Protein AF-A0A1Q5PVW3-F1 (afdb_monomer)

Structure (mmCIF, N/CA/C/O backbone):
data_AF-A0A1Q5PVW3-F1
#
_entry.id   AF-A0A1Q5PVW3-F1
#
loop_
_atom_site.group_PDB
_atom_site.id
_atom_site.type_symbol
_atom_site.label_atom_id
_atom_site.label_alt_id
_atom_site.label_comp_id
_atom_site.label_asym_id
_atom_site.label_entity_id
_atom_site.label_seq_id
_atom_site.pdbx_PDB_ins_code
_atom_site.Cartn_x
_atom_site.Cartn_y
_atom_site.Cartn_z
_atom_site.occupancy
_atom_site.B_iso_or_equiv
_atom_site.auth_seq_id
_atom_site.auth_comp_id
_atom_site.auth_asym_id
_atom_site.auth_atom_id
_atom_site.pdbx_PDB_model_num
ATOM 1 N N . MET A 1 1 ? -37.005 16.192 48.964 1.00 38.56 1 MET A N 1
ATOM 2 C CA . MET A 1 1 ? -35.757 16.117 48.174 1.00 38.56 1 MET A CA 1
ATOM 3 C C . MET A 1 1 ? -35.426 14.649 47.998 1.00 38.56 1 MET A C 1
ATOM 5 O O . MET A 1 1 ? -35.116 13.981 48.972 1.00 38.56 1 MET A O 1
ATOM 9 N N . SER A 1 2 ? -35.662 14.133 46.795 1.00 40.25 2 SER A N 1
ATOM 10 C CA . SER A 1 2 ? -35.480 12.732 46.414 1.00 40.25 2 SER A CA 1
ATOM 11 C C . SER A 1 2 ? -34.011 12.329 46.516 1.00 40.25 2 SER A C 1
ATOM 13 O O . SER A 1 2 ? -33.162 12.990 45.919 1.00 40.25 2 SER A O 1
ATOM 15 N N . ALA A 1 3 ? -33.727 11.245 47.239 1.00 43.78 3 ALA A N 1
ATOM 16 C CA . ALA A 1 3 ? -32.447 10.557 47.176 1.00 43.78 3 ALA A CA 1
ATOM 17 C C . ALA A 1 3 ? -32.207 10.120 45.724 1.00 43.78 3 ALA A C 1
ATOM 19 O O . ALA A 1 3 ? -32.874 9.217 45.219 1.00 43.78 3 ALA A O 1
ATOM 20 N N . VAL A 1 4 ? -31.309 10.814 45.027 1.00 48.66 4 VAL A N 1
ATOM 21 C CA . VAL A 1 4 ? -30.757 10.320 43.767 1.00 48.66 4 VAL A CA 1
ATOM 22 C C . VAL A 1 4 ? -29.970 9.077 44.156 1.00 48.66 4 VAL A C 1
ATOM 24 O O . VAL A 1 4 ? -29.007 9.176 44.908 1.00 48.66 4 VAL A O 1
ATOM 27 N N . ALA A 1 5 ? -30.440 7.898 43.753 1.00 56.47 5 ALA A N 1
ATOM 28 C CA . ALA A 1 5 ? -29.666 6.681 43.921 1.00 56.47 5 ALA A CA 1
ATOM 29 C C . ALA A 1 5 ? -28.343 6.869 43.166 1.00 56.47 5 ALA A C 1
ATOM 31 O O . ALA A 1 5 ? -28.355 7.028 41.943 1.00 56.47 5 ALA A O 1
ATOM 32 N N . ASP A 1 6 ? -27.227 6.904 43.893 1.00 72.50 6 ASP A N 1
ATOM 33 C CA . ASP A 1 6 ? -25.896 6.973 43.297 1.00 72.50 6 ASP A CA 1
ATOM 34 C C . ASP A 1 6 ? -25.675 5.696 42.484 1.00 72.50 6 ASP A C 1
ATOM 36 O O . ASP A 1 6 ? -25.485 4.602 43.021 1.00 72.50 6 ASP A O 1
ATOM 40 N N . PHE A 1 7 ? -25.774 5.818 41.161 1.00 74.31 7 PHE A N 1
ATOM 41 C CA . PHE A 1 7 ? -25.483 4.715 40.259 1.00 74.31 7 PHE A CA 1
ATOM 42 C C . PHE A 1 7 ? -23.998 4.333 40.365 1.00 74.31 7 PHE A C 1
ATOM 44 O O . PHE A 1 7 ? -23.146 5.218 40.487 1.00 74.31 7 PHE A O 1
ATOM 51 N N . PRO A 1 8 ? -23.658 3.033 40.287 1.00 78.88 8 PRO A N 1
ATOM 52 C CA . PRO A 1 8 ? -22.277 2.584 40.393 1.00 78.88 8 PRO A CA 1
ATOM 53 C C . PRO A 1 8 ? -21.414 3.185 39.279 1.00 78.88 8 PRO A C 1
ATOM 55 O O . PRO A 1 8 ? -21.833 3.303 38.123 1.00 78.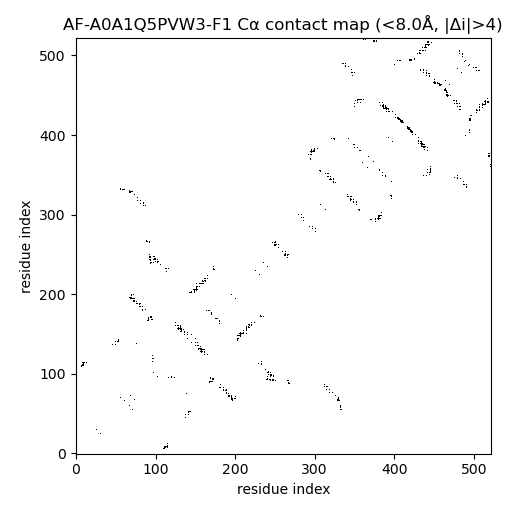88 8 PRO A O 1
ATOM 58 N N . THR A 1 9 ? -20.178 3.550 39.613 1.00 79.69 9 THR A N 1
ATOM 59 C CA . THR A 1 9 ? -19.229 4.048 38.612 1.00 79.69 9 THR A CA 1
ATOM 60 C C . THR A 1 9 ? -18.699 2.894 37.760 1.00 79.69 9 THR A C 1
ATOM 62 O O . THR A 1 9 ? -18.587 1.753 38.216 1.00 79.69 9 THR A O 1
ATOM 65 N N . GLY A 1 10 ? -18.304 3.172 36.514 1.00 75.25 10 GLY A N 1
ATOM 66 C CA . GLY A 1 10 ? -17.731 2.147 35.634 1.00 75.25 10 GLY A CA 1
ATOM 67 C C . GLY A 1 10 ? -16.514 1.424 36.231 1.00 75.25 10 GLY A C 1
ATOM 68 O O . GLY A 1 10 ? -16.327 0.237 35.982 1.00 75.25 10 GLY A O 1
ATOM 69 N N . GLU A 1 11 ? -15.714 2.094 37.068 1.00 79.06 11 GLU A N 1
ATOM 70 C CA . GLU A 1 11 ? -14.580 1.469 37.766 1.00 79.06 11 GLU A CA 1
ATOM 71 C C . GLU A 1 11 ? -15.028 0.429 38.797 1.00 79.06 11 GLU A C 1
ATOM 73 O O . GLU A 1 11 ? -14.430 -0.644 38.881 1.00 79.06 11 GLU A O 1
ATOM 78 N N . GLN A 1 12 ? -16.109 0.704 39.534 1.00 82.12 12 GLN A N 1
ATOM 79 C CA . GLN A 1 12 ? -16.696 -0.246 40.481 1.00 82.12 12 GLN A CA 1
ATOM 80 C C . GLN A 1 12 ? -17.253 -1.471 39.753 1.00 82.12 12 GLN A C 1
ATOM 82 O O . GLN A 1 12 ? -17.050 -2.596 40.204 1.00 82.12 12 GLN A O 1
ATOM 87 N N . ILE A 1 13 ? -17.881 -1.276 38.589 1.00 80.19 13 ILE A N 1
ATOM 88 C CA . ILE A 1 13 ? -18.388 -2.376 37.759 1.00 80.19 13 ILE A CA 1
ATOM 89 C C . ILE A 1 13 ? -17.235 -3.227 37.205 1.00 80.19 13 ILE A C 1
ATOM 91 O O . ILE A 1 13 ? -17.309 -4.458 37.226 1.00 80.19 13 ILE A O 1
ATOM 95 N N . VAL A 1 14 ? -16.145 -2.603 36.742 1.00 78.12 14 VAL A N 1
ATOM 96 C CA . VAL A 1 14 ? -14.935 -3.314 36.283 1.00 78.12 14 VAL A CA 1
ATOM 97 C C . VAL A 1 14 ? -14.280 -4.079 37.432 1.00 78.12 14 VAL A C 1
ATOM 99 O O . VAL A 1 14 ? -13.889 -5.231 37.259 1.00 78.12 14 VAL A O 1
ATOM 102 N N . ALA A 1 15 ? -14.180 -3.476 38.618 1.00 81.38 15 ALA A N 1
ATOM 103 C CA . ALA A 1 15 ? -13.630 -4.139 39.795 1.00 81.38 15 ALA A CA 1
ATOM 104 C C . ALA A 1 15 ? -14.495 -5.338 40.216 1.00 81.38 15 ALA A C 1
ATOM 106 O O . ALA A 1 15 ? -13.965 -6.423 40.458 1.00 81.38 15 ALA A O 1
ATOM 107 N N . TRP A 1 16 ? -15.819 -5.164 40.233 1.00 82.56 16 TRP A N 1
ATOM 108 C CA . TRP A 1 16 ? -16.777 -6.217 40.556 1.00 82.56 16 TRP A CA 1
ATOM 109 C C . TRP A 1 16 ? -16.720 -7.363 39.542 1.00 82.56 16 TRP A C 1
ATOM 111 O O . TRP A 1 16 ? -16.559 -8.518 39.937 1.00 82.56 16 TRP A O 1
ATOM 121 N N . THR A 1 17 ? -16.762 -7.066 38.238 1.00 78.62 17 THR A N 1
ATOM 122 C CA . THR A 1 17 ? -16.631 -8.093 37.191 1.00 78.62 17 THR A CA 1
ATOM 123 C C . THR A 1 17 ? -15.300 -8.813 37.308 1.00 78.62 17 THR A C 1
ATOM 125 O O . THR A 1 17 ? -15.301 -10.033 37.399 1.00 78.62 17 THR A O 1
ATOM 128 N N . ALA A 1 18 ? -14.180 -8.096 37.429 1.00 76.38 18 ALA A N 1
ATOM 129 C CA . ALA A 1 18 ? -12.863 -8.706 37.591 1.00 76.38 18 ALA A CA 1
ATOM 130 C C . ALA A 1 18 ? -12.777 -9.621 38.823 1.00 76.38 18 ALA A C 1
ATOM 132 O O . ALA A 1 18 ? -12.117 -10.656 38.769 1.00 76.38 18 ALA A O 1
ATOM 133 N N . GLN A 1 19 ? -13.435 -9.280 39.932 1.00 80.44 19 GLN A N 1
ATOM 134 C CA . GLN A 1 19 ? -13.501 -10.147 41.111 1.00 80.44 19 GLN A CA 1
ATOM 135 C C . GLN A 1 19 ? -14.310 -11.426 40.845 1.00 80.44 19 GLN A C 1
ATOM 137 O O . GLN A 1 19 ? -13.880 -12.505 41.253 1.00 80.44 19 GLN A O 1
ATOM 142 N N . HIS A 1 20 ? -15.424 -11.333 40.114 1.00 77.69 20 HIS A N 1
ATOM 143 C CA . HIS A 1 20 ? -16.357 -12.447 39.900 1.00 77.69 20 HIS A CA 1
ATOM 144 C C . HIS A 1 20 ? -16.016 -13.322 38.680 1.00 77.69 20 HIS A C 1
ATOM 146 O O . HIS A 1 20 ? -16.334 -14.511 38.664 1.00 77.69 20 HIS A O 1
ATOM 152 N N . THR A 1 21 ? -15.298 -12.798 37.682 1.00 69.25 21 THR A N 1
ATOM 153 C CA . THR A 1 21 ? -14.838 -13.550 36.502 1.00 69.25 21 THR A CA 1
ATOM 154 C C . THR A 1 21 ? -13.422 -14.105 36.643 1.00 69.25 21 THR A C 1
ATOM 156 O O . THR A 1 21 ? -12.969 -14.805 35.741 1.00 69.25 21 THR A O 1
ATOM 159 N N . ARG A 1 22 ? -12.723 -13.890 37.770 1.00 59.72 22 ARG A N 1
ATOM 160 C CA . ARG A 1 22 ? -11.383 -14.462 38.049 1.00 59.72 22 ARG A CA 1
ATOM 161 C C . ARG A 1 22 ? -11.294 -15.977 37.834 1.00 59.72 22 ARG A C 1
ATOM 163 O O . ARG A 1 22 ? -10.242 -16.460 37.442 1.00 59.72 22 ARG A O 1
ATOM 170 N N . ARG A 1 23 ? -12.394 -16.715 38.038 1.00 57.84 23 ARG A N 1
ATOM 171 C CA . ARG A 1 23 ? -12.474 -18.170 37.789 1.00 57.84 23 ARG A CA 1
ATOM 172 C C . ARG A 1 23 ? -12.523 -18.555 36.301 1.00 57.84 23 ARG A C 1
ATOM 174 O O . ARG A 1 23 ? -12.175 -19.677 35.970 1.00 57.84 23 ARG A O 1
ATOM 181 N N . HIS A 1 24 ? -12.947 -17.639 35.429 1.00 55.84 24 HIS A N 1
ATOM 182 C CA . HIS A 1 24 ? -13.087 -17.835 33.977 1.00 55.84 24 HIS A CA 1
ATOM 183 C C . HIS A 1 24 ? -12.081 -17.000 33.166 1.00 55.84 24 HIS A C 1
ATOM 185 O O . HIS A 1 24 ? -12.077 -17.047 31.934 1.00 55.84 24 HIS A O 1
ATOM 191 N N . ALA A 1 25 ? -11.237 -16.209 33.836 1.00 56.19 25 ALA A N 1
ATOM 192 C CA . ALA A 1 25 ? -10.148 -15.497 33.192 1.00 56.19 25 ALA A CA 1
ATOM 193 C C . ALA A 1 25 ? -9.212 -16.524 32.545 1.00 56.19 25 ALA A C 1
ATOM 195 O O . ALA A 1 25 ? -8.833 -17.509 33.180 1.00 56.19 25 ALA A O 1
ATOM 196 N N . ARG A 1 26 ? -8.864 -16.304 31.269 1.00 59.00 26 ARG A N 1
ATOM 197 C CA . ARG A 1 26 ? -7.909 -17.153 30.544 1.00 59.00 26 ARG A CA 1
ATOM 198 C C . ARG A 1 26 ? -6.676 -17.359 31.421 1.00 59.00 26 ARG A C 1
ATOM 200 O O . ARG A 1 26 ? -6.089 -16.384 31.887 1.00 59.00 26 ARG A O 1
ATOM 207 N N . GLY A 1 27 ? -6.323 -18.620 31.662 1.00 66.62 27 GLY A N 1
ATOM 208 C CA . GLY A 1 27 ? -5.192 -18.957 32.515 1.00 66.62 27 GLY A CA 1
ATOM 209 C C . GLY A 1 27 ? -3.900 -18.299 32.012 1.00 66.62 27 GLY A C 1
ATOM 210 O O . GLY A 1 27 ? -3.764 -18.066 30.806 1.00 66.62 27 GLY A O 1
ATOM 211 N N . PRO A 1 28 ? -2.929 -18.032 32.901 1.00 63.84 28 PRO A N 1
ATOM 212 C CA . PRO A 1 28 ? -1.652 -17.405 32.540 1.00 63.84 28 PRO A CA 1
ATOM 213 C C . PRO A 1 28 ? -0.922 -18.148 31.407 1.00 63.84 28 PRO A C 1
ATOM 215 O O . PRO A 1 28 ? -0.212 -17.532 30.619 1.00 63.84 28 PRO A O 1
ATOM 218 N N . TRP A 1 29 ? -1.174 -19.450 31.260 1.00 69.56 29 TRP A N 1
ATOM 219 C CA . TRP A 1 29 ? -0.661 -20.294 30.182 1.00 69.56 29 TRP A CA 1
ATOM 220 C C . TRP A 1 29 ? -1.126 -19.900 28.775 1.00 69.56 29 TRP A C 1
ATOM 222 O O . TRP A 1 29 ? -0.344 -19.997 27.835 1.00 69.56 29 TRP A O 1
ATOM 232 N N . ALA A 1 30 ? -2.358 -19.412 28.614 1.00 63.38 30 ALA A N 1
ATOM 233 C CA . ALA A 1 30 ? -2.845 -18.950 27.312 1.00 63.38 30 ALA A CA 1
ATOM 234 C C . ALA A 1 30 ? -2.144 -17.648 26.889 1.00 63.38 30 ALA A C 1
ATOM 236 O O . ALA A 1 30 ? -1.748 -17.502 25.738 1.00 63.38 30 ALA A O 1
ATOM 237 N N . LEU A 1 31 ? -1.924 -16.737 27.844 1.00 66.00 31 LEU A N 1
ATOM 238 C CA . LEU A 1 31 ? -1.149 -15.513 27.619 1.00 66.00 31 LEU A CA 1
ATOM 239 C C . LEU A 1 31 ? 0.311 -15.831 27.292 1.00 66.00 31 LEU A C 1
ATOM 241 O O . LEU A 1 31 ? 0.882 -15.213 26.401 1.00 66.00 31 LEU A O 1
ATOM 245 N N . LEU A 1 32 ? 0.902 -16.813 27.977 1.00 71.38 32 LEU A N 1
ATOM 246 C CA . LEU A 1 32 ? 2.257 -17.271 27.684 1.00 71.38 32 LEU A CA 1
ATOM 247 C C . LEU A 1 32 ? 2.361 -17.848 26.266 1.00 71.38 32 LEU A C 1
ATOM 249 O O . LEU A 1 32 ? 3.329 -17.552 25.575 1.00 71.38 32 LEU A O 1
ATOM 253 N N . GLY A 1 33 ? 1.357 -18.608 25.817 1.00 69.44 33 GLY A N 1
ATOM 254 C CA . GLY A 1 33 ? 1.266 -19.113 24.445 1.00 69.44 33 GLY A CA 1
ATOM 255 C C . GLY A 1 33 ? 1.193 -17.994 23.404 1.00 69.44 33 GLY A C 1
ATOM 256 O O . GLY A 1 33 ? 1.980 -17.990 22.459 1.00 69.44 33 GLY A O 1
ATOM 257 N N . ASP A 1 34 ? 0.323 -17.001 23.608 1.00 68.88 34 ASP A N 1
ATOM 258 C CA . ASP A 1 34 ? 0.193 -15.848 22.705 1.00 68.88 34 ASP A CA 1
ATOM 259 C C . ASP A 1 34 ? 1.483 -15.008 22.658 1.00 68.88 34 ASP A C 1
ATOM 261 O O . ASP A 1 34 ? 1.931 -14.598 21.582 1.00 68.88 34 ASP A O 1
ATOM 265 N N . ILE A 1 35 ? 2.115 -14.776 23.816 1.00 68.56 35 ILE A N 1
ATOM 266 C CA . ILE A 1 35 ? 3.399 -14.069 23.922 1.00 68.56 35 ILE A CA 1
ATOM 267 C C . ILE A 1 35 ? 4.496 -14.869 23.225 1.00 68.56 35 ILE A C 1
ATOM 269 O O . ILE A 1 35 ? 5.241 -14.300 22.434 1.00 68.56 35 ILE A O 1
ATOM 273 N N . TYR A 1 36 ? 4.580 -16.176 23.472 1.00 69.50 36 TYR A N 1
ATOM 274 C CA . TYR A 1 36 ? 5.561 -17.053 22.844 1.00 69.50 36 TYR A CA 1
ATOM 275 C C . TYR A 1 36 ? 5.426 -17.038 21.322 1.00 69.50 36 TYR A C 1
ATOM 277 O O . TYR A 1 36 ? 6.412 -16.785 20.637 1.00 69.50 36 TYR A O 1
ATOM 285 N N . ILE A 1 37 ? 4.214 -17.224 20.788 1.00 71.56 37 ILE A N 1
ATOM 286 C CA . ILE A 1 37 ? 3.956 -17.196 19.341 1.00 71.56 37 ILE A CA 1
ATOM 287 C C . ILE A 1 37 ? 4.332 -15.831 18.758 1.00 71.56 37 ILE A C 1
ATOM 289 O O . ILE A 1 37 ? 4.973 -15.764 17.712 1.00 71.56 37 ILE A O 1
ATOM 293 N N . SER A 1 38 ? 3.987 -14.740 19.446 1.00 63.22 38 SER A N 1
ATOM 294 C CA . SER A 1 38 ? 4.295 -13.379 18.991 1.00 63.22 38 SER A CA 1
ATOM 295 C C . SER A 1 38 ? 5.799 -13.090 18.996 1.00 63.22 38 SER A C 1
ATOM 297 O O . SER A 1 38 ? 6.326 -12.546 18.027 1.00 63.22 38 SER A O 1
ATOM 299 N N . VAL A 1 39 ? 6.504 -13.472 20.066 1.00 69.56 39 VAL A N 1
ATOM 300 C CA . VAL A 1 39 ? 7.961 -13.317 20.197 1.00 69.56 39 VAL A CA 1
ATOM 301 C C . VAL A 1 39 ? 8.682 -14.188 19.177 1.00 69.56 39 VAL A C 1
ATOM 303 O O . VAL A 1 39 ? 9.606 -13.712 18.527 1.00 69.56 39 VAL A O 1
ATOM 306 N N . LEU A 1 40 ? 8.241 -15.431 18.987 1.00 68.06 40 LEU A N 1
ATOM 307 C CA . LEU A 1 40 ? 8.801 -16.349 18.002 1.00 68.06 40 LEU A CA 1
ATOM 308 C C . LEU A 1 40 ? 8.604 -15.820 16.578 1.00 68.06 40 LEU A C 1
ATOM 310 O O . LEU A 1 40 ? 9.560 -15.775 15.810 1.00 68.06 40 LEU A O 1
ATOM 314 N N . ALA A 1 41 ? 7.398 -15.360 16.233 1.00 68.62 41 ALA A N 1
ATOM 315 C CA . ALA A 1 41 ? 7.121 -14.756 14.932 1.00 68.62 41 ALA A CA 1
ATOM 316 C C . ALA A 1 41 ? 7.988 -13.510 14.694 1.00 68.62 41 ALA A C 1
ATOM 318 O O . ALA A 1 41 ? 8.558 -13.354 13.613 1.00 68.62 41 ALA A O 1
ATOM 319 N N . LEU A 1 42 ? 8.140 -12.653 15.710 1.00 64.88 42 LEU A N 1
ATOM 320 C CA . LEU A 1 42 ? 8.997 -11.472 15.635 1.00 64.88 42 LEU A CA 1
ATOM 321 C C . LEU A 1 42 ? 10.478 -11.847 15.490 1.00 64.88 42 LEU A C 1
ATOM 323 O O . LEU A 1 42 ? 11.179 -11.225 14.698 1.00 64.88 42 LEU A O 1
ATOM 327 N N . ALA A 1 43 ? 10.946 -12.871 16.205 1.00 67.75 43 ALA A N 1
ATOM 328 C CA . ALA A 1 43 ? 12.317 -13.367 16.121 1.00 67.75 43 ALA A CA 1
ATOM 329 C C . ALA A 1 43 ? 12.621 -13.977 14.746 1.00 67.75 43 ALA A C 1
ATOM 331 O O . ALA A 1 43 ? 13.660 -13.673 14.168 1.00 67.75 43 ALA A O 1
ATOM 332 N N . ILE A 1 44 ? 11.702 -14.774 14.188 1.00 70.38 44 ILE A N 1
ATOM 333 C CA . ILE A 1 44 ? 11.817 -15.328 12.830 1.00 70.38 44 ILE A CA 1
ATOM 334 C C . ILE A 1 44 ? 11.861 -14.194 11.802 1.00 70.38 44 ILE A C 1
ATOM 336 O O . ILE A 1 44 ? 12.740 -14.173 10.942 1.00 70.38 44 ILE A O 1
ATOM 340 N N . LEU A 1 45 ? 10.952 -13.219 11.908 1.00 67.81 45 LEU A N 1
ATOM 341 C CA . LEU A 1 45 ? 10.924 -12.064 11.013 1.00 67.81 45 LEU A CA 1
ATOM 342 C C . LEU A 1 45 ? 12.223 -11.252 11.114 1.00 67.81 45 LEU A C 1
ATOM 344 O O . LEU A 1 45 ? 12.810 -10.898 10.095 1.00 67.81 45 LEU A O 1
ATOM 348 N N . ALA A 1 46 ? 12.703 -10.999 12.334 1.00 60.12 46 ALA A N 1
ATOM 349 C CA . ALA A 1 46 ? 13.963 -10.311 12.573 1.00 60.12 46 ALA A CA 1
ATOM 350 C C . ALA A 1 46 ? 15.138 -11.088 11.968 1.00 60.12 46 ALA A C 1
ATOM 352 O O . ALA A 1 46 ? 15.927 -10.492 11.246 1.00 60.12 46 ALA A O 1
ATOM 353 N N . ALA A 1 47 ? 15.223 -12.404 12.174 1.00 66.06 47 ALA A N 1
ATOM 354 C CA . ALA A 1 47 ? 16.283 -13.248 11.624 1.00 66.06 47 ALA A CA 1
ATOM 355 C C . ALA A 1 47 ? 16.294 -13.273 10.085 1.00 66.06 47 ALA A C 1
ATOM 357 O O . ALA A 1 47 ? 17.365 -13.288 9.483 1.00 66.06 47 ALA A O 1
ATOM 358 N N . LEU A 1 48 ? 15.121 -13.227 9.445 1.00 67.56 48 LEU A N 1
ATOM 359 C CA . LEU A 1 48 ? 15.000 -13.155 7.985 1.00 67.56 48 LEU A CA 1
ATOM 360 C C . LEU A 1 48 ? 15.394 -11.780 7.427 1.00 67.56 48 LEU A C 1
ATOM 362 O O . LEU A 1 48 ? 15.921 -11.687 6.323 1.00 67.56 48 LEU A O 1
ATOM 366 N N . VAL A 1 49 ? 15.128 -10.704 8.168 1.00 58.91 49 VAL A N 1
ATOM 367 C CA . VAL A 1 49 ? 15.228 -9.329 7.662 1.00 58.91 49 VAL A CA 1
ATOM 368 C C . VAL A 1 49 ? 16.558 -8.654 8.039 1.00 58.91 49 VAL A C 1
ATOM 370 O O . VAL A 1 49 ? 17.160 -7.985 7.194 1.00 58.91 49 VAL A O 1
ATOM 373 N N . LEU A 1 50 ? 17.067 -8.852 9.263 1.00 60.44 50 LEU A N 1
ATOM 374 C CA . LEU A 1 50 ? 18.300 -8.220 9.770 1.00 60.44 50 LEU A CA 1
ATOM 375 C C . LEU A 1 50 ? 19.522 -8.419 8.862 1.00 60.44 50 LEU A C 1
ATOM 377 O O . LEU A 1 50 ? 20.206 -7.431 8.604 1.00 60.44 50 LEU A O 1
ATOM 381 N N . PRO A 1 51 ? 19.820 -9.628 8.343 1.00 61.88 51 PRO A N 1
ATOM 382 C CA . PRO A 1 51 ? 21.009 -9.842 7.517 1.00 61.88 51 PRO A CA 1
ATOM 383 C C . PRO A 1 51 ? 20.986 -9.034 6.216 1.00 61.88 51 PRO A C 1
ATOM 385 O O . PRO A 1 51 ? 22.030 -8.624 5.709 1.00 61.88 51 PRO A O 1
ATOM 388 N N . HIS A 1 52 ? 19.796 -8.793 5.666 1.00 57.69 52 HIS A N 1
ATOM 389 C CA . HIS A 1 52 ? 19.626 -8.003 4.451 1.00 57.69 52 HIS A CA 1
ATOM 390 C C . HIS A 1 52 ? 19.674 -6.504 4.733 1.00 57.69 52 HIS A C 1
ATOM 392 O O . HIS A 1 52 ? 20.230 -5.761 3.925 1.00 57.69 52 HIS A O 1
ATOM 398 N N . LEU A 1 53 ? 19.146 -6.075 5.881 1.00 55.38 53 LEU A N 1
ATOM 399 C CA . LEU A 1 53 ? 19.139 -4.674 6.282 1.00 55.38 53 LEU A CA 1
ATOM 400 C C . LEU A 1 53 ? 20.488 -4.199 6.855 1.00 55.38 53 LEU A C 1
ATOM 402 O O . LEU A 1 53 ? 20.894 -3.082 6.567 1.00 55.38 53 LEU A O 1
ATOM 406 N N . GLY A 1 54 ? 21.234 -5.036 7.583 1.00 52.50 54 GLY A N 1
ATOM 407 C CA . GLY A 1 54 ? 22.581 -4.701 8.074 1.00 52.50 54 GLY A CA 1
ATOM 408 C C . GLY A 1 54 ? 23.593 -4.474 6.943 1.00 52.50 54 GLY A C 1
ATOM 409 O O . GLY A 1 54 ? 24.509 -3.668 7.070 1.00 52.50 54 GLY A O 1
ATOM 410 N N . ARG A 1 55 ? 23.374 -5.107 5.781 1.00 57.22 55 ARG A N 1
ATOM 411 C CA . ARG A 1 55 ? 24.127 -4.823 4.548 1.00 57.22 55 ARG A CA 1
ATOM 412 C C . ARG A 1 55 ? 23.809 -3.442 3.951 1.00 57.22 55 ARG A C 1
ATOM 414 O O . ARG A 1 55 ? 24.639 -2.918 3.217 1.00 57.22 55 ARG A O 1
ATOM 421 N N . LEU A 1 56 ? 22.642 -2.854 4.253 1.00 52.09 56 LEU A N 1
ATOM 422 C CA . LEU A 1 56 ? 22.267 -1.501 3.802 1.00 52.09 56 LEU A CA 1
ATOM 423 C C . LEU A 1 56 ? 23.027 -0.410 4.567 1.00 52.09 56 LEU A C 1
ATOM 425 O O . LEU A 1 56 ? 23.244 0.673 4.032 1.00 52.09 56 LEU A O 1
ATOM 429 N N . THR A 1 57 ? 23.400 -0.675 5.821 1.00 51.53 57 THR A N 1
ATOM 430 C CA . THR A 1 57 ? 23.969 0.319 6.745 1.00 51.53 57 THR A CA 1
ATOM 431 C C . THR A 1 57 ? 25.486 0.218 6.892 1.00 51.53 57 THR A C 1
ATOM 433 O O . THR A 1 57 ? 26.126 1.197 7.284 1.00 51.53 57 THR A O 1
ATOM 436 N N . SER A 1 58 ? 26.073 -0.928 6.526 1.00 52.03 58 SER A N 1
ATOM 437 C CA . SER A 1 58 ? 27.525 -1.148 6.480 1.00 52.03 58 SER A CA 1
ATOM 438 C C . SER A 1 58 ? 28.214 -0.517 5.264 1.00 52.03 58 SER A C 1
ATOM 440 O O . SER A 1 58 ? 29.440 -0.426 5.240 1.00 52.03 58 SER A O 1
ATOM 442 N N . ALA A 1 59 ? 27.459 -0.096 4.246 1.00 50.16 59 ALA A N 1
ATOM 443 C CA . ALA A 1 59 ? 28.003 0.647 3.117 1.00 50.16 59 ALA A CA 1
ATOM 444 C C . ALA A 1 59 ? 28.309 2.087 3.569 1.00 50.16 59 ALA A C 1
ATOM 446 O O . ALA A 1 59 ? 27.405 2.903 3.742 1.00 50.16 59 ALA A O 1
ATOM 447 N N . GLY A 1 60 ? 29.585 2.376 3.842 1.00 45.91 60 GLY A N 1
ATOM 448 C CA . GLY A 1 60 ? 30.047 3.736 4.128 1.00 45.91 60 GLY A CA 1
ATOM 449 C C . GLY A 1 60 ? 29.832 4.670 2.927 1.00 45.91 60 GLY A C 1
ATOM 450 O O . GLY A 1 60 ? 29.719 4.181 1.801 1.00 45.91 60 GLY A O 1
ATOM 451 N N . PRO A 1 61 ? 29.782 5.999 3.142 1.00 42.03 61 PRO A N 1
ATOM 452 C CA . PRO A 1 61 ? 29.530 6.963 2.075 1.00 42.03 61 PRO A CA 1
ATOM 453 C C . PRO A 1 61 ? 30.654 6.895 1.035 1.00 42.03 61 PRO A C 1
ATOM 455 O O . PRO A 1 61 ? 31.755 7.396 1.256 1.00 42.03 61 PRO A O 1
ATOM 458 N N . ALA A 1 62 ? 30.385 6.251 -0.099 1.00 40.69 62 ALA A N 1
ATOM 459 C CA . ALA A 1 62 ? 31.320 6.165 -1.210 1.00 40.69 62 ALA A CA 1
ATOM 460 C C . ALA A 1 62 ? 30.972 7.216 -2.275 1.00 40.69 62 ALA A C 1
ATOM 462 O O . ALA A 1 62 ? 30.086 7.016 -3.101 1.00 40.69 62 ALA A O 1
ATOM 463 N N . ALA A 1 63 ? 31.762 8.291 -2.255 1.00 42.53 63 ALA A N 1
ATOM 464 C CA . ALA A 1 63 ? 32.074 9.209 -3.352 1.00 42.53 63 ALA A CA 1
ATOM 465 C C . ALA A 1 63 ? 31.024 10.228 -3.851 1.00 42.53 63 ALA A C 1
ATOM 467 O O . ALA A 1 63 ? 29.813 10.124 -3.698 1.00 42.53 63 ALA A O 1
ATOM 468 N N . THR A 1 64 ? 31.617 11.277 -4.423 1.00 44.56 64 THR A N 1
ATOM 469 C CA . THR A 1 64 ? 31.160 12.632 -4.740 1.00 44.56 64 THR A CA 1
ATOM 470 C C . THR A 1 64 ? 30.244 12.748 -5.961 1.00 44.56 64 THR A C 1
ATOM 472 O O . THR A 1 64 ? 30.616 12.307 -7.047 1.00 44.56 64 THR A O 1
ATOM 475 N N . GLY A 1 65 ? 29.129 13.476 -5.809 1.00 43.16 65 GLY A N 1
ATOM 476 C CA . GLY A 1 65 ? 28.303 14.000 -6.907 1.00 43.16 65 GLY A CA 1
ATOM 477 C C . GLY A 1 65 ? 26.799 13.827 -6.665 1.00 43.16 65 GLY A C 1
ATOM 478 O O . GLY A 1 65 ? 26.324 12.700 -6.620 1.00 43.16 65 GLY A O 1
ATOM 479 N N . LEU A 1 66 ? 26.074 14.956 -6.557 1.00 46.22 66 LEU A N 1
ATOM 480 C CA . LEU A 1 66 ? 24.705 15.115 -6.015 1.00 46.22 66 LEU A CA 1
ATOM 481 C C . LEU A 1 66 ? 24.573 14.651 -4.550 1.00 46.22 66 LEU A C 1
ATOM 483 O O . LEU A 1 66 ? 25.246 13.726 -4.114 1.00 46.22 66 LEU A O 1
ATOM 487 N N . ALA A 1 67 ? 23.764 15.357 -3.752 1.00 56.88 67 ALA A N 1
ATOM 488 C CA . ALA A 1 67 ? 23.641 15.116 -2.313 1.00 56.88 67 ALA A CA 1
ATOM 489 C C . ALA A 1 67 ? 23.206 13.663 -2.036 1.00 56.88 67 ALA A C 1
ATOM 491 O O . ALA A 1 67 ? 22.048 13.306 -2.250 1.00 56.88 67 ALA A O 1
ATOM 492 N N . VAL A 1 68 ? 24.149 12.825 -1.600 1.00 62.84 68 VAL A N 1
ATOM 493 C CA . VAL A 1 68 ? 23.896 11.429 -1.232 1.00 62.84 68 VAL A CA 1
ATOM 494 C C . VAL A 1 68 ? 23.083 11.434 0.056 1.00 62.84 68 VAL A C 1
ATOM 496 O O . VAL A 1 68 ? 23.516 12.000 1.059 1.00 62.84 68 VAL A O 1
ATOM 499 N N . ALA A 1 69 ? 21.896 10.831 0.019 1.00 67.62 69 ALA A N 1
ATOM 500 C CA . ALA A 1 69 ? 21.023 10.770 1.178 1.00 67.62 69 ALA A CA 1
ATOM 501 C C . ALA A 1 69 ? 21.493 9.673 2.142 1.00 67.62 69 ALA A C 1
ATOM 503 O O . ALA A 1 69 ? 21.832 8.563 1.718 1.00 67.62 69 ALA A O 1
ATOM 504 N N . ASP A 1 70 ? 21.464 9.951 3.445 1.00 71.81 70 ASP A N 1
ATOM 505 C CA . ASP A 1 70 ? 21.715 8.920 4.449 1.00 71.81 70 ASP A CA 1
ATOM 506 C C . ASP A 1 70 ? 20.598 7.854 4.386 1.00 71.81 70 ASP A C 1
ATOM 508 O O . ASP A 1 70 ? 19.418 8.177 4.606 1.00 71.81 70 ASP A O 1
ATOM 512 N N . PRO A 1 71 ? 20.931 6.576 4.107 1.00 68.25 71 PRO A N 1
ATOM 513 C CA . PRO A 1 71 ? 19.949 5.502 4.015 1.00 68.25 71 PRO A CA 1
ATOM 514 C C . PRO A 1 71 ? 19.158 5.317 5.317 1.00 68.25 71 PRO A C 1
ATOM 516 O O . PRO A 1 71 ? 18.000 4.901 5.265 1.00 68.25 71 PRO A O 1
ATOM 519 N N . GLY A 1 72 ? 19.726 5.672 6.476 1.00 71.31 72 GLY A N 1
ATOM 520 C CA . GLY A 1 72 ? 19.043 5.570 7.764 1.00 71.31 72 GLY A CA 1
ATOM 521 C C . GLY A 1 72 ? 17.820 6.484 7.863 1.00 71.31 72 GLY A C 1
ATOM 522 O O . GLY A 1 72 ? 16.726 6.031 8.205 1.00 71.31 72 GLY A O 1
ATOM 523 N N . TRP A 1 73 ? 17.966 7.756 7.486 1.00 73.88 73 TRP A N 1
ATOM 524 C CA . TRP A 1 73 ? 16.857 8.716 7.471 1.00 73.88 73 TRP A CA 1
ATOM 525 C C . TRP A 1 73 ? 15.792 8.369 6.423 1.00 73.88 73 TRP A C 1
ATOM 527 O O . TRP A 1 73 ? 14.597 8.529 6.686 1.00 73.88 73 TRP A O 1
ATOM 537 N N . LEU A 1 74 ? 16.203 7.837 5.264 1.00 70.50 74 LEU A N 1
ATOM 538 C CA . LEU A 1 74 ? 15.275 7.343 4.240 1.00 70.50 74 LEU A CA 1
ATOM 539 C C . LEU A 1 74 ? 14.417 6.188 4.767 1.00 70.50 74 LEU A C 1
ATOM 541 O O . LEU A 1 74 ? 13.201 6.194 4.575 1.00 70.50 74 LEU A O 1
ATOM 545 N N . MET A 1 75 ? 15.020 5.225 5.472 1.00 70.81 75 MET A N 1
ATOM 546 C CA . MET A 1 75 ? 14.289 4.108 6.075 1.00 70.81 75 MET A CA 1
ATOM 547 C C . MET A 1 75 ? 13.276 4.577 7.122 1.00 70.81 75 MET A C 1
ATOM 549 O O . MET A 1 75 ? 12.133 4.115 7.109 1.00 70.81 75 MET A O 1
ATOM 553 N N . VAL A 1 76 ? 13.654 5.524 7.987 1.00 72.94 76 VAL A N 1
ATOM 554 C CA . VAL A 1 76 ? 12.735 6.115 8.975 1.00 72.94 76 VAL A CA 1
ATOM 555 C C . VAL A 1 76 ? 11.584 6.846 8.275 1.00 72.94 76 VAL A C 1
ATOM 557 O O . VAL A 1 76 ? 10.422 6.639 8.625 1.00 72.94 76 VAL A O 1
ATOM 560 N N . GLY A 1 77 ? 11.872 7.629 7.230 1.00 74.81 77 GLY A N 1
ATOM 561 C CA . GLY A 1 77 ? 10.851 8.310 6.430 1.00 74.81 77 GLY A CA 1
ATOM 562 C C . GLY A 1 77 ? 9.864 7.339 5.771 1.00 74.81 77 GLY A C 1
ATOM 563 O O . GLY A 1 77 ? 8.650 7.531 5.860 1.00 74.81 77 GLY A O 1
ATOM 564 N N . VAL A 1 78 ? 10.365 6.254 5.173 1.00 72.94 78 VAL A N 1
ATOM 565 C CA . VAL A 1 78 ? 9.543 5.180 4.591 1.00 72.94 78 VAL A CA 1
ATOM 566 C C . VAL A 1 78 ? 8.695 4.490 5.660 1.00 72.94 78 VAL A C 1
ATOM 568 O O . VAL A 1 78 ? 7.507 4.265 5.431 1.00 72.94 78 VAL A O 1
ATOM 571 N N . ALA A 1 79 ? 9.256 4.197 6.836 1.00 74.25 79 ALA A N 1
ATOM 572 C CA . ALA A 1 79 ? 8.518 3.598 7.946 1.00 74.25 79 ALA A CA 1
ATOM 573 C C . ALA A 1 79 ? 7.383 4.516 8.433 1.00 74.25 79 ALA A C 1
ATOM 575 O O . ALA A 1 79 ? 6.253 4.055 8.605 1.00 74.25 79 ALA A O 1
ATOM 576 N N . CYS A 1 80 ? 7.635 5.824 8.570 1.00 74.19 80 CYS A N 1
ATOM 577 C CA . CYS A 1 80 ? 6.606 6.812 8.907 1.00 74.19 80 CYS A CA 1
ATOM 578 C C . CYS A 1 80 ? 5.480 6.854 7.866 1.00 74.19 80 CYS A C 1
ATOM 580 O O . CYS A 1 80 ? 4.305 6.941 8.230 1.00 74.19 80 CYS A O 1
ATOM 582 N N . LEU A 1 81 ? 5.808 6.759 6.576 1.00 71.38 81 LEU A N 1
ATOM 583 C CA . LEU A 1 81 ? 4.798 6.721 5.519 1.00 71.38 81 LEU 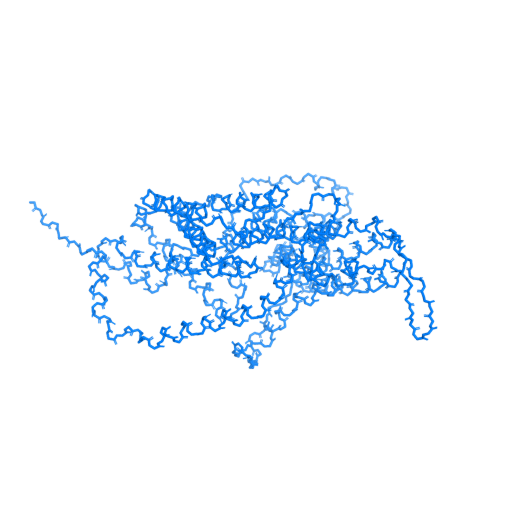A CA 1
ATOM 584 C C . LEU A 1 81 ? 4.041 5.388 5.466 1.00 71.38 81 LEU A C 1
ATOM 586 O O . LEU A 1 81 ? 2.834 5.380 5.227 1.00 71.38 81 LEU A O 1
ATOM 590 N N . GLY A 1 82 ? 4.709 4.264 5.729 1.00 71.88 82 GLY A N 1
ATOM 591 C CA . GLY A 1 82 ? 4.058 2.964 5.891 1.00 71.88 82 GLY A CA 1
ATOM 592 C C . GLY A 1 82 ? 3.065 2.981 7.054 1.00 71.88 82 GLY A C 1
ATOM 593 O O . GLY A 1 82 ? 1.924 2.541 6.913 1.00 71.88 82 GLY A O 1
ATOM 594 N N . LEU A 1 83 ? 3.451 3.595 8.174 1.00 74.06 83 LEU A N 1
ATOM 595 C CA . LEU A 1 83 ? 2.581 3.795 9.329 1.00 74.06 83 LEU A CA 1
ATOM 596 C C . LEU A 1 83 ? 1.409 4.734 9.001 1.00 74.06 83 LEU A C 1
ATOM 598 O O . LEU A 1 83 ? 0.270 4.452 9.371 1.00 74.06 83 LEU A O 1
ATOM 602 N N . LEU A 1 84 ? 1.650 5.807 8.239 1.00 73.62 84 LEU A N 1
ATOM 603 C CA . LEU A 1 84 ? 0.600 6.688 7.715 1.00 73.62 84 LEU A CA 1
ATOM 604 C C . LEU A 1 84 ? -0.404 5.915 6.858 1.00 73.62 84 LEU A C 1
ATOM 606 O O . LEU A 1 84 ? -1.620 6.107 6.989 1.00 73.62 84 LEU A O 1
ATOM 610 N N . ALA A 1 85 ? 0.101 5.032 6.000 1.00 70.19 85 ALA A N 1
ATOM 611 C CA . ALA A 1 85 ? -0.718 4.182 5.166 1.00 70.19 85 ALA A CA 1
ATOM 612 C C . ALA A 1 85 ? -1.545 3.195 6.015 1.00 70.19 85 ALA A C 1
ATOM 614 O O . ALA A 1 85 ? -2.741 3.049 5.784 1.00 70.19 85 ALA A O 1
ATOM 615 N N . ALA A 1 86 ? -0.969 2.583 7.048 1.00 72.62 86 ALA A N 1
ATOM 616 C CA . ALA A 1 86 ? -1.681 1.645 7.918 1.00 72.62 86 ALA A CA 1
ATOM 617 C C . ALA A 1 86 ? -2.731 2.321 8.826 1.00 72.62 86 ALA A C 1
ATOM 619 O O . ALA A 1 86 ? -3.834 1.803 9.009 1.00 72.62 86 ALA A O 1
ATOM 620 N N . LEU A 1 87 ? -2.429 3.503 9.373 1.00 73.31 87 LEU A N 1
ATOM 621 C CA . LEU A 1 87 ? -3.306 4.208 10.318 1.00 73.31 87 LEU A CA 1
ATOM 622 C C . LEU A 1 87 ? -4.497 4.898 9.645 1.00 73.31 87 LEU A C 1
ATOM 624 O O . LEU A 1 87 ? -5.548 5.066 10.262 1.00 73.31 87 LEU A O 1
ATOM 628 N N . SER A 1 88 ? -4.357 5.299 8.381 1.00 70.94 88 SER A N 1
ATOM 629 C CA . SER A 1 88 ? -5.426 5.953 7.613 1.00 70.94 88 SER A CA 1
ATOM 630 C C . SER A 1 88 ? -6.730 5.128 7.538 1.00 70.94 88 SER A C 1
ATOM 632 O O . SER A 1 88 ? -7.793 5.682 7.832 1.00 70.94 88 SER A O 1
ATOM 634 N N . PRO A 1 89 ? -6.708 3.827 7.189 1.00 72.12 89 PRO A N 1
ATOM 635 C CA . PRO A 1 89 ? -7.895 2.976 7.237 1.00 72.12 89 PRO A CA 1
ATOM 636 C C . PRO A 1 89 ? -8.327 2.625 8.670 1.00 72.12 89 PRO A C 1
ATOM 638 O O . PRO A 1 89 ? -9.527 2.547 8.935 1.00 72.12 89 PRO A O 1
ATOM 641 N N . ALA A 1 90 ? -7.390 2.490 9.617 1.00 75.62 90 ALA A N 1
ATOM 642 C CA . ALA A 1 90 ? -7.693 2.128 11.008 1.00 75.62 90 ALA A CA 1
ATOM 643 C C . ALA A 1 90 ? -8.609 3.140 11.728 1.00 75.62 90 ALA A C 1
ATOM 645 O O . ALA A 1 90 ? -9.373 2.770 12.621 1.00 75.62 90 ALA A O 1
ATOM 646 N N . ARG A 1 91 ? -8.628 4.406 11.280 1.00 75.69 91 ARG A N 1
ATOM 647 C CA . ARG A 1 91 ? -9.553 5.457 11.765 1.00 75.69 91 ARG A CA 1
ATOM 648 C C . ARG A 1 91 ? -11.024 5.061 11.662 1.00 75.69 91 ARG A C 1
ATOM 650 O O . ARG A 1 91 ? -11.867 5.630 12.342 1.00 75.69 91 ARG A O 1
ATOM 657 N N . ARG A 1 92 ? -11.348 4.109 10.785 1.00 76.06 92 ARG A N 1
ATOM 658 C CA . ARG A 1 92 ? -12.724 3.742 10.428 1.00 76.06 92 ARG A CA 1
ATOM 659 C C . ARG A 1 92 ? -13.274 2.562 11.217 1.00 76.06 92 ARG A C 1
ATOM 661 O O . ARG A 1 92 ? -14.478 2.323 11.151 1.00 76.06 92 ARG A O 1
ATOM 668 N N . LEU A 1 93 ? -12.422 1.871 11.972 1.00 77.00 93 LEU A N 1
ATOM 669 C CA . LEU A 1 93 ? -12.780 0.694 12.768 1.00 77.00 93 LEU A CA 1
ATOM 670 C C . LEU A 1 93 ? -13.572 1.039 14.045 1.00 77.00 93 LEU A C 1
ATOM 672 O O . LEU A 1 93 ? -13.983 0.142 14.769 1.00 77.00 93 LEU A O 1
ATOM 676 N N . GLY A 1 94 ? -13.861 2.325 14.277 1.00 74.62 94 GLY A N 1
ATOM 677 C CA . GLY A 1 94 ? -14.658 2.797 15.408 1.00 74.62 94 GLY A CA 1
ATOM 678 C C . GLY A 1 94 ? -13.839 2.994 16.687 1.00 74.62 94 GLY A C 1
ATOM 679 O O . GLY A 1 94 ? -12.688 2.566 16.752 1.00 74.62 94 GLY A O 1
ATOM 680 N N . PRO A 1 95 ? -14.411 3.682 17.688 1.00 71.31 95 PRO A N 1
ATOM 681 C CA . PRO A 1 95 ? -13.701 4.056 18.906 1.00 71.31 95 PRO A CA 1
ATOM 682 C C . PRO A 1 95 ? -13.205 2.821 19.666 1.00 71.31 95 PRO A C 1
ATOM 684 O O . PRO A 1 95 ? -13.977 1.907 19.950 1.00 71.31 95 PRO A O 1
ATOM 687 N N . LEU A 1 96 ? -11.907 2.817 19.995 1.00 73.00 96 LEU A N 1
ATOM 688 C CA . LEU A 1 96 ? -11.242 1.834 20.868 1.00 73.00 96 LEU A CA 1
ATOM 689 C C . LEU A 1 96 ? -11.304 0.365 20.403 1.00 73.00 96 LEU A C 1
ATOM 691 O O . LEU A 1 96 ? -10.976 -0.523 21.183 1.00 73.00 96 LEU A O 1
ATOM 695 N N . PHE A 1 97 ? -11.677 0.101 19.144 1.00 75.56 97 PHE A N 1
ATOM 696 C CA . PHE A 1 97 ? -11.765 -1.252 18.565 1.00 75.56 97 PHE A CA 1
ATOM 697 C C . PHE A 1 97 ? -12.631 -2.231 19.372 1.00 75.56 97 PHE A C 1
ATOM 699 O O . PHE A 1 97 ? -12.385 -3.439 19.345 1.00 75.56 97 PHE A O 1
ATOM 706 N N . LEU A 1 98 ? -13.643 -1.711 20.072 1.00 80.19 98 LEU A N 1
ATOM 707 C CA . LEU A 1 98 ? -14.488 -2.496 20.971 1.00 80.19 98 LEU A CA 1
ATOM 708 C C . LEU A 1 98 ? -15.134 -3.678 20.258 1.00 80.19 98 LEU A C 1
ATOM 710 O O . LEU A 1 98 ? -15.495 -3.603 19.079 1.00 80.19 98 LEU A O 1
ATOM 714 N N . ARG A 1 99 ? -15.301 -4.778 20.988 1.00 80.25 99 ARG A N 1
ATOM 715 C CA . ARG A 1 99 ? -15.938 -5.979 20.453 1.00 80.25 99 ARG A CA 1
ATOM 716 C C . ARG A 1 99 ? -17.465 -5.855 20.542 1.00 80.25 99 ARG A C 1
ATOM 718 O O . ARG A 1 99 ? -17.973 -5.243 21.480 1.00 80.25 99 ARG A O 1
ATOM 725 N N . PRO A 1 100 ? -18.232 -6.461 19.616 1.00 80.81 100 PRO A N 1
ATOM 726 C CA . PRO A 1 100 ? -19.692 -6.371 19.612 1.00 80.81 100 PRO A CA 1
ATOM 727 C C . PRO A 1 100 ? -20.330 -6.804 20.932 1.00 80.81 100 PRO A C 1
ATOM 729 O O . PRO A 1 100 ? -21.264 -6.160 21.393 1.00 80.81 100 PRO A O 1
ATOM 732 N N . PHE A 1 101 ? -19.791 -7.848 21.569 1.00 77.50 101 PHE A N 1
ATOM 733 C CA . PHE A 1 101 ? -20.286 -8.322 22.860 1.00 77.50 101 PHE A CA 1
ATOM 734 C C . PHE A 1 101 ? -19.937 -7.378 24.020 1.00 77.50 101 PHE A C 1
ATOM 736 O O . PHE A 1 101 ? -20.732 -7.256 24.944 1.00 77.50 101 PHE A O 1
ATOM 743 N N . GLU A 1 102 ? -18.793 -6.681 23.968 1.00 80.62 102 GLU A N 1
ATOM 744 C CA . GLU A 1 102 ? -18.427 -5.667 24.970 1.00 80.62 102 GLU A CA 1
ATOM 745 C C . GLU A 1 102 ? -19.416 -4.507 24.900 1.00 80.62 102 GLU A C 1
ATOM 747 O O . GLU A 1 102 ? -19.990 -4.124 25.912 1.00 80.62 102 GLU A O 1
ATOM 752 N N . VAL A 1 103 ? -19.701 -4.014 23.691 1.00 82.38 103 VAL A N 1
ATOM 753 C CA . VAL A 1 103 ? -20.671 -2.932 23.489 1.00 82.38 103 VAL A CA 1
ATOM 754 C C . VAL A 1 103 ? -22.086 -3.368 23.867 1.00 82.38 103 VAL A C 1
ATOM 756 O O . VAL A 1 103 ? -22.771 -2.633 24.571 1.00 82.38 103 VAL A O 1
ATOM 759 N N . ALA A 1 104 ? -22.522 -4.561 23.451 1.00 81.19 104 ALA A N 1
ATOM 760 C CA . ALA A 1 104 ? -23.853 -5.073 23.776 1.00 81.19 104 ALA A CA 1
ATOM 761 C C . ALA A 1 104 ? -24.072 -5.194 25.291 1.00 81.19 104 ALA A C 1
ATOM 763 O O . ALA A 1 104 ? -25.153 -4.876 25.782 1.00 81.19 104 ALA A O 1
ATOM 764 N N . TRP A 1 105 ? -23.041 -5.606 26.033 1.00 78.94 105 TRP A N 1
ATOM 765 C CA . TRP A 1 105 ? -23.116 -5.717 27.486 1.00 78.94 105 TRP A CA 1
ATOM 766 C C . TRP A 1 105 ? -23.025 -4.348 28.173 1.00 78.94 105 TRP A C 1
ATOM 768 O O . TRP A 1 105 ? -23.783 -4.074 29.097 1.00 78.94 105 TRP A O 1
ATOM 778 N N . TRP A 1 106 ? -22.154 -3.450 27.698 1.00 78.50 106 TRP A N 1
ATOM 779 C CA . TRP A 1 106 ? -21.947 -2.130 28.307 1.00 78.50 106 TRP A CA 1
ATOM 780 C C . TRP A 1 106 ? -23.109 -1.161 28.115 1.00 78.50 106 TRP A C 1
ATOM 782 O O . TRP A 1 106 ? -23.369 -0.355 29.003 1.00 78.50 106 TRP A O 1
ATOM 792 N N . LEU A 1 107 ? -23.814 -1.228 26.982 1.00 78.81 107 LEU A N 1
ATOM 793 C CA . LEU A 1 107 ? -24.959 -0.352 26.718 1.00 78.81 107 LEU A CA 1
ATOM 794 C C . LEU A 1 107 ? -26.136 -0.601 27.669 1.00 78.81 107 LEU A C 1
ATOM 796 O O . LEU A 1 107 ? -26.904 0.321 27.926 1.00 78.81 107 LEU A O 1
ATOM 800 N N . GLY A 1 108 ? -26.259 -1.819 28.203 1.00 76.06 108 GLY A N 1
ATOM 801 C CA . GLY A 1 108 ? -27.309 -2.182 29.154 1.00 76.06 108 GLY A CA 1
ATOM 802 C C . GLY A 1 108 ? -26.994 -1.857 30.618 1.00 76.06 108 GLY A C 1
ATOM 803 O O . GLY A 1 108 ? -27.866 -2.036 31.464 1.00 76.06 108 GLY A O 1
ATOM 804 N N . LEU A 1 109 ? -25.773 -1.414 30.945 1.00 78.19 109 LEU A N 1
ATOM 805 C CA . LEU A 1 109 ? -25.365 -1.186 32.333 1.00 78.19 109 LEU A CA 1
ATOM 806 C C . LEU A 1 109 ? -25.776 0.210 32.830 1.00 78.19 109 LEU A C 1
ATOM 808 O O . LEU A 1 109 ? -25.480 1.207 32.165 1.00 78.19 109 LEU A O 1
ATOM 812 N N . PRO A 1 110 ? -26.396 0.312 34.019 1.00 69.31 110 PRO A N 1
ATOM 813 C CA . PRO A 1 110 ? -26.661 1.598 34.648 1.00 69.31 110 PRO A CA 1
ATOM 814 C C . PRO A 1 110 ? -25.362 2.200 35.217 1.00 69.31 110 PRO A C 1
ATOM 816 O O . PRO A 1 110 ? -24.591 1.493 35.866 1.00 69.31 110 PRO A O 1
ATOM 819 N N . GLY A 1 111 ? -25.126 3.500 35.002 1.00 72.12 111 GLY A N 1
ATOM 820 C CA . GLY A 1 111 ? -23.998 4.240 35.592 1.00 72.12 111 GLY A CA 1
ATOM 821 C C . GLY A 1 111 ? -23.104 4.993 34.602 1.00 72.12 111 GLY A C 1
ATOM 822 O O . GLY A 1 111 ? -23.389 5.105 33.407 1.00 72.12 111 GLY A O 1
ATOM 823 N N . GLU A 1 112 ? -22.005 5.554 35.114 1.00 74.69 112 GLU A N 1
ATOM 824 C CA . GLU A 1 112 ? -21.060 6.335 34.309 1.00 74.69 112 GLU A CA 1
ATOM 825 C C . GLU A 1 112 ? -20.179 5.452 33.411 1.00 74.69 112 GLU A C 1
ATOM 827 O O . GLU A 1 112 ? -19.424 4.594 33.875 1.00 74.69 112 GLU A O 1
ATOM 832 N N . ARG A 1 113 ? -20.195 5.734 32.103 1.00 75.69 113 ARG A N 1
ATOM 833 C CA . ARG A 1 113 ? -19.480 4.953 31.075 1.00 75.69 113 ARG A CA 1
ATOM 834 C C . ARG A 1 113 ? -17.965 5.196 31.040 1.00 75.69 113 ARG A C 1
ATOM 836 O O . ARG A 1 113 ? -17.224 4.401 30.470 1.00 75.69 113 ARG A O 1
ATOM 843 N N . THR A 1 114 ? -17.475 6.284 31.634 1.00 73.06 114 THR A N 1
ATOM 844 C CA . THR A 1 114 ? -16.074 6.734 31.519 1.00 73.06 114 THR A CA 1
ATOM 845 C C . THR A 1 114 ? -15.077 5.701 32.053 1.00 73.06 114 THR A C 1
ATOM 847 O O . THR A 1 114 ? -14.063 5.431 31.408 1.00 73.06 114 THR A O 1
ATOM 850 N N . GLY A 1 115 ? -15.399 5.072 33.188 1.00 74.75 115 GLY A N 1
ATOM 851 C CA . GLY A 1 115 ? -14.571 4.028 33.802 1.00 74.75 115 GLY A CA 1
ATOM 852 C C . GLY A 1 115 ? -14.507 2.728 32.990 1.00 74.75 115 GLY A C 1
ATOM 853 O O . GLY A 1 115 ? -13.519 2.004 33.085 1.00 74.75 115 GLY A O 1
ATOM 854 N N . LEU A 1 116 ? -15.502 2.462 32.131 1.00 77.75 116 LEU A N 1
ATOM 855 C CA . LEU A 1 116 ? -15.552 1.264 31.278 1.00 77.75 116 LEU A CA 1
ATOM 856 C C . LEU A 1 116 ? -14.586 1.355 30.086 1.00 77.75 116 LEU A C 1
ATOM 858 O O . LEU A 1 116 ? -14.029 0.348 29.655 1.00 77.75 116 LEU A O 1
ATOM 862 N N . PHE A 1 117 ? -14.333 2.561 29.570 1.00 78.81 117 PHE A N 1
ATOM 863 C CA . PHE A 1 117 ? -13.425 2.765 28.433 1.00 78.81 117 PHE A CA 1
ATOM 864 C C . PHE A 1 117 ? -11.944 2.798 28.829 1.00 78.81 117 PHE A C 1
ATOM 866 O O . PHE A 1 117 ? -11.071 2.656 27.967 1.00 78.81 117 PHE A O 1
ATOM 873 N N . LEU A 1 118 ? -11.630 2.989 30.114 1.00 78.25 118 LEU A N 1
ATOM 874 C CA . LEU A 1 118 ? -10.257 3.144 30.597 1.00 78.25 118 LEU A CA 1
ATOM 875 C C . LEU A 1 118 ? -9.396 1.880 30.381 1.00 78.25 118 LEU A C 1
ATOM 877 O O . LEU A 1 118 ? -8.283 2.013 29.866 1.00 78.25 118 LEU A O 1
ATOM 881 N N . PRO A 1 119 ? -9.876 0.655 30.688 1.00 78.56 119 PRO A N 1
ATOM 882 C CA . PRO A 1 119 ? -9.132 -0.575 30.415 1.00 78.56 119 PRO A CA 1
ATOM 883 C C . PRO A 1 119 ? -8.898 -0.799 28.917 1.00 78.56 119 PRO A C 1
ATOM 885 O O . PRO A 1 119 ? -7.771 -1.076 28.511 1.00 78.56 119 PRO A O 1
ATOM 888 N N . ALA A 1 120 ? -9.926 -0.599 28.084 1.00 80.19 120 ALA A N 1
ATOM 889 C CA . ALA A 1 120 ? -9.810 -0.715 26.629 1.00 80.19 120 ALA A CA 1
ATOM 890 C C . ALA A 1 120 ? -8.797 0.293 26.062 1.00 80.19 120 ALA A C 1
ATOM 892 O O . ALA A 1 120 ? -7.948 -0.053 25.243 1.00 80.19 120 ALA A O 1
ATOM 893 N N . THR A 1 121 ? -8.811 1.526 26.571 1.00 82.44 121 THR A N 1
ATOM 894 C CA . THR A 1 121 ? -7.820 2.549 26.218 1.00 82.44 121 THR A CA 1
ATOM 895 C C . THR A 1 121 ? -6.405 2.107 26.572 1.00 82.44 121 THR A C 1
ATOM 897 O O . THR A 1 121 ? -5.507 2.216 25.740 1.00 82.44 121 THR A O 1
ATOM 900 N N . ARG A 1 122 ? -6.185 1.595 27.789 1.00 84.88 122 ARG A N 1
ATOM 901 C CA . ARG A 1 122 ? -4.862 1.123 28.227 1.00 84.88 122 ARG A CA 1
ATOM 902 C C . ARG A 1 122 ? -4.346 -0.009 27.344 1.00 84.88 122 ARG A C 1
ATOM 904 O O . ARG A 1 122 ? -3.160 -0.021 27.039 1.00 84.88 122 ARG A O 1
ATOM 911 N N . LEU A 1 123 ? -5.221 -0.909 26.894 1.00 81.94 123 LEU A N 1
ATOM 912 C CA . LEU A 1 123 ? -4.856 -1.974 25.958 1.00 81.94 123 LEU A CA 1
ATOM 913 C C . LEU A 1 123 ? -4.428 -1.417 24.599 1.00 81.94 123 LEU A C 1
ATOM 915 O O . LEU A 1 123 ? -3.385 -1.812 24.087 1.00 81.94 123 LEU A O 1
ATOM 919 N N . VAL A 1 124 ? -5.179 -0.466 24.036 1.00 83.88 124 VAL A N 1
ATOM 920 C CA . VAL A 1 124 ? -4.821 0.165 22.755 1.00 83.88 124 VAL A CA 1
ATOM 921 C C . VAL A 1 124 ? -3.510 0.946 22.870 1.00 83.88 124 VAL A C 1
ATOM 923 O O . VAL A 1 124 ? -2.653 0.827 22.000 1.00 83.88 124 VAL A O 1
ATOM 926 N N . VAL A 1 125 ? -3.317 1.704 23.953 1.00 86.12 125 VAL A N 1
ATOM 927 C CA . VAL A 1 125 ? -2.074 2.449 24.215 1.00 86.12 125 VAL A CA 1
ATOM 928 C C . VAL A 1 125 ? -0.895 1.500 24.439 1.00 86.12 125 VAL A C 1
ATOM 930 O O . VAL A 1 125 ? 0.181 1.739 23.902 1.00 86.12 125 VAL A O 1
ATOM 933 N N . GLY A 1 126 ? -1.092 0.408 25.179 1.00 84.94 126 GLY A N 1
ATOM 934 C CA . GLY A 1 126 ? -0.071 -0.615 25.403 1.00 84.94 126 GLY A CA 1
ATOM 935 C C . GLY A 1 126 ? 0.323 -1.341 24.118 1.00 84.94 126 GLY A C 1
ATOM 936 O O . GLY A 1 126 ? 1.510 -1.518 23.860 1.00 84.94 126 GLY A O 1
ATOM 937 N N . ALA A 1 127 ? -0.652 -1.693 23.274 1.00 82.31 127 ALA A N 1
ATOM 938 C CA . ALA A 1 127 ? -0.404 -2.274 21.956 1.00 82.31 127 ALA A CA 1
ATOM 939 C C . ALA A 1 127 ? 0.300 -1.283 21.016 1.00 82.31 127 ALA A C 1
ATOM 941 O O . ALA A 1 127 ? 1.221 -1.651 20.293 1.00 82.31 127 ALA A O 1
ATOM 942 N N . ALA A 1 128 ? -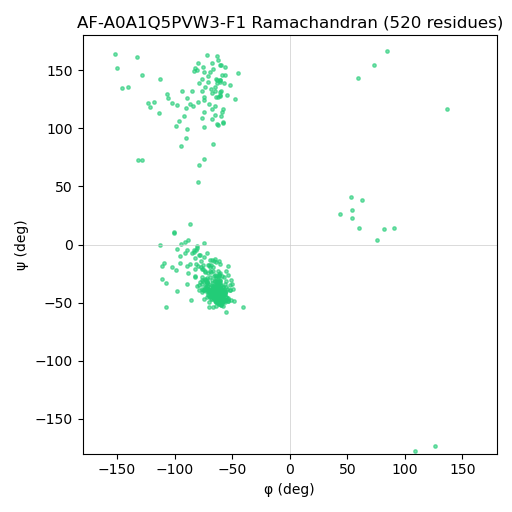0.080 -0.003 21.049 1.00 85.69 128 ALA A N 1
ATOM 943 C CA . ALA A 1 128 ? 0.616 1.032 20.295 1.00 85.69 128 ALA A CA 1
ATOM 944 C C . ALA A 1 128 ? 2.075 1.147 20.755 1.00 85.69 128 ALA A C 1
ATOM 946 O O . ALA A 1 128 ? 2.979 1.034 19.931 1.00 85.69 128 ALA A O 1
ATOM 947 N N . ALA A 1 129 ? 2.313 1.252 22.064 1.00 87.69 129 ALA A N 1
ATOM 948 C CA . ALA A 1 129 ? 3.655 1.303 22.629 1.00 87.69 129 ALA A CA 1
ATOM 949 C C . ALA A 1 129 ? 4.484 0.064 22.259 1.00 87.69 129 ALA A C 1
ATOM 951 O O . ALA A 1 129 ? 5.635 0.215 21.862 1.00 87.69 129 ALA A O 1
ATOM 952 N N . SER A 1 130 ? 3.915 -1.146 22.313 1.00 82.81 130 SER A N 1
ATOM 953 C CA . SER A 1 130 ? 4.634 -2.369 21.937 1.00 82.81 130 SER A CA 1
ATOM 954 C C . SER A 1 130 ? 4.979 -2.413 20.447 1.00 82.81 130 SER A C 1
ATOM 956 O O . SER A 1 130 ? 6.094 -2.795 20.098 1.00 82.81 130 SER A O 1
ATOM 958 N N . THR A 1 131 ? 4.090 -1.946 19.561 1.00 80.94 131 THR A N 1
ATOM 959 C CA . THR A 1 131 ? 4.417 -1.792 18.131 1.00 80.94 131 THR A CA 1
ATOM 960 C C . THR A 1 131 ? 5.487 -0.724 17.892 1.00 80.94 131 THR A C 1
ATOM 962 O O . THR A 1 131 ? 6.374 -0.921 17.062 1.00 80.94 131 THR A O 1
ATOM 965 N N . GLY A 1 132 ? 5.468 0.376 18.648 1.00 82.50 132 GLY A N 1
ATOM 966 C CA . GLY A 1 132 ? 6.513 1.400 18.628 1.00 82.50 132 GLY A CA 1
ATOM 967 C C . GLY A 1 132 ? 7.866 0.874 19.079 1.00 82.50 132 GLY A C 1
ATOM 968 O O . GLY A 1 132 ? 8.869 1.130 18.423 1.00 82.50 132 GLY A O 1
ATOM 969 N N . LEU A 1 133 ? 7.884 0.086 20.153 1.00 85.38 133 LEU A N 1
ATOM 970 C CA . LEU A 1 133 ? 9.082 -0.599 20.622 1.00 85.38 133 LEU A CA 1
ATOM 971 C C . LEU A 1 133 ? 9.589 -1.574 19.563 1.00 85.38 133 LEU A C 1
ATOM 973 O O . LEU A 1 133 ? 10.742 -1.482 19.185 1.00 85.38 133 LEU A O 1
ATOM 977 N N . ALA A 1 134 ? 8.741 -2.448 19.017 1.00 78.62 134 ALA A N 1
ATOM 978 C CA . ALA A 1 134 ? 9.155 -3.424 18.008 1.00 78.62 134 ALA A CA 1
ATOM 979 C C . ALA A 1 134 ? 9.717 -2.762 16.736 1.00 78.62 134 ALA A C 1
ATOM 981 O O . ALA A 1 134 ? 10.754 -3.184 16.222 1.00 78.62 134 ALA A O 1
ATOM 982 N N . THR A 1 135 ? 9.058 -1.707 16.244 1.00 77.06 135 THR A N 1
ATOM 983 C CA . THR A 1 135 ? 9.524 -0.943 15.074 1.00 77.06 135 THR A CA 1
ATOM 984 C C . THR A 1 135 ? 10.831 -0.210 15.359 1.00 77.06 135 THR A C 1
ATOM 986 O O . THR A 1 135 ? 11.743 -0.276 14.537 1.00 77.06 135 THR A O 1
ATOM 989 N N . ALA A 1 136 ? 10.967 0.421 16.527 1.00 81.19 136 ALA A N 1
ATOM 990 C CA . ALA A 1 136 ? 12.213 1.053 16.946 1.00 81.19 136 ALA A CA 1
ATOM 991 C C . ALA A 1 136 ? 13.341 0.034 17.144 1.00 81.19 136 ALA A C 1
ATOM 993 O O . ALA A 1 136 ? 14.435 0.277 16.657 1.00 81.19 136 ALA A O 1
ATOM 994 N N . THR A 1 137 ? 13.084 -1.129 17.751 1.00 80.25 137 THR A N 1
ATOM 995 C CA . THR A 1 137 ? 14.063 -2.220 17.868 1.00 80.25 137 THR A CA 1
ATOM 996 C C . THR A 1 137 ? 14.543 -2.653 16.490 1.00 80.25 137 THR A C 1
ATOM 998 O O . THR A 1 137 ? 15.745 -2.740 16.265 1.00 80.25 137 THR A O 1
ATOM 1001 N N . ALA A 1 138 ? 13.623 -2.889 15.549 1.00 70.50 138 ALA A N 1
ATOM 1002 C CA . ALA A 1 138 ? 13.980 -3.270 14.188 1.00 70.50 138 ALA A CA 1
ATOM 1003 C C . ALA A 1 138 ? 14.849 -2.193 13.523 1.00 70.50 138 ALA A C 1
ATOM 1005 O O . ALA A 1 138 ? 15.907 -2.508 12.994 1.00 70.50 138 ALA A O 1
ATOM 1006 N N . VAL A 1 139 ? 14.456 -0.920 13.610 1.00 71.88 139 VAL A N 1
ATOM 1007 C CA . VAL A 1 139 ? 15.228 0.203 13.058 1.00 71.88 139 VAL A CA 1
ATOM 1008 C C . VAL A 1 139 ? 16.605 0.324 13.732 1.00 71.88 139 VAL A C 1
ATOM 1010 O O . VAL A 1 139 ? 17.612 0.427 13.040 1.00 71.88 139 VAL A O 1
ATOM 1013 N N . SER A 1 140 ? 16.696 0.238 15.060 1.00 75.75 140 SER A N 1
ATOM 1014 C CA . SER A 1 140 ? 17.959 0.337 15.804 1.00 75.75 140 SER A CA 1
ATOM 1015 C C . SER A 1 140 ? 18.912 -0.830 15.534 1.00 75.75 140 SER A C 1
ATOM 1017 O O . SER A 1 140 ? 20.115 -0.609 15.405 1.00 75.75 140 SER A O 1
ATOM 1019 N N . LEU A 1 141 ? 18.398 -2.057 15.401 1.00 72.75 141 LEU A N 1
ATOM 1020 C CA . LEU A 1 141 ? 19.206 -3.226 15.032 1.00 72.75 141 LEU A CA 1
ATOM 1021 C C . LEU A 1 141 ? 19.830 -3.060 13.645 1.00 72.75 141 LEU A C 1
ATOM 1023 O O . LEU A 1 141 ? 20.984 -3.421 13.433 1.00 72.75 141 LEU A O 1
ATOM 1027 N N . VAL A 1 142 ? 19.081 -2.479 12.710 1.00 67.25 142 VAL A N 1
ATOM 1028 C CA . VAL A 1 142 ? 19.552 -2.215 11.347 1.00 67.25 142 VAL A CA 1
ATOM 1029 C C . VAL A 1 142 ? 20.646 -1.162 11.334 1.00 67.25 142 VAL A C 1
ATOM 1031 O O . VAL A 1 142 ? 21.636 -1.294 10.620 1.00 67.25 142 VAL A O 1
ATOM 1034 N N . LEU A 1 143 ? 20.474 -0.117 12.134 1.00 68.50 143 LEU A N 1
ATOM 1035 C CA . LEU A 1 143 ? 21.379 1.022 12.186 1.00 68.50 143 LEU A CA 1
ATOM 1036 C C . LEU A 1 143 ? 22.655 0.762 13.001 1.00 68.50 143 LEU A C 1
ATOM 1038 O O . LEU A 1 143 ? 23.559 1.595 12.960 1.00 68.50 143 LEU A O 1
ATOM 1042 N N . GLY A 1 144 ? 22.742 -0.364 13.722 1.00 70.38 144 GLY A N 1
ATOM 1043 C CA . GLY A 1 144 ? 23.909 -0.715 14.538 1.00 70.38 144 GLY A CA 1
ATOM 1044 C C . GLY A 1 144 ? 24.164 0.284 15.670 1.00 70.38 144 GLY A C 1
ATOM 1045 O O . GLY A 1 144 ? 25.307 0.655 15.926 1.00 70.38 144 GLY A O 1
ATOM 1046 N N . VAL A 1 145 ? 23.094 0.779 16.295 1.00 75.44 145 VAL A N 1
ATOM 1047 C CA . VAL A 1 145 ? 23.157 1.863 17.287 1.00 75.44 145 VAL A CA 1
ATOM 1048 C C . VAL A 1 145 ? 23.726 1.360 18.624 1.00 75.44 145 VAL A C 1
ATOM 1050 O O . VAL A 1 145 ? 23.505 0.212 19.011 1.00 75.44 145 VAL A O 1
ATOM 1053 N N . SER A 1 146 ? 24.435 2.226 19.355 1.00 79.94 146 SER A N 1
ATOM 1054 C CA . SER A 1 146 ? 24.940 1.920 20.699 1.00 79.94 146 SER A CA 1
ATOM 1055 C C . SER A 1 146 ? 23.807 1.601 21.701 1.00 79.94 146 SER A C 1
ATOM 1057 O O . SER A 1 146 ? 22.678 2.069 21.550 1.00 79.94 146 SER A O 1
ATOM 1059 N N . LEU A 1 147 ? 24.097 0.827 22.757 1.00 80.50 147 LEU A N 1
ATOM 1060 C CA . LEU A 1 147 ? 23.126 0.452 23.804 1.00 80.50 147 LEU A CA 1
ATOM 1061 C C . LEU A 1 147 ? 22.347 1.634 24.431 1.00 80.50 147 LEU A C 1
ATOM 1063 O O . LEU A 1 147 ? 21.123 1.528 24.543 1.00 80.50 147 LEU A O 1
ATOM 1067 N N . PRO A 1 148 ? 22.976 2.753 24.845 1.00 79.94 148 PRO A N 1
ATOM 1068 C CA . PRO A 1 148 ? 22.227 3.884 25.403 1.00 79.94 148 PRO A CA 1
ATOM 1069 C C . PRO A 1 148 ? 21.331 4.568 24.362 1.00 79.94 148 PRO A C 1
ATOM 1071 O O . PRO A 1 148 ? 20.205 4.964 24.667 1.00 79.94 148 PRO A O 1
ATOM 1074 N N . ASP A 1 149 ? 21.782 4.659 23.113 1.00 80.88 149 ASP A N 1
ATOM 1075 C CA . ASP A 1 149 ? 20.988 5.233 22.027 1.00 80.88 149 ASP A CA 1
ATOM 1076 C C . ASP A 1 149 ? 19.833 4.319 21.606 1.00 80.88 149 ASP A C 1
ATOM 1078 O O . ASP A 1 149 ? 18.768 4.823 21.252 1.00 80.88 149 ASP A O 1
ATOM 1082 N N . LEU A 1 150 ? 19.986 2.995 21.719 1.00 84.62 150 LEU A N 1
ATOM 1083 C CA . LEU A 1 150 ? 18.886 2.041 21.573 1.00 84.62 150 LEU A CA 1
ATOM 1084 C C . LEU A 1 150 ? 17.756 2.384 22.550 1.00 84.62 150 LEU A C 1
ATOM 1086 O O . LEU A 1 150 ? 16.604 2.475 22.132 1.00 84.62 150 LEU A O 1
ATOM 1090 N N . GLY A 1 151 ? 18.072 2.673 23.817 1.00 84.88 151 GLY A N 1
ATOM 1091 C CA . GLY A 1 151 ? 17.081 3.136 24.796 1.00 84.88 151 GLY A CA 1
ATOM 1092 C C . GLY A 1 151 ? 16.352 4.412 24.352 1.00 84.88 151 GLY A C 1
ATOM 1093 O O . GLY A 1 151 ? 15.126 4.493 24.448 1.00 84.88 151 GLY A O 1
ATOM 1094 N N . GLY A 1 152 ? 17.088 5.379 23.794 1.00 83.88 152 GLY A N 1
ATOM 1095 C CA . GLY A 1 152 ? 16.521 6.611 23.238 1.00 83.88 152 GLY A CA 1
ATOM 1096 C C . GLY A 1 152 ? 15.584 6.370 22.049 1.00 83.88 152 GLY A C 1
ATOM 1097 O O . GLY A 1 152 ? 14.476 6.907 22.019 1.00 83.88 152 GLY A O 1
ATOM 1098 N N . TRP A 1 153 ? 15.986 5.528 21.095 1.00 83.69 153 TRP A N 1
ATOM 1099 C CA . TRP A 1 153 ? 15.167 5.165 19.933 1.00 83.69 153 TRP A CA 1
ATOM 1100 C C . TRP A 1 153 ? 13.908 4.389 20.323 1.00 83.69 153 TRP A C 1
ATOM 1102 O O . TRP A 1 153 ? 12.831 4.677 19.798 1.00 83.69 153 TRP A O 1
ATOM 1112 N N . LEU A 1 154 ? 14.012 3.456 21.274 1.00 88.19 154 LEU A N 1
ATOM 1113 C CA . LEU A 1 154 ? 12.865 2.729 21.821 1.00 88.19 154 LEU A CA 1
ATOM 1114 C C . LEU A 1 154 ? 11.862 3.675 22.484 1.00 88.19 154 LEU A C 1
ATOM 1116 O O . LEU A 1 154 ? 10.665 3.601 22.197 1.00 88.19 154 LEU A O 1
ATOM 1120 N N . ALA A 1 155 ? 12.344 4.589 23.330 1.00 88.00 155 ALA A N 1
ATOM 1121 C CA . ALA A 1 155 ? 11.502 5.584 23.985 1.00 88.00 155 ALA A CA 1
ATOM 1122 C C . ALA A 1 155 ? 10.798 6.480 22.955 1.00 88.00 155 ALA A C 1
ATOM 1124 O O . ALA A 1 155 ? 9.590 6.705 23.051 1.00 88.00 155 ALA A O 1
ATOM 1125 N N . LEU A 1 156 ? 11.528 6.940 21.934 1.00 86.12 156 LEU A N 1
ATOM 1126 C CA . LEU A 1 156 ? 10.982 7.770 20.865 1.00 86.12 156 LEU A CA 1
ATOM 1127 C C . LEU A 1 156 ? 9.933 7.016 20.035 1.00 86.12 156 LEU A C 1
ATOM 1129 O O . LEU A 1 156 ? 8.858 7.559 19.773 1.00 86.12 156 LEU A O 1
ATOM 1133 N N . GLY A 1 157 ? 10.203 5.766 19.649 1.00 84.88 157 GLY A N 1
ATOM 1134 C CA . GLY A 1 157 ? 9.269 4.929 18.891 1.00 84.88 157 GLY A CA 1
ATOM 1135 C C . GLY A 1 157 ? 7.985 4.633 19.664 1.00 84.88 157 GLY A C 1
ATOM 1136 O O . GLY A 1 157 ? 6.882 4.780 19.124 1.00 84.88 157 GLY A O 1
ATOM 1137 N N . ALA A 1 158 ? 8.106 4.303 20.953 1.00 88.50 158 ALA A N 1
ATOM 1138 C CA . ALA A 1 158 ? 6.965 4.114 21.845 1.00 88.50 158 ALA A CA 1
ATOM 1139 C C . ALA A 1 158 ? 6.150 5.409 22.002 1.00 88.50 158 ALA A C 1
ATOM 1141 O O . ALA A 1 158 ? 4.940 5.406 21.786 1.00 88.50 158 ALA A O 1
ATOM 1142 N N . ALA A 1 159 ? 6.796 6.540 22.302 1.00 88.50 159 ALA A N 1
ATOM 1143 C CA . ALA A 1 159 ? 6.106 7.819 22.471 1.00 88.50 159 ALA A CA 1
ATOM 1144 C C . ALA A 1 159 ? 5.410 8.283 21.179 1.00 88.50 159 ALA A C 1
ATOM 1146 O O . ALA A 1 159 ? 4.281 8.774 21.217 1.00 88.50 159 ALA A O 1
ATOM 1147 N N . THR A 1 160 ? 6.048 8.074 20.025 1.00 85.19 160 THR A N 1
ATOM 1148 C CA . THR A 1 160 ? 5.490 8.424 18.712 1.00 85.19 160 THR A CA 1
ATOM 1149 C C . THR A 1 160 ? 4.250 7.595 18.399 1.00 85.19 160 THR A C 1
ATOM 1151 O O . THR A 1 160 ? 3.213 8.142 18.031 1.00 85.19 160 THR A O 1
ATOM 1154 N N . THR A 1 161 ? 4.311 6.275 18.572 1.00 84.75 161 THR A N 1
ATOM 1155 C CA . THR A 1 161 ? 3.158 5.395 18.313 1.00 84.75 161 THR A CA 1
ATOM 1156 C C . THR A 1 161 ? 2.013 5.622 19.298 1.00 84.75 161 THR A C 1
ATOM 1158 O O . THR A 1 161 ? 0.855 5.604 18.882 1.00 84.75 161 THR A O 1
ATOM 1161 N N . VAL A 1 162 ? 2.306 5.934 20.565 1.00 88.69 162 VAL A N 1
ATOM 1162 C CA . VAL A 1 162 ? 1.298 6.338 21.560 1.00 88.69 162 VAL A CA 1
ATOM 1163 C C . VAL A 1 162 ? 0.618 7.652 21.170 1.00 88.69 162 VAL A C 1
ATOM 1165 O O . VAL A 1 162 ? -0.611 7.730 21.221 1.00 88.69 162 VAL A O 1
ATOM 1168 N N . LEU A 1 163 ? 1.373 8.661 20.719 1.00 87.56 163 LEU A N 1
ATOM 1169 C CA . LEU A 1 163 ? 0.796 9.914 20.220 1.00 87.56 163 LEU A CA 1
ATOM 1170 C C . LEU A 1 163 ? -0.145 9.653 19.041 1.00 87.56 163 LEU A C 1
ATOM 1172 O O . LEU A 1 163 ? -1.258 10.178 18.997 1.00 87.56 163 LEU A O 1
ATOM 1176 N N . LEU A 1 164 ? 0.282 8.817 18.094 1.00 83.44 164 LEU A N 1
ATOM 1177 C CA . LEU A 1 164 ? -0.510 8.472 16.915 1.00 83.44 164 LEU A CA 1
ATOM 1178 C C . LEU A 1 164 ? -1.770 7.687 17.269 1.00 83.44 164 LEU A C 1
ATOM 1180 O O . LEU A 1 164 ? -2.821 7.959 16.694 1.00 83.44 164 LEU A O 1
ATOM 1184 N N . ALA A 1 165 ? -1.694 6.765 18.229 1.00 84.12 165 ALA A N 1
ATOM 1185 C CA . ALA A 1 165 ? -2.865 6.075 18.760 1.00 84.12 165 ALA A CA 1
ATOM 1186 C C . ALA A 1 165 ? -3.822 7.053 19.461 1.00 84.12 165 ALA A C 1
ATOM 1188 O O . ALA A 1 165 ? -5.030 6.984 19.248 1.00 84.12 165 ALA A O 1
ATOM 1189 N N . GLY A 1 166 ? -3.302 8.016 20.226 1.00 85.44 166 GLY A N 1
ATOM 1190 C CA . GLY A 1 166 ? -4.102 9.081 20.835 1.00 85.44 166 GLY A CA 1
ATOM 1191 C C . GLY A 1 166 ? -4.825 9.945 19.796 1.00 85.44 166 GLY A C 1
ATOM 1192 O O . GLY A 1 166 ? -6.020 10.208 19.932 1.00 85.44 166 GLY A O 1
ATOM 1193 N N . GLU A 1 167 ? -4.136 10.336 18.721 1.00 83.88 167 GLU A N 1
ATOM 1194 C CA . GLU A 1 167 ? -4.738 11.060 17.596 1.00 83.88 167 GLU A CA 1
ATOM 1195 C C . GLU A 1 167 ? -5.769 10.217 16.842 1.00 83.88 167 GLU A C 1
ATOM 1197 O O . GLU A 1 167 ? -6.831 10.723 16.484 1.00 83.88 167 GLU A O 1
ATOM 1202 N N . LEU A 1 168 ? -5.494 8.926 16.647 1.00 83.50 168 LEU A N 1
ATOM 1203 C CA . LEU A 1 168 ? -6.423 7.983 16.034 1.00 83.50 168 LEU A CA 1
ATOM 1204 C C . LEU A 1 168 ? -7.729 7.897 16.832 1.00 83.50 168 LEU A C 1
ATOM 1206 O O . LEU A 1 168 ? -8.811 8.047 16.264 1.00 83.50 168 LEU A O 1
ATOM 1210 N N . ILE A 1 169 ? -7.629 7.710 18.152 1.00 82.75 169 ILE A N 1
ATOM 1211 C CA . ILE A 1 169 ? -8.787 7.648 19.050 1.00 82.75 169 ILE A CA 1
ATOM 1212 C C . ILE A 1 169 ? -9.526 8.990 19.042 1.00 82.75 169 ILE A C 1
ATOM 1214 O O . ILE A 1 169 ? -10.752 9.019 18.963 1.00 82.75 169 ILE A O 1
ATOM 1218 N N . ARG A 1 170 ? -8.805 10.118 19.056 1.00 83.25 170 ARG A N 1
ATOM 1219 C CA . ARG A 1 170 ? -9.411 11.457 18.980 1.00 83.25 170 ARG A CA 1
ATOM 1220 C C . ARG A 1 170 ? -10.269 11.631 17.727 1.00 83.25 170 ARG A C 1
ATOM 1222 O O . ARG A 1 170 ? -11.339 12.234 17.808 1.00 83.25 170 ARG A O 1
ATOM 1229 N N . GLU A 1 171 ? -9.822 11.112 16.587 1.00 79.69 171 GLU A N 1
ATOM 1230 C CA . GLU A 1 171 ? -10.591 11.153 15.340 1.00 79.69 171 GLU A CA 1
ATOM 1231 C C . GLU A 1 171 ? -11.791 10.215 15.348 1.00 79.69 171 GLU A C 1
ATOM 1233 O O . GLU A 1 171 ? -12.870 10.619 14.916 1.00 79.69 171 GLU A O 1
ATOM 1238 N N . GLN A 1 172 ? -11.630 9.005 15.890 1.00 81.12 172 GLN A N 1
ATOM 1239 C CA . GLN A 1 172 ? -12.732 8.056 16.058 1.00 81.12 172 GLN A CA 1
ATOM 1240 C C . GLN A 1 172 ? -13.838 8.622 16.962 1.00 81.12 172 GLN A C 1
ATOM 1242 O O . GLN A 1 172 ? -15.015 8.410 16.689 1.00 81.12 172 GLN A O 1
ATOM 1247 N N . VAL A 1 173 ? -13.467 9.362 18.014 1.00 79.00 173 VAL A N 1
ATOM 1248 C CA . VAL A 1 173 ? -14.406 9.935 18.992 1.00 79.00 173 VAL A CA 1
ATOM 1249 C C . VAL A 1 173 ? -15.134 11.170 18.456 1.00 79.00 173 VAL A C 1
ATOM 1251 O O . VAL A 1 173 ? -16.287 11.403 18.804 1.00 79.00 173 VAL A O 1
ATOM 1254 N N . ARG A 1 174 ? -14.484 11.991 17.622 1.00 75.56 174 ARG A N 1
ATOM 1255 C CA . ARG A 1 174 ? -15.076 13.249 17.130 1.00 75.56 174 ARG A CA 1
ATOM 1256 C C . ARG A 1 174 ? -15.885 13.105 15.837 1.00 75.56 174 ARG A C 1
ATOM 1258 O O . ARG A 1 174 ? -16.423 14.114 15.388 1.00 75.56 174 ARG A O 1
ATOM 1265 N N . ASP A 1 175 ? -15.911 11.916 15.223 1.00 67.50 175 ASP A N 1
ATOM 1266 C CA . ASP A 1 175 ? -16.483 11.614 13.889 1.00 67.50 175 ASP A CA 1
ATOM 1267 C C . ASP A 1 175 ? -16.138 12.671 12.816 1.00 67.50 175 ASP A C 1
ATOM 1269 O O . ASP A 1 175 ? -16.850 12.902 11.839 1.00 67.50 175 ASP A O 1
ATOM 1273 N N . ARG A 1 176 ? -15.007 13.358 13.010 1.00 63.22 176 ARG A N 1
ATOM 1274 C CA . ARG A 1 176 ? -14.455 14.348 12.091 1.00 63.22 176 ARG A CA 1
ATOM 1275 C C . ARG A 1 176 ? -13.162 13.770 11.568 1.00 63.22 176 ARG A C 1
ATOM 1277 O O . ARG A 1 176 ? -12.192 13.639 12.312 1.00 63.22 176 ARG A O 1
ATOM 1284 N N . ALA A 1 177 ? -13.151 13.462 10.275 1.00 57.97 177 ALA A N 1
ATOM 1285 C CA . ALA A 1 177 ? -11.930 13.147 9.556 1.00 57.97 177 ALA A CA 1
ATOM 1286 C C . ALA A 1 177 ? -11.069 14.412 9.501 1.00 57.97 177 ALA A C 1
ATOM 1288 O O . ALA A 1 177 ? -11.173 15.213 8.572 1.00 57.97 177 ALA A O 1
ATOM 1289 N N . THR A 1 178 ? -10.261 14.637 10.533 1.00 59.25 178 THR A N 1
ATOM 1290 C CA . THR A 1 178 ? -9.256 15.685 10.476 1.00 59.25 178 THR A CA 1
ATOM 1291 C C . THR A 1 178 ? -8.012 15.169 9.754 1.00 59.25 178 THR A C 1
ATOM 1293 O O . THR A 1 178 ? -7.733 13.973 9.727 1.00 59.25 178 THR A O 1
ATOM 1296 N N . PRO A 1 179 ? -7.239 16.041 9.101 1.00 63.06 179 PRO A N 1
ATOM 1297 C CA . PRO A 1 179 ? -6.005 15.605 8.469 1.00 63.06 179 PRO A CA 1
ATOM 1298 C C . PRO A 1 179 ? -4.854 15.471 9.481 1.00 63.06 179 PRO A C 1
ATOM 1300 O O . PRO A 1 179 ? -3.775 15.064 9.085 1.00 63.06 179 PRO A O 1
ATOM 1303 N N . TRP A 1 180 ? -5.039 15.770 10.773 1.00 62.03 180 TRP A N 1
ATOM 1304 C CA . TRP A 1 180 ? -3.956 15.949 11.754 1.00 62.03 180 TRP A CA 1
ATOM 1305 C C . TRP A 1 180 ? -2.970 14.775 11.902 1.00 62.03 180 TRP A C 1
ATOM 1307 O O . TRP A 1 180 ? -1.800 15.012 11.639 1.00 62.03 180 TRP A O 1
ATOM 1317 N N . PRO A 1 181 ? -3.366 13.532 12.241 1.00 65.44 181 PRO A N 1
ATOM 1318 C CA . PRO A 1 181 ? -2.449 12.393 12.286 1.00 65.44 181 PRO A CA 1
ATOM 1319 C C . PRO A 1 181 ? -1.826 12.091 10.920 1.00 65.44 181 PRO A C 1
ATOM 1321 O O . PRO A 1 181 ? -0.732 11.540 10.844 1.00 65.44 181 PRO A O 1
ATOM 1324 N N . SER A 1 182 ? -2.501 12.469 9.825 1.00 66.81 182 SER A N 1
ATOM 1325 C CA . SER A 1 182 ? -1.911 12.363 8.492 1.00 66.81 182 SER A CA 1
ATOM 1326 C C . SER A 1 182 ? -0.860 13.437 8.247 1.00 66.81 182 SER A C 1
ATOM 1328 O O . SER A 1 182 ? 0.168 13.144 7.657 1.00 66.81 182 SER A O 1
ATOM 1330 N N . LEU A 1 183 ? -1.102 14.661 8.713 1.00 68.19 183 LEU A N 1
ATOM 1331 C CA . LEU A 1 183 ? -0.207 15.806 8.596 1.00 68.19 183 LEU A CA 1
ATOM 1332 C C . LEU A 1 183 ? 0.999 15.682 9.521 1.00 68.19 183 LEU A C 1
ATOM 1334 O O . LEU A 1 183 ? 2.089 16.051 9.113 1.00 68.19 183 LEU A O 1
ATOM 1338 N N . THR A 1 184 ? 0.840 15.148 10.734 1.00 71.69 184 THR A N 1
ATOM 1339 C CA . THR A 1 184 ? 1.965 14.909 11.647 1.00 71.69 184 THR A CA 1
ATOM 1340 C C . THR A 1 184 ? 2.898 13.851 11.079 1.00 71.69 184 THR A C 1
ATOM 1342 O O . THR A 1 184 ? 4.103 14.060 11.066 1.00 71.69 184 THR A O 1
ATOM 1345 N N . LEU A 1 185 ? 2.360 12.751 10.543 1.00 70.88 185 LEU A N 1
ATOM 1346 C CA . LEU A 1 185 ? 3.165 11.716 9.892 1.00 70.88 185 LEU A CA 1
ATOM 1347 C C . LEU A 1 185 ? 3.737 12.159 8.550 1.00 70.88 185 LEU A C 1
ATOM 1349 O O . LEU A 1 185 ? 4.886 11.850 8.263 1.00 70.88 185 LEU A O 1
ATOM 1353 N N . ALA A 1 186 ? 2.974 12.892 7.738 1.00 69.56 186 ALA A N 1
ATOM 1354 C CA . ALA A 1 186 ? 3.485 13.457 6.493 1.00 69.56 186 ALA A CA 1
ATOM 1355 C C . ALA A 1 186 ? 4.575 14.501 6.766 1.00 69.56 186 ALA A C 1
ATOM 1357 O O . ALA A 1 186 ? 5.582 14.522 6.065 1.00 69.56 186 ALA A O 1
ATOM 1358 N N . GLY A 1 187 ? 4.411 15.324 7.804 1.00 74.19 187 GLY A N 1
ATOM 1359 C CA . GLY A 1 187 ? 5.407 16.284 8.269 1.00 74.19 187 GLY A CA 1
ATOM 1360 C C . GLY A 1 187 ? 6.656 15.594 8.811 1.00 74.19 187 GLY A C 1
ATOM 1361 O O . GLY A 1 187 ? 7.755 15.946 8.404 1.00 74.19 187 GLY A O 1
ATOM 1362 N N . ALA A 1 188 ? 6.500 14.563 9.646 1.00 74.81 188 ALA A N 1
ATOM 1363 C CA . ALA A 1 188 ? 7.611 13.760 10.160 1.00 74.81 188 ALA A CA 1
ATOM 1364 C C . ALA A 1 188 ? 8.362 13.036 9.034 1.00 74.81 188 ALA A C 1
ATOM 1366 O O . ALA A 1 188 ? 9.586 13.095 8.982 1.00 74.81 188 ALA A O 1
ATOM 1367 N N . ALA A 1 189 ? 7.644 12.422 8.090 1.00 73.19 189 ALA A N 1
ATOM 1368 C CA . ALA A 1 189 ? 8.242 11.810 6.910 1.00 73.19 189 ALA A CA 1
ATOM 1369 C C . ALA A 1 189 ? 8.991 12.844 6.060 1.00 73.19 189 ALA A C 1
ATOM 1371 O O . ALA A 1 189 ? 10.137 12.611 5.698 1.00 73.19 189 ALA A O 1
ATOM 1372 N N . SER A 1 190 ? 8.389 14.009 5.802 1.00 70.69 190 SER A N 1
ATOM 1373 C CA . SER A 1 190 ? 9.035 15.103 5.062 1.00 70.69 190 SER A CA 1
ATOM 1374 C C . SER A 1 190 ? 10.286 15.616 5.781 1.00 70.69 190 SER A C 1
ATOM 1376 O O . SER A 1 190 ? 11.301 15.853 5.136 1.00 70.69 190 SER A O 1
ATOM 1378 N N . ALA A 1 191 ? 10.246 15.736 7.111 1.00 76.50 191 ALA A N 1
ATOM 1379 C CA . ALA A 1 191 ? 11.389 16.137 7.924 1.00 76.50 191 ALA A CA 1
ATOM 1380 C C . ALA A 1 191 ? 12.507 15.085 7.899 1.00 76.50 191 ALA A C 1
ATOM 1382 O O . ALA A 1 191 ? 13.665 15.455 7.750 1.00 76.50 191 ALA A O 1
ATOM 1383 N N . CYS A 1 192 ? 12.180 13.790 7.970 1.00 74.12 192 CYS A N 1
ATOM 1384 C CA . CYS A 1 192 ? 13.162 12.708 7.836 1.00 74.12 192 CYS A CA 1
ATOM 1385 C C . CYS A 1 192 ? 13.791 12.695 6.437 1.00 74.12 192 CYS A C 1
ATOM 1387 O O . CYS A 1 192 ? 15.000 12.540 6.301 1.00 74.12 192 CYS A O 1
ATOM 1389 N N . LEU A 1 193 ? 12.989 12.917 5.392 1.00 69.88 193 LEU A N 1
ATOM 1390 C CA . LEU A 1 193 ? 13.484 13.023 4.021 1.00 69.88 193 LEU A CA 1
ATOM 1391 C C . LEU A 1 193 ? 14.400 14.242 3.850 1.00 69.88 193 LEU A C 1
ATOM 1393 O O . LEU A 1 193 ? 15.470 14.104 3.273 1.00 69.88 193 LEU A O 1
ATOM 1397 N N . ALA A 1 194 ? 14.045 15.407 4.394 1.00 72.94 194 ALA A N 1
ATOM 1398 C CA . ALA A 1 194 ? 14.925 16.576 4.401 1.00 72.94 194 ALA A CA 1
ATOM 1399 C C . ALA A 1 194 ? 16.212 16.325 5.207 1.00 72.94 194 ALA A C 1
ATOM 1401 O O . ALA A 1 194 ? 17.303 16.627 4.728 1.00 72.94 194 ALA A O 1
ATOM 1402 N N . ALA A 1 195 ? 16.103 15.716 6.392 1.00 72.25 195 ALA A N 1
ATOM 1403 C CA . ALA A 1 195 ? 17.244 15.374 7.237 1.00 72.25 195 ALA A CA 1
ATOM 1404 C C . ALA A 1 195 ? 18.215 14.415 6.537 1.00 72.25 195 ALA A C 1
ATOM 1406 O O . ALA A 1 195 ? 19.419 14.574 6.706 1.00 72.25 195 ALA A O 1
ATOM 1407 N N . SER A 1 196 ? 17.717 13.508 5.685 1.00 71.75 196 SER A N 1
ATOM 1408 C CA . SER A 1 196 ? 18.561 12.576 4.926 1.00 71.75 196 SER A CA 1
ATOM 1409 C C . SER A 1 196 ? 19.612 13.261 4.049 1.00 71.75 196 SER A C 1
ATOM 1411 O O . SER A 1 196 ? 20.677 12.689 3.845 1.00 71.75 196 SER A O 1
ATOM 1413 N N . PHE A 1 197 ? 19.354 14.488 3.583 1.00 65.12 197 PHE A N 1
ATOM 1414 C CA . PHE A 1 197 ? 20.294 15.269 2.771 1.00 65.12 197 PHE A CA 1
ATOM 1415 C C . PHE A 1 197 ? 21.141 16.255 3.582 1.00 65.12 197 PHE A C 1
ATOM 1417 O O . PHE A 1 197 ? 22.118 16.786 3.060 1.00 65.12 197 PHE A O 1
ATOM 1424 N N . LEU A 1 198 ? 20.743 16.550 4.822 1.00 70.19 198 LEU A N 1
ATOM 1425 C CA . LEU A 1 198 ? 21.310 17.639 5.621 1.00 70.19 198 LEU A CA 1
ATOM 1426 C C . LEU A 1 198 ? 22.202 17.139 6.758 1.00 70.19 198 LEU A C 1
ATOM 1428 O O . LEU A 1 198 ? 23.171 17.811 7.103 1.00 70.19 198 LEU A O 1
ATOM 1432 N N . PHE A 1 199 ? 21.885 15.984 7.349 1.00 71.75 199 PHE A N 1
ATOM 1433 C CA . PHE A 1 199 ? 22.554 15.497 8.551 1.00 71.75 199 PHE A CA 1
ATOM 1434 C C . PHE A 1 199 ? 22.778 13.981 8.499 1.00 71.75 199 PHE A C 1
ATOM 1436 O O . PHE A 1 199 ? 21.840 13.242 8.186 1.00 71.75 199 PHE A O 1
ATOM 1443 N N . PRO A 1 200 ? 23.970 13.482 8.879 1.00 70.19 200 PRO A N 1
ATOM 1444 C CA . PRO A 1 200 ? 24.146 12.058 9.126 1.00 70.19 200 PRO A CA 1
ATOM 1445 C C . PRO A 1 200 ? 23.258 11.628 10.297 1.00 70.19 200 PRO A C 1
ATOM 1447 O O . PRO A 1 200 ? 23.087 12.362 11.276 1.00 70.19 200 PRO A O 1
ATOM 1450 N N . LEU A 1 201 ? 22.674 10.439 10.203 1.00 71.25 201 LEU A N 1
ATOM 1451 C CA . LEU A 1 201 ? 21.864 9.880 11.270 1.00 71.25 201 LEU A CA 1
ATOM 1452 C C . LEU A 1 201 ? 22.747 9.682 12.515 1.00 71.25 201 LEU A C 1
ATOM 1454 O O . LEU A 1 201 ? 23.788 9.023 12.423 1.00 71.25 201 LEU A O 1
ATOM 1458 N N . PRO A 1 202 ? 22.357 10.205 13.690 1.00 69.00 202 PRO A N 1
ATOM 1459 C CA . PRO A 1 202 ? 23.140 10.013 14.899 1.00 69.00 202 PRO A CA 1
ATOM 1460 C C . PRO A 1 202 ? 23.121 8.538 15.328 1.00 69.00 202 PRO A C 1
ATOM 1462 O O . PRO A 1 202 ? 22.110 8.023 15.809 1.00 69.00 202 PRO A O 1
ATOM 1465 N N . ARG A 1 203 ? 24.257 7.853 15.143 1.00 67.38 203 ARG A N 1
ATOM 1466 C CA . ARG A 1 203 ? 24.465 6.443 15.535 1.00 67.38 203 ARG A CA 1
ATOM 1467 C C . ARG A 1 203 ? 24.998 6.289 16.964 1.00 67.38 203 ARG A C 1
ATOM 1469 O O . ARG A 1 203 ? 24.897 5.204 17.535 1.00 67.38 203 ARG A O 1
ATOM 1476 N N . SER A 1 204 ? 25.557 7.364 17.523 1.00 66.62 204 SER A N 1
ATOM 1477 C CA . SER A 1 204 ? 26.155 7.394 18.859 1.00 66.62 204 SER A CA 1
ATOM 1478 C C . SER A 1 204 ? 25.943 8.743 19.557 1.00 66.62 204 SER A C 1
ATOM 1480 O O . SER A 1 204 ? 26.197 9.784 18.952 1.00 66.62 204 SER A O 1
ATOM 1482 N N . GLY A 1 205 ? 25.551 8.733 20.833 1.00 75.31 205 GLY A N 1
ATOM 1483 C CA . GLY A 1 205 ? 25.557 9.913 21.712 1.00 75.31 205 GLY A CA 1
ATOM 1484 C C . GLY A 1 205 ? 24.356 10.858 21.581 1.00 75.31 205 GLY A C 1
ATOM 1485 O O . GLY A 1 205 ? 24.399 11.965 22.114 1.00 75.31 205 GLY A O 1
ATOM 1486 N N . ALA A 1 206 ? 23.278 10.443 20.910 1.00 79.44 206 ALA A N 1
ATOM 1487 C CA . ALA A 1 206 ? 22.055 11.240 20.754 1.00 79.44 206 ALA A CA 1
ATOM 1488 C C . ALA A 1 206 ? 20.944 10.872 21.746 1.00 79.44 206 ALA A C 1
ATOM 1490 O O . ALA A 1 206 ? 19.907 11.541 21.788 1.00 79.44 206 ALA A O 1
ATOM 1491 N N . TRP A 1 207 ? 21.155 9.845 22.572 1.00 78.75 207 TRP A N 1
ATOM 1492 C CA . TRP A 1 207 ? 20.182 9.363 23.546 1.00 78.75 207 TRP A CA 1
ATOM 1493 C C . TRP A 1 207 ? 19.554 10.455 24.434 1.00 78.75 207 TRP A C 1
ATOM 1495 O O . TRP A 1 207 ? 18.340 10.373 24.625 1.00 78.75 207 TRP A O 1
ATOM 1505 N N . PRO A 1 208 ? 20.253 11.513 24.916 1.00 82.75 208 PRO A N 1
ATOM 1506 C CA . PRO A 1 208 ? 19.608 12.520 25.760 1.00 82.75 208 PRO A CA 1
ATOM 1507 C C . PRO A 1 208 ? 18.560 13.318 24.978 1.00 82.75 208 PRO A C 1
ATOM 1509 O O . PRO A 1 208 ? 17.468 13.583 25.480 1.00 82.75 208 PRO A O 1
ATOM 1512 N N . GLY A 1 209 ? 18.863 13.649 23.718 1.00 83.12 209 GLY A N 1
ATOM 1513 C CA . GLY A 1 209 ? 17.936 14.334 22.820 1.00 83.12 209 GLY A CA 1
ATOM 1514 C C . GLY A 1 209 ? 16.749 13.452 22.433 1.00 83.12 209 GLY A C 1
ATOM 1515 O O . GLY A 1 209 ? 15.611 13.917 22.443 1.00 83.12 209 GLY A O 1
ATOM 1516 N N . LEU A 1 210 ? 16.994 12.165 22.159 1.00 82.75 210 LEU A N 1
ATOM 1517 C CA . LEU A 1 210 ? 15.945 11.194 21.828 1.00 82.75 210 LEU A CA 1
ATOM 1518 C C . LEU A 1 210 ? 14.988 10.959 23.005 1.00 82.75 210 LEU A C 1
ATOM 1520 O O . LEU A 1 210 ? 13.770 10.981 22.821 1.00 82.75 210 LEU A O 1
ATOM 1524 N N . VAL A 1 211 ? 15.521 10.796 24.219 1.00 85.31 211 VAL A N 1
ATOM 1525 C CA . VAL A 1 211 ? 14.718 10.656 25.444 1.00 85.31 211 VAL A CA 1
ATOM 1526 C C . VAL A 1 211 ? 13.960 11.948 25.742 1.00 85.31 211 VAL A C 1
ATOM 1528 O O . VAL A 1 211 ? 12.766 11.895 26.027 1.00 85.31 211 VAL A O 1
ATOM 1531 N N . GLY A 1 212 ? 14.602 13.113 25.612 1.00 85.12 212 GLY A N 1
ATOM 1532 C CA . GLY A 1 212 ? 13.938 14.408 25.774 1.00 85.12 212 GLY A CA 1
ATOM 1533 C C . GLY A 1 212 ? 12.757 14.579 24.815 1.00 85.12 212 GLY A C 1
ATOM 1534 O O . GLY A 1 212 ? 11.652 14.920 25.241 1.00 85.12 212 GLY A O 1
ATOM 1535 N N . ALA A 1 213 ? 12.946 14.253 23.533 1.00 85.12 213 ALA A N 1
ATOM 1536 C CA . ALA A 1 213 ? 11.877 14.261 22.539 1.00 85.12 213 ALA A CA 1
ATOM 1537 C C . ALA A 1 213 ? 10.756 13.265 22.883 1.00 85.12 213 ALA A C 1
ATOM 1539 O O . ALA A 1 213 ? 9.578 13.613 22.786 1.00 85.12 213 ALA A O 1
ATOM 1540 N N . ALA A 1 214 ? 11.096 12.058 23.346 1.00 87.88 214 ALA A N 1
ATOM 1541 C CA . ALA A 1 214 ? 10.118 11.066 23.788 1.00 87.88 214 ALA A CA 1
ATOM 1542 C C . ALA A 1 214 ? 9.267 11.572 24.967 1.00 87.88 214 ALA A C 1
ATOM 1544 O O . ALA A 1 214 ? 8.045 11.420 24.952 1.00 87.88 214 ALA A O 1
ATOM 1545 N N . VAL A 1 215 ? 9.885 12.232 25.952 1.00 88.75 215 VAL A N 1
ATOM 1546 C CA . VAL A 1 215 ? 9.181 12.844 27.091 1.00 88.75 215 VAL A CA 1
ATOM 1547 C C . VAL A 1 215 ? 8.247 13.955 26.617 1.00 88.75 215 VAL A C 1
ATOM 1549 O O . VAL A 1 215 ? 7.080 13.972 27.002 1.00 88.75 215 VAL A O 1
ATOM 1552 N N . VAL A 1 216 ? 8.709 14.846 25.735 1.00 89.69 216 VAL A N 1
ATOM 1553 C CA . VAL A 1 216 ? 7.868 15.912 25.164 1.00 89.69 216 VAL A CA 1
ATOM 1554 C C . VAL A 1 216 ? 6.664 15.321 24.425 1.00 89.69 216 VAL A C 1
ATOM 1556 O O . VAL A 1 216 ? 5.532 15.752 24.650 1.00 89.69 216 VAL A O 1
ATOM 1559 N N . LEU A 1 217 ? 6.869 14.294 23.595 1.00 88.12 217 LEU A N 1
ATOM 1560 C CA . LEU A 1 217 ? 5.781 13.600 22.901 1.00 88.12 217 LEU A CA 1
ATOM 1561 C C . LEU A 1 217 ? 4.810 12.928 23.878 1.00 88.12 217 LEU A C 1
ATOM 1563 O O . LEU A 1 217 ? 3.599 12.990 23.660 1.00 88.12 217 LEU A O 1
ATOM 1567 N N . ALA A 1 218 ? 5.301 12.332 24.966 1.00 88.56 218 ALA A N 1
ATOM 1568 C CA . ALA A 1 218 ? 4.461 11.743 26.006 1.00 88.56 218 ALA A CA 1
ATOM 1569 C C . ALA A 1 218 ? 3.612 12.808 26.725 1.00 88.56 218 ALA A C 1
ATOM 1571 O O . ALA A 1 218 ? 2.407 12.615 26.899 1.00 88.56 218 ALA A O 1
ATOM 1572 N N . VAL A 1 219 ? 4.199 13.963 27.060 1.00 90.44 219 VAL A N 1
ATOM 1573 C CA . VAL A 1 219 ? 3.488 15.104 27.663 1.00 90.44 219 VAL A CA 1
ATOM 1574 C C . VAL A 1 219 ? 2.417 15.645 26.713 1.00 90.44 219 VAL A C 1
ATOM 1576 O O . VAL A 1 219 ? 1.272 15.833 27.126 1.00 90.44 219 VAL A O 1
ATOM 1579 N N . ILE A 1 220 ? 2.743 15.831 25.429 1.00 87.62 220 ILE A N 1
ATOM 1580 C CA . ILE A 1 220 ? 1.780 16.260 24.402 1.00 87.62 220 ILE A CA 1
ATOM 1581 C C . ILE A 1 220 ? 0.645 15.238 24.267 1.00 87.62 220 ILE A C 1
ATOM 1583 O O . ILE A 1 220 ? -0.526 15.621 24.245 1.00 87.62 220 ILE A O 1
ATOM 1587 N N . SER A 1 221 ? 0.975 13.944 24.208 1.00 86.94 221 SER A N 1
ATOM 1588 C CA . SER A 1 221 ? -0.003 12.852 24.105 1.00 86.94 221 SER A CA 1
ATOM 1589 C C . SER A 1 221 ? -0.970 12.868 25.283 1.00 86.94 221 SER A C 1
ATOM 1591 O O . SER A 1 221 ? -2.187 12.840 25.095 1.00 86.94 221 SER A O 1
ATOM 1593 N N . PHE A 1 222 ? -0.437 12.977 26.500 1.00 89.00 222 PHE A N 1
ATOM 1594 C CA . PHE A 1 222 ? -1.228 13.022 27.723 1.00 89.00 222 PHE A CA 1
ATOM 1595 C C . PHE A 1 222 ? -2.095 14.285 27.805 1.00 89.00 222 PHE A C 1
ATOM 1597 O O . PHE A 1 222 ? -3.291 14.199 28.095 1.00 89.00 222 PHE A O 1
ATOM 1604 N N . GLY A 1 223 ? -1.535 15.455 27.484 1.00 87.44 223 GLY A N 1
ATOM 1605 C CA . GLY A 1 223 ? -2.271 16.719 27.449 1.00 87.44 223 GLY A CA 1
ATOM 1606 C C . GLY A 1 223 ? -3.430 16.685 26.450 1.00 87.44 223 GLY A C 1
ATOM 1607 O O . GLY A 1 223 ? -4.562 17.034 26.791 1.00 87.44 223 GLY A O 1
ATOM 1608 N N . ARG A 1 224 ? -3.188 16.176 25.235 1.00 84.62 224 ARG A N 1
ATOM 1609 C CA . ARG A 1 224 ? -4.225 16.007 24.204 1.00 84.62 224 ARG A CA 1
ATOM 1610 C C . ARG A 1 224 ? -5.284 14.990 24.604 1.00 84.62 224 ARG A C 1
ATOM 1612 O O . ARG A 1 224 ? -6.467 15.240 24.371 1.00 84.62 224 ARG A O 1
ATOM 1619 N N . TRP A 1 225 ? -4.893 13.886 25.236 1.00 84.62 225 TRP A N 1
ATOM 1620 C CA . TRP A 1 225 ? -5.832 12.906 25.777 1.00 84.62 225 TRP A CA 1
ATOM 1621 C C . TRP A 1 225 ? -6.792 13.551 26.783 1.00 84.62 225 TRP A C 1
ATOM 1623 O O . TRP A 1 225 ? -8.013 13.473 26.609 1.00 84.62 225 TRP A O 1
ATOM 1633 N N . ARG A 1 226 ? -6.245 14.248 27.791 1.00 85.81 226 ARG A N 1
ATOM 1634 C CA . ARG A 1 226 ? -7.035 14.913 28.838 1.00 85.81 226 ARG A CA 1
ATOM 1635 C C . ARG A 1 226 ? -7.944 16.003 28.284 1.00 85.81 226 ARG A C 1
ATOM 1637 O O . ARG A 1 226 ? -9.095 16.086 28.695 1.00 85.81 226 ARG A O 1
ATOM 1644 N N . ALA A 1 227 ? -7.448 16.816 27.355 1.00 83.81 227 ALA A N 1
ATOM 1645 C CA . ALA A 1 227 ? -8.197 17.952 26.830 1.00 83.81 227 ALA A CA 1
ATOM 1646 C C . ALA A 1 227 ? -9.246 17.554 25.778 1.00 83.81 227 ALA A C 1
ATOM 1648 O O . ALA A 1 227 ? -10.333 18.128 25.729 1.00 83.81 227 ALA A O 1
ATOM 1649 N N . ALA A 1 228 ? -8.931 16.598 24.898 1.00 79.19 228 ALA A N 1
ATOM 1650 C CA . ALA A 1 228 ? -9.717 16.369 23.687 1.00 79.19 228 ALA A CA 1
ATOM 1651 C C . ALA A 1 228 ? -10.513 15.061 23.678 1.00 79.19 228 ALA A C 1
ATOM 1653 O O . ALA A 1 228 ? -11.558 15.034 23.021 1.00 79.19 228 ALA A O 1
ATOM 1654 N N . VAL A 1 229 ? -10.041 14.013 24.364 1.00 79.62 229 VAL A N 1
ATOM 1655 C CA . VAL A 1 229 ? -10.587 12.647 24.256 1.00 79.62 229 VAL A CA 1
ATOM 1656 C C . VAL A 1 229 ? -11.378 12.253 25.500 1.00 79.62 229 VAL A C 1
ATOM 1658 O O . VAL A 1 229 ? -12.560 11.930 25.387 1.00 79.62 229 VAL A O 1
ATOM 1661 N N . ALA A 1 230 ? -10.766 12.363 26.683 1.00 82.69 230 ALA A N 1
ATOM 1662 C CA . ALA A 1 230 ? -11.372 11.988 27.961 1.00 82.69 230 ALA A CA 1
ATOM 1663 C C . ALA A 1 230 ? -12.799 12.545 28.184 1.00 82.69 230 ALA A C 1
ATOM 1665 O O . ALA A 1 230 ? -13.691 11.749 28.475 1.00 82.69 230 ALA A O 1
ATOM 1666 N N . PRO A 1 231 ? -13.083 13.850 27.975 1.00 82.25 231 PRO A N 1
ATOM 1667 C CA . PRO A 1 231 ? -14.422 14.394 28.224 1.00 82.25 231 PRO A CA 1
ATOM 1668 C C . PRO A 1 231 ? -15.491 13.949 27.211 1.00 82.25 231 PRO A C 1
ATOM 1670 O O . PRO A 1 231 ? -16.682 14.090 27.480 1.00 82.25 231 PRO A O 1
ATOM 1673 N N . HIS A 1 232 ? -15.094 13.433 26.043 1.00 81.38 232 HIS A N 1
ATOM 1674 C CA . HIS A 1 232 ? -16.022 13.059 24.969 1.00 81.38 232 HIS A CA 1
ATOM 1675 C C . HIS A 1 232 ? -16.336 11.558 24.943 1.00 81.38 232 HIS A C 1
ATOM 1677 O O . HIS A 1 232 ? -17.389 11.183 24.438 1.00 81.38 232 HIS A O 1
ATOM 1683 N N . LEU A 1 233 ? -15.475 10.707 25.518 1.00 77.56 233 LEU A N 1
ATOM 1684 C CA . LEU A 1 233 ? -15.666 9.249 25.550 1.00 77.56 233 LEU A CA 1
ATOM 1685 C C . LEU A 1 233 ? -16.994 8.835 26.196 1.00 77.56 233 LEU A C 1
ATOM 1687 O O . LEU A 1 233 ? -17.703 7.991 25.658 1.00 77.56 233 LEU A O 1
ATOM 1691 N N . ALA A 1 234 ? -17.368 9.465 27.312 1.00 75.62 234 ALA A N 1
ATOM 1692 C CA . ALA A 1 234 ? -18.617 9.162 28.013 1.00 75.62 234 ALA A CA 1
ATOM 1693 C C . ALA A 1 234 ? -19.878 9.594 27.241 1.00 75.62 234 ALA A C 1
ATOM 1695 O O . ALA A 1 234 ? -20.965 9.095 27.515 1.00 75.62 234 ALA A O 1
ATOM 1696 N N . ARG A 1 235 ? -19.736 10.511 26.273 1.00 80.44 235 ARG A N 1
ATOM 1697 C CA . ARG A 1 235 ? -20.842 11.122 25.515 1.00 80.44 235 ARG A CA 1
ATOM 1698 C C . ARG A 1 235 ? -21.026 10.506 24.126 1.00 80.44 235 ARG A C 1
ATOM 1700 O O . ARG A 1 235 ? -21.743 11.069 23.301 1.00 80.44 235 ARG A O 1
ATOM 1707 N N . LEU A 1 236 ? -20.354 9.391 23.841 1.00 81.06 236 LEU A N 1
ATOM 1708 C CA . LEU A 1 236 ? -20.455 8.726 22.548 1.00 81.06 236 LEU A CA 1
ATOM 1709 C C . LEU A 1 236 ? -21.862 8.141 22.338 1.00 81.06 236 LEU A C 1
ATOM 1711 O O . LEU A 1 236 ? -22.343 7.415 23.211 1.00 81.06 236 LEU A O 1
ATOM 1715 N N . PRO A 1 237 ? -22.506 8.403 21.184 1.00 83.81 237 PRO A N 1
ATOM 1716 C CA . PRO A 1 237 ? -23.796 7.811 20.855 1.00 83.81 237 PRO A CA 1
ATOM 1717 C C . PRO A 1 237 ? -23.714 6.287 20.723 1.00 83.81 237 PRO A C 1
ATOM 1719 O O . PRO A 1 237 ? -22.816 5.755 20.066 1.00 83.81 237 PRO A O 1
ATOM 1722 N N . ASP A 1 238 ? -24.721 5.591 21.242 1.00 85.69 238 ASP A N 1
ATOM 1723 C CA . ASP A 1 238 ? -24.805 4.123 21.253 1.00 85.69 238 ASP A CA 1
ATOM 1724 C C . ASP A 1 238 ? -24.727 3.530 19.840 1.00 85.69 238 ASP A C 1
ATOM 1726 O O . ASP A 1 238 ? -23.998 2.570 19.584 1.00 85.69 238 ASP A O 1
ATOM 1730 N N . ALA A 1 239 ? -25.394 4.176 18.880 1.00 82.94 239 ALA A N 1
ATOM 1731 C CA . ALA A 1 239 ? -25.356 3.789 17.473 1.00 82.94 239 ALA A CA 1
ATOM 1732 C C . ALA A 1 239 ? -23.936 3.845 16.877 1.00 82.94 239 ALA A C 1
ATOM 1734 O O . ALA A 1 239 ? -23.579 3.011 16.044 1.00 82.94 239 ALA A O 1
ATOM 1735 N N . GLN A 1 240 ? -23.103 4.801 17.306 1.00 82.19 240 GLN A N 1
ATOM 1736 C CA . GLN A 1 240 ? -21.717 4.900 16.841 1.00 82.19 240 GLN A CA 1
ATOM 1737 C C . GLN A 1 240 ? -20.842 3.793 17.434 1.00 82.19 240 GLN A C 1
ATOM 1739 O O . GLN A 1 240 ? -20.008 3.239 16.713 1.00 82.19 240 GLN A O 1
ATOM 1744 N N . LEU A 1 241 ? -21.053 3.437 18.707 1.00 83.69 241 LEU A N 1
ATOM 1745 C CA . LEU A 1 241 ? -20.354 2.329 19.364 1.00 83.69 241 LEU A CA 1
ATOM 1746 C C . LEU A 1 241 ? -20.697 0.991 18.700 1.00 83.69 241 LEU A C 1
ATOM 1748 O O . LEU A 1 241 ? -19.790 0.243 18.339 1.00 83.69 241 LEU A O 1
ATOM 1752 N N . LEU A 1 242 ? -21.982 0.727 18.447 1.00 85.19 242 LEU A N 1
ATOM 1753 C CA . LEU A 1 242 ? -22.441 -0.496 17.778 1.00 85.19 242 LEU A CA 1
ATOM 1754 C C . LEU A 1 242 ? -21.914 -0.596 16.341 1.00 85.19 242 LEU A C 1
ATOM 1756 O O . LEU A 1 242 ? -21.360 -1.624 15.949 1.00 85.19 242 LEU A O 1
ATOM 1760 N N . ALA A 1 243 ? -22.007 0.486 15.562 1.00 82.94 243 ALA A N 1
ATOM 1761 C CA . ALA A 1 243 ? -21.489 0.518 14.193 1.00 82.94 243 ALA A CA 1
ATOM 1762 C C . ALA A 1 243 ? -19.953 0.431 14.135 1.00 82.94 243 ALA A C 1
ATOM 1764 O O . ALA A 1 243 ? -19.386 -0.059 13.155 1.00 82.94 243 ALA A O 1
ATOM 1765 N N . GLY A 1 244 ? -19.254 0.948 15.148 1.00 84.12 244 GLY A N 1
ATOM 1766 C CA . GLY A 1 244 ? -17.812 0.782 15.316 1.00 84.12 244 GLY A CA 1
ATOM 1767 C C . GLY A 1 244 ? -17.447 -0.671 15.600 1.00 84.12 244 GLY A C 1
ATOM 1768 O O . GLY A 1 244 ? -16.682 -1.269 14.848 1.00 84.12 244 GLY A O 1
ATOM 1769 N N . ALA A 1 245 ? -18.071 -1.267 16.613 1.00 85.50 245 ALA A N 1
ATOM 1770 C CA . ALA A 1 245 ? -17.798 -2.635 17.026 1.00 85.50 245 ALA A CA 1
ATOM 1771 C C . ALA A 1 245 ? -18.111 -3.668 15.936 1.00 85.50 245 ALA A C 1
ATOM 1773 O O . ALA A 1 245 ? -17.312 -4.575 15.701 1.00 85.50 245 ALA A O 1
ATOM 1774 N N . ALA A 1 246 ? -19.215 -3.496 15.202 1.00 84.75 246 ALA A N 1
ATOM 1775 C CA . ALA A 1 246 ? -19.543 -4.341 14.055 1.00 84.75 246 ALA A CA 1
ATOM 1776 C C . ALA A 1 246 ? -18.466 -4.273 12.955 1.00 84.75 246 ALA A C 1
ATOM 1778 O O . ALA A 1 246 ? -18.092 -5.301 12.392 1.00 84.75 246 ALA A O 1
ATOM 1779 N N . ARG A 1 247 ? -17.913 -3.080 12.681 1.00 86.81 247 ARG A N 1
ATOM 1780 C CA . ARG A 1 247 ? -16.821 -2.901 11.706 1.00 86.81 247 ARG A CA 1
ATOM 1781 C C . ARG A 1 247 ? -15.496 -3.479 12.195 1.00 86.81 247 ARG A C 1
ATOM 1783 O O . ARG A 1 247 ? -14.826 -4.145 11.413 1.00 86.81 247 ARG A O 1
ATOM 1790 N N . SER A 1 248 ? -15.131 -3.251 13.458 1.00 85.62 248 SER A N 1
ATOM 1791 C CA . SER A 1 248 ? -13.927 -3.821 14.083 1.00 85.62 248 SER A CA 1
ATOM 1792 C C . SER A 1 248 ? -13.955 -5.350 14.044 1.00 85.62 248 SER A C 1
ATOM 1794 O O . SER A 1 248 ? -13.019 -5.986 13.563 1.00 85.62 248 SER A O 1
ATOM 1796 N N . PHE A 1 249 ? -15.077 -5.948 14.453 1.00 84.19 249 PHE A N 1
ATOM 1797 C CA . PHE A 1 249 ? -15.268 -7.394 14.410 1.00 84.19 249 PHE A CA 1
ATOM 1798 C C . PHE A 1 249 ? -15.285 -7.935 12.985 1.00 84.19 249 PHE A C 1
ATOM 1800 O O . PHE A 1 249 ? -14.579 -8.896 12.699 1.00 84.19 249 PHE A O 1
ATOM 1807 N N . GLY A 1 250 ? -16.018 -7.288 12.074 1.00 84.38 250 GLY A N 1
ATOM 1808 C CA . GLY A 1 250 ? -16.021 -7.651 10.660 1.00 84.38 250 GLY A CA 1
ATOM 1809 C C . GLY A 1 250 ? -14.615 -7.628 10.061 1.00 84.38 250 GLY A C 1
ATOM 1810 O O . GLY A 1 250 ? -14.234 -8.567 9.369 1.00 84.38 250 GLY A O 1
ATOM 1811 N N . ALA A 1 251 ? -13.806 -6.614 10.381 1.00 85.69 251 ALA A N 1
ATOM 1812 C CA . ALA A 1 251 ? -12.408 -6.537 9.968 1.00 85.69 251 ALA A CA 1
ATOM 1813 C C . ALA A 1 251 ? -11.549 -7.649 10.589 1.00 85.69 251 ALA A C 1
ATOM 1815 O O . ALA A 1 251 ? -10.738 -8.246 9.888 1.00 85.69 251 ALA A O 1
ATOM 1816 N N . HIS A 1 252 ? -11.744 -7.971 11.869 1.00 81.50 252 HIS A N 1
ATOM 1817 C CA . HIS A 1 252 ? -11.021 -9.052 12.538 1.00 81.50 252 HIS A CA 1
ATOM 1818 C C . HIS A 1 252 ? -11.356 -10.430 11.951 1.00 81.50 252 HIS A C 1
ATOM 1820 O O . HIS A 1 252 ? -10.450 -11.190 11.623 1.00 81.50 252 HIS A O 1
ATOM 1826 N N . VAL A 1 253 ? -12.639 -10.730 11.735 1.00 80.62 253 VAL A N 1
ATOM 1827 C CA . VAL A 1 253 ? -13.077 -11.966 11.066 1.00 80.62 253 VAL A CA 1
ATOM 1828 C C . VAL A 1 253 ? -12.546 -12.019 9.636 1.00 80.62 253 VAL A C 1
ATOM 1830 O O . VAL A 1 253 ? -12.072 -13.064 9.199 1.00 80.62 253 VAL A O 1
ATOM 1833 N N . SER A 1 254 ? -12.547 -10.891 8.922 1.00 80.88 254 SER A N 1
ATOM 1834 C CA . SER A 1 254 ? -11.968 -10.795 7.576 1.00 80.88 254 SER A CA 1
ATOM 1835 C C . SER A 1 254 ? -10.456 -11.048 7.575 1.00 80.88 254 SER A C 1
ATOM 1837 O O . SER A 1 254 ? -9.940 -11.672 6.659 1.00 80.88 254 SER A O 1
ATOM 1839 N N . LEU A 1 255 ? -9.729 -10.597 8.602 1.00 79.88 255 LEU A N 1
ATOM 1840 C CA . LEU A 1 255 ? -8.301 -10.887 8.765 1.00 79.88 255 LEU A CA 1
ATOM 1841 C C . LEU A 1 255 ? -8.054 -12.371 9.052 1.00 79.88 255 LEU A C 1
ATOM 1843 O O . LEU A 1 255 ? -7.198 -12.968 8.410 1.00 79.88 255 LEU A O 1
ATOM 1847 N N . LEU A 1 256 ? -8.816 -12.968 9.973 1.00 74.69 256 LEU A N 1
ATOM 1848 C CA . LEU A 1 256 ? -8.685 -14.385 10.331 1.00 74.69 256 LEU A CA 1
ATOM 1849 C C . LEU A 1 256 ? -9.055 -15.323 9.174 1.00 74.69 256 LEU A C 1
ATOM 1851 O O . LEU A 1 256 ? -8.396 -16.334 8.969 1.00 74.69 256 LEU A O 1
ATOM 1855 N N . SER A 1 257 ? -10.084 -14.974 8.401 1.00 66.44 257 SER A N 1
ATOM 1856 C CA . SER A 1 257 ? -10.487 -15.701 7.187 1.00 66.44 257 SER A CA 1
ATOM 1857 C C . SER A 1 257 ? -9.635 -15.359 5.961 1.00 66.44 257 SER A C 1
ATOM 1859 O O . SER A 1 257 ? -9.850 -15.922 4.890 1.00 66.44 257 SER A O 1
ATOM 1861 N N . LEU A 1 258 ? -8.686 -14.423 6.101 1.00 67.06 258 LEU A N 1
ATOM 1862 C CA . LEU A 1 258 ? -7.885 -13.858 5.012 1.00 67.06 258 LEU A CA 1
ATOM 1863 C C . LEU A 1 258 ? -8.730 -13.281 3.858 1.00 67.06 258 LEU A C 1
ATOM 1865 O O . LEU A 1 258 ? -8.234 -13.084 2.744 1.00 67.06 258 LEU A O 1
ATOM 1869 N N . ASP A 1 259 ? -9.985 -12.916 4.133 1.00 69.75 259 ASP A N 1
ATOM 1870 C CA . ASP A 1 259 ? -10.833 -12.140 3.238 1.00 69.75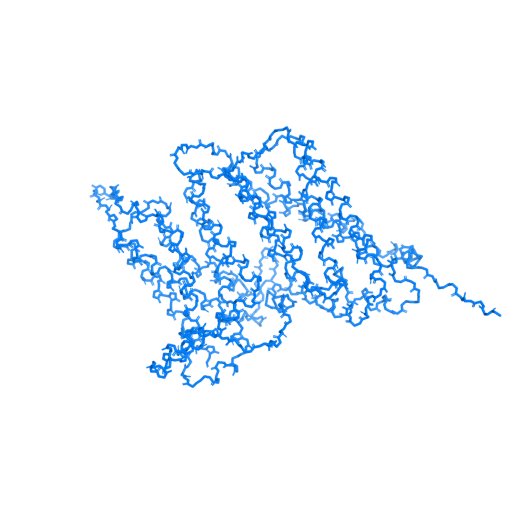 259 ASP A CA 1
ATOM 1871 C C . ASP A 1 259 ? -10.380 -10.669 3.226 1.00 69.75 259 ASP A C 1
ATOM 1873 O O . ASP A 1 259 ? -11.011 -9.745 3.751 1.00 69.75 259 ASP A O 1
ATOM 1877 N N . THR A 1 260 ? -9.248 -10.434 2.560 1.00 64.94 260 THR A N 1
ATOM 1878 C CA . THR A 1 260 ? -8.688 -9.095 2.302 1.00 64.94 260 THR A CA 1
ATOM 1879 C C . THR A 1 260 ? -9.690 -8.153 1.627 1.00 64.94 260 THR A C 1
ATOM 1881 O O . THR A 1 260 ? -9.535 -6.929 1.671 1.00 64.94 260 THR A O 1
ATOM 1884 N N . ARG A 1 261 ? -10.744 -8.702 1.016 1.00 65.75 261 ARG A N 1
ATOM 1885 C CA . ARG A 1 261 ? -11.759 -7.970 0.277 1.00 65.75 261 ARG A CA 1
ATOM 1886 C C . ARG A 1 261 ? -12.863 -7.453 1.196 1.00 65.75 261 ARG A C 1
ATOM 1888 O O . ARG A 1 261 ? -13.192 -6.266 1.122 1.00 65.75 261 ARG A O 1
ATOM 1895 N N . ALA A 1 262 ? -13.403 -8.289 2.082 1.00 69.19 262 ALA A N 1
ATOM 1896 C CA . ALA A 1 262 ? -14.278 -7.832 3.159 1.00 69.19 262 ALA A CA 1
ATOM 1897 C C . ALA A 1 262 ? -13.548 -6.847 4.080 1.00 69.19 262 ALA A C 1
ATOM 1899 O O . ALA A 1 262 ? -14.096 -5.784 4.378 1.00 69.19 262 ALA A O 1
ATOM 1900 N N . LEU A 1 263 ? -12.274 -7.110 4.391 1.00 78.38 263 LEU A N 1
ATOM 1901 C CA . LEU A 1 263 ? -11.420 -6.171 5.115 1.00 78.38 263 LEU A CA 1
ATOM 1902 C C . LEU A 1 263 ? -11.321 -4.826 4.380 1.00 78.38 263 LEU A C 1
ATOM 1904 O O . LEU A 1 263 ? -11.557 -3.773 4.968 1.00 78.38 263 LEU A O 1
ATOM 1908 N N . GLY A 1 264 ? -11.051 -4.852 3.072 1.00 71.19 264 GLY A N 1
ATOM 1909 C CA . GLY A 1 264 ? -10.995 -3.655 2.236 1.00 71.19 264 GLY A CA 1
ATOM 1910 C C . GLY A 1 264 ? -12.296 -2.847 2.239 1.00 71.19 264 GLY A C 1
ATOM 1911 O O . GLY A 1 264 ? -12.233 -1.622 2.293 1.00 71.19 264 GLY A O 1
ATOM 1912 N N . ARG A 1 265 ? -13.467 -3.502 2.239 1.00 73.56 265 ARG A N 1
ATOM 1913 C CA . ARG A 1 265 ? -14.779 -2.830 2.344 1.00 73.56 265 ARG A CA 1
ATOM 1914 C C . ARG A 1 265 ? -14.993 -2.188 3.713 1.00 73.56 265 ARG A C 1
ATOM 1916 O O . ARG A 1 265 ? -15.434 -1.045 3.774 1.00 73.56 265 ARG A O 1
ATOM 1923 N N . MET A 1 266 ? -14.638 -2.883 4.793 1.00 78.56 266 MET A N 1
ATOM 1924 C CA . MET A 1 266 ? -14.752 -2.353 6.161 1.00 78.56 266 MET A CA 1
ATOM 1925 C C . MET A 1 266 ? -13.827 -1.148 6.393 1.00 78.56 266 MET A C 1
ATOM 1927 O O . MET A 1 266 ? -14.164 -0.231 7.143 1.00 78.56 266 MET A O 1
ATOM 1931 N N . LEU A 1 267 ? -12.676 -1.135 5.715 1.00 74.69 267 LEU A N 1
ATOM 1932 C CA . LEU A 1 267 ? -11.672 -0.071 5.764 1.00 74.69 267 LEU A CA 1
ATOM 1933 C C . LEU A 1 267 ? -11.867 1.019 4.694 1.00 74.69 267 LEU A C 1
ATOM 1935 O O . LEU A 1 267 ? -11.161 2.034 4.712 1.00 74.69 267 LEU A O 1
ATOM 1939 N N . ALA A 1 268 ? -12.799 0.838 3.756 1.00 70.00 268 ALA A N 1
ATOM 1940 C CA . ALA A 1 268 ? -13.041 1.793 2.685 1.00 70.00 268 ALA A CA 1
ATOM 1941 C C . ALA A 1 268 ? -13.661 3.093 3.229 1.00 70.00 268 ALA A C 1
ATOM 1943 O O . ALA A 1 268 ? -14.407 3.085 4.216 1.00 70.00 268 ALA A O 1
ATOM 1944 N N . PRO A 1 269 ? -13.374 4.249 2.601 1.00 65.81 269 PRO A N 1
ATOM 1945 C CA . PRO A 1 269 ? -14.104 5.466 2.902 1.00 65.81 269 PRO A CA 1
ATOM 1946 C C . PRO A 1 269 ? -15.601 5.284 2.682 1.00 65.81 269 PRO A C 1
ATOM 1948 O O . PRO A 1 269 ? -16.011 4.695 1.685 1.00 65.81 269 PRO A O 1
ATOM 1951 N N . ARG A 1 270 ? -16.414 5.837 3.597 1.00 62.88 270 ARG A N 1
ATOM 1952 C CA . ARG A 1 270 ? -17.852 5.973 3.346 1.00 62.88 270 ARG A CA 1
ATOM 1953 C C . ARG A 1 270 ? -18.016 6.730 2.024 1.00 62.88 270 ARG A C 1
ATOM 1955 O O . ARG A 1 270 ? -17.381 7.783 1.888 1.00 62.88 270 ARG A O 1
ATOM 1962 N N . PRO A 1 271 ? -18.810 6.219 1.071 1.00 59.66 271 PRO A N 1
ATOM 1963 C CA . PRO A 1 271 ? -19.062 6.928 -0.169 1.00 59.66 271 PRO A CA 1
ATOM 1964 C C . PRO A 1 271 ? -19.702 8.272 0.178 1.00 59.66 271 PRO A C 1
ATOM 1966 O O . PRO A 1 271 ? -20.809 8.331 0.705 1.00 59.66 271 PRO A O 1
ATOM 1969 N N . GLN A 1 272 ? -18.956 9.354 -0.039 1.00 57.69 272 GLN A N 1
ATOM 1970 C CA . GLN A 1 272 ? -19.489 10.701 0.080 1.00 57.69 272 GLN A CA 1
ATOM 1971 C C . GLN A 1 272 ? -20.042 11.096 -1.286 1.00 57.69 272 GLN A C 1
ATOM 1973 O O . GLN A 1 272 ? -19.306 11.005 -2.279 1.00 57.69 272 GLN A O 1
ATOM 1978 N N . PRO A 1 273 ? -21.312 11.528 -1.366 1.00 60.47 273 PRO A N 1
ATOM 1979 C CA . PRO A 1 273 ? -21.843 12.045 -2.611 1.00 60.47 273 PRO A CA 1
ATOM 1980 C C . PRO A 1 273 ? -20.994 13.243 -3.063 1.00 60.47 273 PRO A C 1
ATOM 1982 O O . PRO A 1 273 ? -20.462 13.986 -2.229 1.00 60.47 273 PRO A O 1
ATOM 1985 N N . PRO A 1 274 ? -20.806 13.432 -4.379 1.00 64.88 274 PRO A N 1
ATOM 1986 C CA . PRO A 1 274 ? -20.046 14.562 -4.888 1.00 64.88 274 PRO A CA 1
ATOM 1987 C C . PRO A 1 274 ? -20.678 15.877 -4.415 1.00 64.88 274 PRO A C 1
ATOM 1989 O O . PRO A 1 274 ? -21.789 16.203 -4.811 1.00 64.88 274 PRO A O 1
ATOM 1992 N N . ALA A 1 275 ? -19.945 16.655 -3.614 1.00 69.00 275 ALA A N 1
ATOM 1993 C CA . ALA A 1 275 ? -20.398 17.972 -3.151 1.00 69.00 275 ALA A CA 1
ATOM 1994 C C . ALA A 1 275 ? -20.515 19.001 -4.292 1.00 69.00 275 ALA A C 1
ATOM 1996 O O . ALA A 1 275 ? -21.234 19.987 -4.175 1.00 69.00 275 ALA A O 1
ATOM 1997 N N . ALA A 1 276 ? -19.800 18.779 -5.399 1.00 70.69 276 ALA A N 1
ATOM 1998 C CA . ALA A 1 276 ? -19.858 19.612 -6.591 1.00 70.69 276 ALA A CA 1
ATOM 1999 C C . ALA A 1 276 ? -19.569 18.786 -7.858 1.00 70.69 276 ALA A C 1
ATOM 2001 O O . ALA A 1 276 ? -18.815 17.800 -7.798 1.00 70.69 276 ALA A O 1
ATOM 2002 N N . PRO A 1 277 ? -20.110 19.198 -9.021 1.00 72.62 277 PRO A N 1
ATOM 2003 C CA . PRO A 1 277 ? -19.761 18.600 -10.301 1.00 72.62 277 PRO A CA 1
ATOM 2004 C C . PRO A 1 277 ? -18.264 18.781 -10.577 1.00 72.62 277 PRO A C 1
ATOM 2006 O O . PRO A 1 277 ? -17.712 19.882 -10.493 1.00 72.62 277 PRO A O 1
ATOM 2009 N N . ALA A 1 278 ? -17.588 17.685 -10.911 1.00 67.81 278 ALA A N 1
ATOM 2010 C CA . ALA A 1 278 ? -16.167 17.718 -11.205 1.00 67.81 278 ALA A CA 1
ATOM 2011 C C . ALA A 1 278 ? -15.901 18.339 -12.581 1.00 67.81 278 ALA A C 1
ATOM 2013 O O . ALA A 1 278 ? -16.428 17.899 -13.600 1.00 67.81 278 ALA A O 1
ATOM 2014 N N . ARG A 1 279 ? -15.033 19.354 -12.625 1.00 67.56 279 ARG A N 1
ATOM 2015 C CA . ARG A 1 279 ? -14.620 20.000 -13.875 1.00 67.56 279 ARG A CA 1
ATOM 2016 C C . ARG A 1 279 ? -13.386 19.300 -14.437 1.00 67.56 279 ARG A C 1
ATOM 2018 O O . ARG A 1 279 ? -12.262 19.675 -14.114 1.00 67.56 279 ARG A O 1
ATOM 2025 N N . PHE A 1 280 ? -13.578 18.307 -15.300 1.00 68.19 280 PHE A N 1
ATOM 2026 C CA . PHE A 1 280 ? -12.465 17.700 -16.030 1.00 68.19 280 PHE A CA 1
ATOM 2027 C C . PHE A 1 280 ? -12.229 18.451 -17.347 1.00 68.19 280 PHE A C 1
ATOM 2029 O O . PHE A 1 280 ? -12.950 18.267 -18.327 1.00 68.19 280 PHE A O 1
ATOM 2036 N N . ARG A 1 281 ? -11.231 19.347 -17.375 1.00 69.94 281 ARG A N 1
ATOM 2037 C CA . ARG A 1 281 ? -10.936 20.172 -18.565 1.00 69.94 281 ARG A CA 1
ATOM 2038 C C . ARG A 1 281 ? -10.563 19.323 -19.792 1.00 69.94 281 ARG A C 1
ATOM 2040 O O . ARG A 1 281 ? -10.936 19.696 -20.899 1.00 69.94 281 ARG A O 1
ATOM 2047 N N . GLY A 1 282 ? -9.933 18.160 -19.591 1.00 65.69 282 GLY A N 1
ATOM 2048 C CA . GLY A 1 282 ? -9.532 17.238 -20.665 1.00 65.69 282 GLY A CA 1
ATOM 2049 C C . GLY A 1 282 ? -10.697 16.621 -21.449 1.00 65.69 282 GLY A C 1
ATOM 2050 O O . GLY A 1 282 ? -10.564 16.348 -22.636 1.00 65.69 282 GLY A O 1
ATOM 2051 N N . LEU A 1 283 ? -11.882 16.504 -20.841 1.00 72.75 283 LEU A N 1
ATOM 2052 C CA . LEU A 1 283 ? -13.075 15.967 -21.510 1.00 72.75 283 LEU A CA 1
ATOM 2053 C C . LEU A 1 283 ? -13.633 16.915 -22.586 1.00 72.75 283 LEU A C 1
ATOM 2055 O O . LEU A 1 283 ? -14.382 16.481 -23.457 1.00 72.75 283 LEU A O 1
ATOM 2059 N N . ARG A 1 284 ? -13.257 18.204 -22.570 1.00 77.75 284 ARG A N 1
ATOM 2060 C CA . ARG A 1 284 ? -13.617 19.140 -23.649 1.00 77.75 284 ARG A CA 1
ATOM 2061 C C . ARG A 1 284 ? -12.863 18.827 -24.937 1.00 77.75 284 ARG A C 1
ATOM 2063 O O . ARG A 1 284 ? -13.481 18.849 -25.995 1.00 77.75 284 ARG A O 1
ATOM 2070 N N . ALA A 1 285 ? -11.576 18.495 -24.831 1.00 76.25 285 ALA A N 1
ATOM 2071 C CA . ALA A 1 285 ? -10.754 18.101 -25.973 1.00 76.25 285 ALA A CA 1
ATOM 2072 C C . ALA A 1 285 ? -11.252 16.786 -26.597 1.00 76.25 285 ALA A C 1
ATOM 2074 O O . ALA A 1 285 ? -11.224 16.626 -27.812 1.00 76.25 285 ALA A O 1
ATOM 2075 N N . ALA A 1 286 ? -11.815 15.888 -25.783 1.00 80.25 286 ALA A N 1
ATOM 2076 C CA . ALA A 1 286 ? -12.377 14.631 -26.263 1.00 80.25 286 ALA A CA 1
ATOM 2077 C C . ALA A 1 286 ? -13.666 14.789 -27.096 1.00 80.25 286 ALA A C 1
ATOM 2079 O O . ALA A 1 286 ? -14.069 13.843 -27.761 1.00 80.25 286 ALA A O 1
ATOM 2080 N N . ARG A 1 287 ? -14.335 15.954 -27.117 1.00 80.94 287 ARG A N 1
ATOM 2081 C CA . ARG A 1 287 ? -15.626 16.113 -27.823 1.00 80.94 287 ARG A CA 1
ATOM 2082 C C . ARG A 1 287 ? -15.548 15.858 -29.330 1.00 80.94 287 ARG A C 1
ATOM 2084 O O . ARG A 1 287 ? -16.529 15.370 -29.887 1.00 80.94 287 ARG A O 1
ATOM 2091 N N . GLY A 1 288 ? -14.405 16.160 -29.948 1.00 82.75 288 GLY A N 1
ATOM 2092 C CA . GLY A 1 288 ? -14.157 15.941 -31.377 1.00 82.75 288 GLY A CA 1
ATOM 2093 C C . GLY A 1 288 ? -13.722 14.519 -31.746 1.00 82.75 288 GLY A C 1
ATOM 2094 O O . GLY A 1 288 ? -13.569 14.226 -32.925 1.00 82.75 288 GLY A O 1
ATOM 2095 N N . LEU A 1 289 ? -13.510 13.633 -30.767 1.00 86.75 289 LEU A N 1
ATOM 2096 C CA . LEU A 1 289 ? -13.052 12.264 -31.011 1.00 86.75 289 LEU A CA 1
ATOM 2097 C C . LEU A 1 289 ? -14.204 11.337 -31.450 1.00 86.75 289 LEU A C 1
ATOM 2099 O O . LEU A 1 289 ? -15.368 11.586 -31.108 1.00 86.75 289 LEU A O 1
ATOM 2103 N N . PRO A 1 290 ? -13.905 10.228 -32.156 1.00 88.88 290 PRO A N 1
ATOM 2104 C CA . PRO A 1 290 ? -14.906 9.219 -32.485 1.00 88.88 290 PRO A CA 1
ATOM 2105 C C . PRO A 1 290 ? -15.530 8.613 -31.219 1.00 88.88 290 PRO A C 1
ATOM 2107 O O . PRO A 1 290 ? -14.914 8.573 -30.151 1.00 88.88 290 PRO A O 1
ATOM 2110 N N . ARG A 1 291 ? -16.768 8.110 -31.344 1.00 87.06 291 ARG A N 1
ATOM 2111 C CA . ARG A 1 291 ? -17.559 7.518 -30.243 1.00 87.06 291 ARG A CA 1
ATOM 2112 C C . ARG A 1 291 ? -16.750 6.633 -29.272 1.00 87.06 291 ARG A C 1
ATOM 2114 O O . ARG A 1 291 ? -16.799 6.951 -28.085 1.00 87.06 291 ARG A O 1
ATOM 2121 N N . PRO A 1 292 ? -15.988 5.611 -29.714 1.00 88.69 292 PRO A N 1
ATOM 2122 C CA . PRO A 1 292 ? -15.244 4.741 -28.798 1.00 88.69 292 PRO A CA 1
ATOM 2123 C C . PRO A 1 292 ? -14.159 5.487 -28.009 1.00 88.69 292 PRO A C 1
ATOM 2125 O O . PRO A 1 292 ? -14.059 5.329 -26.796 1.00 88.69 292 PRO A O 1
ATOM 2128 N N . ALA A 1 293 ? -13.404 6.377 -28.659 1.00 89.19 293 ALA A N 1
ATOM 2129 C CA . ALA A 1 293 ? -12.361 7.163 -28.002 1.00 89.19 293 ALA A CA 1
ATOM 2130 C C . ALA A 1 293 ? -12.933 8.118 -26.940 1.00 89.19 293 ALA A C 1
ATOM 2132 O O . ALA A 1 293 ? -12.323 8.323 -25.893 1.00 89.19 293 ALA A O 1
ATOM 2133 N N . ARG A 1 294 ? -14.142 8.653 -27.158 1.00 89.88 294 ARG A N 1
ATOM 2134 C CA . ARG A 1 294 ? -14.838 9.465 -26.145 1.00 89.88 294 ARG A CA 1
ATOM 2135 C C . ARG A 1 294 ? -15.184 8.666 -24.898 1.00 89.88 294 ARG A C 1
ATOM 2137 O O . ARG A 1 294 ? -15.024 9.192 -23.800 1.00 89.88 294 ARG A O 1
ATOM 2144 N N . VAL A 1 295 ? -15.644 7.426 -25.068 1.00 91.19 295 VAL A N 1
ATOM 2145 C CA . VAL A 1 295 ? -15.953 6.532 -23.944 1.00 91.19 295 VAL A CA 1
ATOM 2146 C C . VAL A 1 295 ? -14.676 6.184 -23.184 1.00 91.19 295 VAL A C 1
ATOM 2148 O O . VAL A 1 295 ? -14.645 6.365 -21.973 1.00 91.19 295 VAL A O 1
ATOM 2151 N N . ILE A 1 296 ? -13.592 5.834 -23.885 1.00 92.94 296 ILE A N 1
ATOM 2152 C CA . ILE A 1 296 ? -12.271 5.590 -23.276 1.00 92.94 296 ILE A CA 1
ATOM 2153 C C . ILE A 1 296 ? -11.828 6.792 -22.427 1.00 92.94 296 ILE A C 1
ATOM 2155 O O . ILE A 1 296 ? -11.472 6.632 -21.262 1.00 92.94 296 ILE A O 1
ATOM 2159 N N . CYS A 1 297 ? -11.906 8.015 -22.966 1.00 90.56 297 CYS A N 1
ATOM 2160 C CA . CYS A 1 297 ? -11.559 9.224 -22.215 1.00 90.56 297 CYS A CA 1
ATOM 2161 C C . CYS A 1 297 ? -12.485 9.480 -21.016 1.00 90.56 297 CYS A C 1
ATOM 2163 O O . CYS A 1 297 ? -12.033 10.031 -20.013 1.00 90.56 297 CYS A O 1
ATOM 2165 N N . ALA A 1 298 ? -13.770 9.129 -21.113 1.00 90.12 298 ALA A N 1
ATOM 2166 C CA . ALA A 1 298 ? -14.737 9.312 -20.035 1.00 90.12 298 ALA A CA 1
ATOM 2167 C C . ALA A 1 298 ? -14.507 8.327 -18.880 1.00 90.12 298 ALA A C 1
ATOM 2169 O O . ALA A 1 298 ? -14.465 8.763 -17.729 1.00 90.12 298 ALA A O 1
ATOM 2170 N N . VAL A 1 299 ? -14.275 7.048 -19.190 1.00 92.38 299 VAL A N 1
ATOM 2171 C CA . VAL A 1 299 ? -13.906 6.007 -18.216 1.00 92.38 299 VAL A CA 1
ATOM 2172 C C . VAL A 1 299 ? -12.588 6.376 -17.532 1.00 92.38 299 VAL A C 1
ATOM 2174 O O . VAL A 1 299 ? -12.528 6.472 -16.309 1.00 92.38 299 VAL A O 1
ATOM 2177 N N . ALA A 1 300 ? -11.563 6.743 -18.309 1.00 92.12 300 ALA A N 1
ATOM 2178 C CA . ALA A 1 300 ? -10.283 7.192 -17.766 1.00 92.12 300 ALA A CA 1
ATOM 2179 C C . ALA A 1 300 ? -10.428 8.431 -16.859 1.00 92.12 300 ALA A C 1
ATOM 2181 O O . ALA A 1 300 ? -9.788 8.539 -15.812 1.00 92.12 300 ALA A O 1
ATOM 2182 N N . ALA A 1 301 ? -11.286 9.387 -17.231 1.00 90.25 301 ALA A N 1
ATOM 2183 C CA . ALA A 1 301 ? -11.552 10.556 -16.399 1.00 90.25 301 ALA A CA 1
ATOM 2184 C C . ALA A 1 301 ? -12.256 10.184 -15.084 1.00 90.25 301 ALA A C 1
ATOM 2186 O O . ALA A 1 301 ? -11.940 10.785 -14.054 1.00 90.25 301 ALA A O 1
ATOM 2187 N N . ALA A 1 302 ? -13.177 9.216 -15.106 1.00 88.75 302 ALA A N 1
ATOM 2188 C CA . ALA A 1 302 ? -13.859 8.710 -13.917 1.00 88.75 302 ALA A CA 1
ATOM 2189 C C . ALA A 1 302 ? -12.870 8.031 -12.955 1.00 88.75 302 ALA A C 1
ATOM 2191 O O . ALA A 1 302 ? -12.796 8.421 -11.785 1.00 88.75 302 ALA A O 1
ATOM 2192 N N . ASP A 1 303 ? -12.031 7.130 -13.471 1.00 90.56 303 ASP A N 1
ATOM 2193 C CA . ASP A 1 303 ? -10.991 6.435 -12.703 1.00 90.56 303 ASP A CA 1
ATOM 2194 C C . ASP A 1 303 ? -10.001 7.410 -12.063 1.00 90.56 303 ASP A C 1
ATOM 2196 O O . ASP A 1 303 ? -9.690 7.326 -10.871 1.00 90.56 303 ASP A O 1
ATOM 2200 N N . TRP A 1 304 ? -9.539 8.396 -12.834 1.00 88.50 304 TRP A N 1
ATOM 2201 C CA . TRP A 1 304 ? -8.661 9.442 -12.324 1.00 88.50 304 TRP A CA 1
ATOM 2202 C C . TRP A 1 304 ? -9.323 10.257 -11.210 1.00 88.50 304 TRP A C 1
ATOM 2204 O O . TRP A 1 304 ? -8.701 10.555 -10.185 1.00 88.50 304 TRP A O 1
ATOM 2214 N N . LEU A 1 305 ? -10.594 10.624 -11.383 1.00 86.94 305 LEU A N 1
ATOM 2215 C CA . LEU A 1 305 ? -11.331 11.381 -10.379 1.00 86.94 305 LEU A CA 1
ATOM 2216 C C . LEU A 1 305 ? -11.473 10.597 -9.075 1.00 86.94 305 LEU A C 1
ATOM 2218 O O . LEU A 1 305 ? -11.338 11.162 -7.986 1.00 86.94 305 LEU A O 1
ATOM 2222 N N . GLN A 1 306 ? -11.734 9.300 -9.196 1.00 84.94 306 GLN A N 1
ATOM 2223 C CA . GLN A 1 306 ? -11.851 8.390 -8.073 1.00 84.94 306 GLN A CA 1
ATOM 2224 C C . GLN A 1 306 ? -10.523 8.261 -7.324 1.00 84.94 306 GLN A C 1
ATOM 2226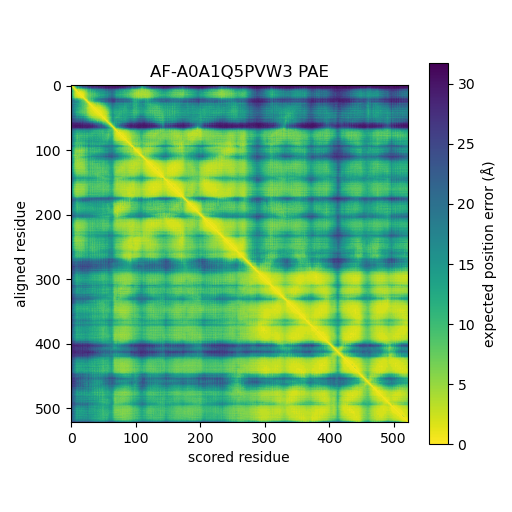 O O . GLN A 1 306 ? -10.506 8.415 -6.101 1.00 84.94 306 GLN A O 1
ATOM 2231 N N . LEU A 1 307 ? -9.407 8.082 -8.036 1.00 83.19 307 LEU A N 1
ATOM 2232 C CA . LEU A 1 307 ? -8.070 8.068 -7.434 1.00 83.19 307 LEU A CA 1
ATOM 2233 C C . LEU A 1 307 ? -7.764 9.378 -6.702 1.00 83.19 307 LEU A C 1
ATOM 2235 O O . LEU A 1 307 ? -7.341 9.347 -5.547 1.00 83.19 307 LEU A O 1
ATOM 2239 N N . ARG A 1 308 ? -8.042 10.538 -7.317 1.00 81.44 308 ARG A N 1
ATOM 2240 C CA . ARG A 1 308 ? -7.798 11.847 -6.679 1.00 81.44 308 ARG A CA 1
ATOM 2241 C C . ARG A 1 308 ? -8.620 12.071 -5.415 1.00 81.44 308 ARG A C 1
ATOM 2243 O O . ARG A 1 308 ? -8.168 12.774 -4.516 1.00 81.44 308 ARG A O 1
ATOM 2250 N N . ARG A 1 309 ? -9.828 11.514 -5.347 1.00 78.69 309 ARG A N 1
ATOM 2251 C CA . ARG A 1 309 ? -10.697 11.619 -4.165 1.00 78.69 309 ARG A CA 1
ATOM 2252 C C . ARG A 1 309 ? -10.260 10.684 -3.037 1.00 78.69 309 ARG A C 1
ATOM 2254 O O . ARG A 1 309 ? -10.608 10.919 -1.882 1.00 78.69 309 ARG A O 1
ATOM 2261 N N . GLN A 1 310 ? -9.474 9.653 -3.340 1.00 74.75 310 GLN A N 1
ATOM 2262 C CA . GLN A 1 310 ? -8.954 8.708 -2.359 1.00 74.75 310 GLN A CA 1
ATOM 2263 C C . GLN A 1 310 ? -7.554 9.129 -1.886 1.00 74.75 310 GLN A C 1
ATOM 2265 O O . GLN A 1 310 ? -6.539 8.627 -2.363 1.00 74.75 310 GLN A O 1
ATOM 2270 N N . SER A 1 311 ? -7.493 10.016 -0.886 1.00 67.62 311 SER A N 1
ATOM 2271 C CA . SER A 1 311 ? -6.233 10.522 -0.303 1.00 67.62 311 SER A CA 1
ATOM 2272 C C . SER A 1 311 ? -5.255 9.420 0.125 1.00 67.62 311 SER A C 1
ATOM 2274 O O . SER A 1 311 ? -4.048 9.557 -0.048 1.00 67.62 311 SER A O 1
ATOM 2276 N N . PHE A 1 312 ? -5.773 8.294 0.616 1.00 70.44 312 PHE A N 1
ATOM 2277 C CA . PHE A 1 312 ? -4.973 7.120 0.961 1.00 70.44 312 PHE A CA 1
ATOM 2278 C C . PHE A 1 312 ? -4.215 6.535 -0.245 1.00 70.44 312 PHE A C 1
ATOM 2280 O O . PHE A 1 312 ? -3.050 6.165 -0.122 1.00 70.44 312 PHE A O 1
ATOM 2287 N N . ARG A 1 313 ? -4.839 6.492 -1.427 1.00 76.88 313 ARG A N 1
ATOM 2288 C CA . ARG A 1 313 ? -4.193 5.992 -2.650 1.00 76.88 313 ARG A CA 1
ATOM 2289 C C . ARG A 1 313 ? -3.134 6.959 -3.152 1.00 76.88 313 ARG A C 1
ATOM 2291 O O . ARG A 1 313 ? -2.073 6.520 -3.573 1.00 76.88 313 ARG A O 1
ATOM 2298 N N . LEU A 1 314 ? -3.365 8.264 -3.015 1.00 74.75 314 LEU A N 1
ATOM 2299 C CA . LEU A 1 314 ? -2.341 9.272 -3.301 1.00 74.75 314 LEU A CA 1
ATOM 2300 C C . LEU A 1 314 ? -1.120 9.124 -2.381 1.00 74.75 314 LEU A C 1
ATOM 2302 O O . LEU A 1 314 ? 0.009 9.256 -2.847 1.00 74.75 314 LEU A O 1
ATOM 2306 N N . ALA A 1 315 ? -1.324 8.781 -1.105 1.00 71.31 315 ALA A N 1
ATOM 2307 C CA . ALA A 1 315 ? -0.222 8.464 -0.199 1.00 71.31 315 ALA A CA 1
ATOM 2308 C C . ALA A 1 315 ? 0.544 7.202 -0.641 1.00 71.31 315 ALA A C 1
ATOM 2310 O O . ALA A 1 315 ? 1.770 7.207 -0.613 1.00 71.31 315 ALA A O 1
ATOM 2311 N N . GLN A 1 316 ? -0.142 6.153 -1.116 1.00 79.88 316 GLN A N 1
ATOM 2312 C CA . GLN A 1 316 ? 0.515 4.965 -1.688 1.00 79.88 316 GLN A CA 1
ATOM 2313 C C . GLN A 1 316 ? 1.330 5.294 -2.947 1.00 79.88 316 GLN A C 1
ATOM 2315 O O . GLN A 1 316 ? 2.446 4.801 -3.089 1.00 79.88 316 GLN A O 1
ATOM 2320 N N . VAL A 1 317 ? 0.824 6.173 -3.819 1.00 83.94 317 VAL A N 1
ATOM 2321 C CA . VAL A 1 317 ? 1.577 6.678 -4.980 1.00 83.94 317 VAL A CA 1
ATOM 2322 C C . VAL A 1 317 ? 2.833 7.425 -4.516 1.00 83.94 317 VAL A C 1
ATOM 2324 O O . VAL A 1 317 ? 3.924 7.141 -5.006 1.00 83.94 317 VAL A O 1
ATOM 2327 N N . ALA A 1 318 ? 2.721 8.315 -3.527 1.00 78.25 318 ALA A N 1
ATOM 2328 C CA . ALA A 1 318 ? 3.876 9.026 -2.974 1.00 78.25 318 ALA A CA 1
ATOM 2329 C C . ALA A 1 318 ? 4.912 8.068 -2.353 1.00 78.25 318 ALA A C 1
ATOM 2331 O O . ALA A 1 318 ? 6.103 8.196 -2.626 1.00 78.25 318 ALA A O 1
ATOM 2332 N N . ILE A 1 319 ? 4.465 7.063 -1.590 1.00 78.94 319 ILE A N 1
ATOM 2333 C CA . ILE A 1 319 ? 5.325 6.005 -1.031 1.00 78.94 319 ILE A CA 1
ATOM 2334 C C . ILE A 1 319 ? 6.043 5.248 -2.143 1.00 78.94 319 ILE A C 1
ATOM 2336 O O . ILE A 1 319 ? 7.252 5.049 -2.065 1.00 78.94 319 ILE A O 1
ATOM 2340 N N . SER A 1 320 ? 5.318 4.853 -3.193 1.00 86.81 320 SER A N 1
ATOM 2341 C CA . SER A 1 320 ? 5.905 4.130 -4.321 1.00 86.81 320 SER A CA 1
ATOM 2342 C C . SER A 1 320 ? 6.967 4.950 -5.050 1.00 86.81 320 SER A C 1
ATOM 2344 O O . SER A 1 320 ? 7.986 4.398 -5.445 1.00 86.81 320 SER A O 1
ATOM 2346 N N . LEU A 1 321 ? 6.772 6.266 -5.198 1.00 82.88 321 LEU A N 1
ATOM 2347 C CA . LEU A 1 321 ? 7.747 7.168 -5.815 1.00 82.88 321 LEU A CA 1
ATOM 2348 C C . LEU A 1 321 ? 8.995 7.340 -4.943 1.00 82.88 321 LEU A C 1
ATOM 2350 O O . LEU A 1 321 ? 10.104 7.355 -5.463 1.00 82.88 321 LEU A O 1
ATOM 2354 N N . LEU A 1 322 ? 8.833 7.417 -3.622 1.00 75.94 322 LEU A N 1
ATOM 2355 C CA . LEU A 1 322 ? 9.961 7.521 -2.693 1.00 75.94 322 LEU A CA 1
ATOM 2356 C C . LEU A 1 322 ? 10.786 6.230 -2.641 1.00 75.94 322 LEU A C 1
ATOM 2358 O O . LEU A 1 322 ? 12.010 6.283 -2.737 1.00 75.94 322 LEU A O 1
ATOM 2362 N N . LEU A 1 323 ? 10.128 5.068 -2.570 1.00 78.69 323 LEU A N 1
ATOM 2363 C CA . LEU A 1 323 ? 10.799 3.764 -2.653 1.00 78.69 323 LEU A CA 1
ATOM 2364 C C . LEU A 1 323 ? 11.510 3.571 -4.002 1.00 78.69 323 LEU A C 1
ATOM 2366 O O . LEU A 1 323 ? 12.597 3.004 -4.063 1.00 78.69 323 LEU A O 1
ATOM 2370 N N . ALA A 1 324 ? 10.914 4.078 -5.078 1.00 78.56 324 ALA A N 1
ATOM 2371 C CA . ALA A 1 324 ? 11.490 4.092 -6.415 1.00 78.56 324 ALA A CA 1
ATOM 2372 C C . ALA A 1 324 ? 12.688 5.035 -6.589 1.00 78.56 324 ALA A C 1
ATOM 2374 O O . ALA A 1 324 ? 13.516 4.793 -7.464 1.00 78.56 324 ALA A O 1
ATOM 2375 N N . ALA A 1 325 ? 12.759 6.115 -5.808 1.00 73.75 325 ALA A N 1
ATOM 2376 C CA . ALA A 1 325 ? 13.862 7.073 -5.840 1.00 73.75 325 ALA A CA 1
ATOM 2377 C C . ALA A 1 325 ? 15.089 6.576 -5.059 1.00 73.75 325 ALA A C 1
ATOM 2379 O O . ALA A 1 325 ? 16.203 7.035 -5.291 1.00 73.75 325 ALA A O 1
ATOM 2380 N N . LEU A 1 326 ? 14.897 5.599 -4.172 1.00 70.06 326 LEU A N 1
ATOM 2381 C CA . LEU A 1 326 ? 15.923 5.023 -3.303 1.00 70.06 326 LEU A CA 1
ATOM 2382 C C . LEU A 1 326 ? 17.204 4.558 -4.043 1.00 70.06 326 LEU A C 1
ATOM 2384 O O . LEU A 1 326 ? 18.287 4.852 -3.543 1.00 70.06 326 LEU A O 1
ATOM 2388 N N . PRO A 1 327 ? 17.142 3.951 -5.251 1.00 68.75 327 PRO A N 1
ATOM 2389 C CA . PRO A 1 327 ? 18.326 3.631 -6.058 1.00 68.75 327 PRO A CA 1
ATOM 2390 C C . PRO A 1 327 ? 19.166 4.832 -6.501 1.00 68.75 327 PRO A C 1
ATOM 2392 O O . PRO A 1 327 ? 20.359 4.672 -6.750 1.00 68.75 327 PRO A O 1
ATOM 2395 N N . HIS A 1 328 ? 18.553 6.011 -6.626 1.00 70.38 328 HIS A N 1
ATOM 2396 C CA . HIS A 1 328 ? 19.241 7.249 -7.008 1.00 70.38 328 HIS A CA 1
ATOM 2397 C C . HIS A 1 328 ? 19.782 7.988 -5.791 1.00 70.38 328 HIS A C 1
ATOM 2399 O O . HIS A 1 328 ? 20.831 8.615 -5.863 1.00 70.38 328 HIS A O 1
ATOM 2405 N N . LEU A 1 329 ? 19.061 7.905 -4.673 1.00 68.06 329 LEU A N 1
ATOM 2406 C CA . LEU A 1 329 ? 19.397 8.600 -3.432 1.00 68.06 329 LEU A CA 1
ATOM 2407 C C . LEU A 1 329 ? 20.453 7.856 -2.602 1.00 68.06 329 LEU A C 1
ATOM 2409 O O . LEU A 1 329 ? 21.198 8.489 -1.859 1.00 68.06 329 LEU A O 1
ATOM 2413 N N . ALA A 1 330 ? 20.532 6.532 -2.751 1.00 66.69 330 ALA A N 1
ATOM 2414 C CA . ALA A 1 330 ? 21.481 5.663 -2.064 1.00 66.69 330 ALA A CA 1
ATOM 2415 C C . ALA A 1 330 ? 22.171 4.704 -3.065 1.00 66.69 330 ALA A C 1
ATOM 2417 O O . ALA A 1 330 ? 21.899 3.500 -3.060 1.00 66.69 330 ALA A O 1
ATOM 2418 N N . PRO A 1 331 ? 23.092 5.198 -3.920 1.00 66.12 331 PRO A N 1
ATOM 2419 C CA . PRO A 1 331 ? 23.790 4.373 -4.919 1.00 66.12 331 PRO A CA 1
ATOM 2420 C C . PRO A 1 331 ? 24.679 3.279 -4.301 1.00 66.12 331 PRO A C 1
ATOM 2422 O O . PRO A 1 331 ? 25.077 2.337 -4.979 1.00 66.12 331 PRO A O 1
ATOM 2425 N N . GLN A 1 332 ? 24.964 3.396 -3.005 1.00 66.12 332 GLN A N 1
ATOM 2426 C CA . GLN A 1 332 ? 25.756 2.473 -2.194 1.00 66.12 332 GLN A CA 1
ATOM 2427 C C . GLN A 1 332 ? 25.069 1.129 -1.888 1.00 66.12 332 GLN A C 1
ATOM 2429 O O . GLN A 1 332 ? 25.705 0.221 -1.354 1.00 66.12 332 GLN A O 1
ATOM 2434 N N . LEU A 1 333 ? 23.788 0.970 -2.235 1.00 66.50 333 LEU A N 1
ATOM 2435 C CA . LEU A 1 333 ? 23.088 -0.298 -2.052 1.00 66.50 333 LEU A CA 1
ATOM 2436 C C . LEU A 1 333 ? 23.489 -1.335 -3.117 1.00 66.50 333 LEU A C 1
ATOM 2438 O O . LEU A 1 333 ? 23.631 -0.998 -4.297 1.00 66.50 333 LEU A O 1
ATOM 2442 N N . PRO A 1 334 ? 23.610 -2.626 -2.753 1.00 72.56 334 PRO A N 1
ATOM 2443 C CA . PRO A 1 334 ? 23.872 -3.681 -3.720 1.00 72.56 334 PRO A CA 1
ATOM 2444 C C . PRO A 1 334 ? 22.742 -3.758 -4.751 1.00 72.56 334 PRO A C 1
ATOM 2446 O O . PRO A 1 334 ? 21.554 -3.670 -4.429 1.00 72.56 334 PRO A O 1
ATOM 2449 N N . ARG A 1 335 ? 23.116 -3.983 -6.013 1.00 78.25 335 ARG A N 1
ATOM 2450 C CA . ARG A 1 335 ? 22.205 -3.859 -7.163 1.00 78.25 335 ARG A CA 1
ATOM 2451 C C . ARG A 1 335 ? 20.947 -4.737 -7.056 1.00 78.25 335 ARG A C 1
ATOM 2453 O O . ARG A 1 335 ? 19.868 -4.306 -7.450 1.00 78.25 335 ARG A O 1
ATOM 2460 N N . PHE A 1 336 ? 21.046 -5.927 -6.459 1.00 77.50 336 PHE A N 1
ATOM 2461 C CA . PHE A 1 336 ? 19.892 -6.809 -6.229 1.00 77.50 336 PHE A CA 1
ATOM 2462 C C . PHE A 1 336 ? 18.840 -6.208 -5.289 1.00 77.50 336 PHE A C 1
ATOM 2464 O O . PHE A 1 336 ? 17.643 -6.395 -5.500 1.00 77.50 336 PHE A O 1
ATOM 2471 N N . GLN A 1 337 ? 19.262 -5.454 -4.272 1.00 74.19 337 GLN A N 1
ATOM 2472 C CA . GLN A 1 337 ? 18.333 -4.778 -3.366 1.00 74.19 337 GLN A CA 1
ATOM 2473 C C . GLN A 1 337 ? 17.640 -3.606 -4.064 1.00 74.19 337 GLN A C 1
ATOM 2475 O O . GLN A 1 337 ? 16.460 -3.378 -3.822 1.00 74.19 337 GLN A O 1
ATOM 2480 N N . LEU A 1 338 ? 18.318 -2.929 -4.998 1.00 77.00 338 LEU A N 1
ATOM 2481 C CA . LEU A 1 338 ? 17.703 -1.893 -5.835 1.00 77.00 338 LEU A CA 1
ATOM 2482 C C . LEU A 1 338 ? 16.582 -2.459 -6.712 1.00 77.00 338 LEU A C 1
ATOM 2484 O O . LEU A 1 338 ? 15.514 -1.857 -6.803 1.00 77.00 338 LEU A O 1
ATOM 2488 N N . VAL A 1 339 ? 16.801 -3.638 -7.304 1.00 83.50 339 VAL A N 1
ATOM 2489 C CA . VAL A 1 339 ? 15.767 -4.364 -8.058 1.00 83.50 339 VAL A CA 1
ATOM 2490 C C . VAL A 1 339 ? 14.601 -4.752 -7.152 1.00 83.50 339 VAL A C 1
ATOM 2492 O O . VAL A 1 339 ? 13.451 -4.494 -7.499 1.00 83.50 339 VAL A O 1
ATOM 2495 N N . GLY A 1 340 ? 14.880 -5.306 -5.968 1.00 83.00 340 GLY A N 1
ATOM 2496 C CA . GLY A 1 340 ? 13.848 -5.644 -4.986 1.00 83.00 340 GLY A CA 1
ATOM 2497 C C . GLY A 1 340 ? 13.005 -4.431 -4.580 1.00 83.00 340 GLY A C 1
ATOM 2498 O O . GLY A 1 340 ? 11.779 -4.486 -4.642 1.00 83.00 340 GLY A O 1
ATOM 2499 N N . CYS A 1 341 ? 13.649 -3.308 -4.248 1.00 81.00 341 CYS A N 1
ATOM 2500 C CA . CYS A 1 341 ? 12.977 -2.050 -3.923 1.00 81.00 341 CYS A CA 1
ATOM 2501 C C . CYS A 1 341 ? 12.130 -1.535 -5.090 1.00 81.00 341 CYS A C 1
ATOM 2503 O O . CYS A 1 341 ? 10.988 -1.138 -4.870 1.00 81.00 341 CYS A O 1
ATOM 2505 N N . HIS A 1 342 ? 12.647 -1.581 -6.322 1.00 86.44 342 HIS A N 1
ATOM 2506 C CA . HIS A 1 342 ? 11.902 -1.186 -7.516 1.00 86.44 342 HIS A CA 1
ATOM 2507 C C . HIS A 1 342 ? 10.649 -2.049 -7.713 1.00 86.44 342 HIS A C 1
ATOM 2509 O O . HIS A 1 342 ? 9.560 -1.511 -7.891 1.00 86.44 342 HIS A O 1
ATOM 2515 N N . LEU A 1 343 ? 10.767 -3.374 -7.609 1.00 89.50 343 LEU A N 1
ATOM 2516 C CA . LEU A 1 343 ? 9.630 -4.284 -7.761 1.00 89.50 343 LEU A CA 1
ATOM 2517 C C . LEU A 1 343 ? 8.590 -4.089 -6.652 1.00 89.50 343 LEU A C 1
ATOM 2519 O O . LEU A 1 343 ? 7.401 -3.991 -6.943 1.00 89.50 343 LEU A O 1
ATOM 2523 N N . VAL A 1 344 ? 9.015 -3.964 -5.391 1.00 87.75 344 VAL A N 1
ATOM 2524 C CA . VAL A 1 344 ? 8.108 -3.691 -4.262 1.00 87.75 344 VAL A CA 1
ATOM 2525 C C . VAL A 1 344 ? 7.413 -2.340 -4.434 1.00 87.75 344 VAL A C 1
ATOM 2527 O O . VAL A 1 344 ? 6.201 -2.243 -4.251 1.00 87.75 344 VAL A O 1
ATOM 2530 N N . ALA A 1 345 ? 8.145 -1.302 -4.839 1.00 88.56 345 ALA A N 1
ATOM 2531 C CA . ALA A 1 345 ? 7.585 0.012 -5.127 1.00 88.56 345 ALA A CA 1
ATOM 2532 C C . ALA A 1 345 ? 6.558 -0.038 -6.271 1.00 88.56 345 ALA A C 1
ATOM 2534 O O . ALA A 1 345 ? 5.470 0.528 -6.141 1.00 88.56 345 ALA A O 1
ATOM 2535 N N . GLY A 1 346 ? 6.859 -0.778 -7.343 1.00 91.25 346 GLY A N 1
ATOM 2536 C CA . GLY A 1 346 ? 5.944 -1.023 -8.457 1.00 91.25 346 GLY A CA 1
ATOM 2537 C C . GLY A 1 346 ? 4.680 -1.763 -8.017 1.00 91.25 346 GLY A C 1
ATOM 2538 O O . GLY A 1 346 ? 3.578 -1.364 -8.382 1.00 91.25 346 GLY A O 1
ATOM 2539 N N . LEU A 1 347 ? 4.804 -2.768 -7.142 1.00 91.31 347 LEU A N 1
ATOM 2540 C CA . LEU A 1 347 ? 3.661 -3.476 -6.554 1.00 91.31 347 LEU A CA 1
ATOM 2541 C C . LEU A 1 347 ? 2.788 -2.558 -5.683 1.00 91.31 347 LEU A C 1
ATOM 2543 O O . LEU A 1 347 ? 1.560 -2.635 -5.751 1.00 91.31 347 LEU A O 1
ATOM 2547 N N . VAL A 1 348 ? 3.389 -1.659 -4.894 1.00 88.94 348 VAL A N 1
ATOM 2548 C CA . VAL A 1 348 ? 2.643 -0.663 -4.101 1.00 88.94 348 VAL A CA 1
ATOM 2549 C C . VAL A 1 348 ? 1.857 0.281 -5.014 1.00 88.94 348 VAL A C 1
ATOM 2551 O O . VAL A 1 348 ? 0.674 0.528 -4.761 1.00 88.94 348 VAL A O 1
ATOM 2554 N N . LEU A 1 349 ? 2.478 0.776 -6.091 1.00 92.31 349 LEU A N 1
ATOM 2555 C CA . LEU A 1 349 ? 1.800 1.621 -7.075 1.00 92.31 349 LEU A CA 1
ATOM 2556 C C . LEU A 1 349 ? 0.692 0.860 -7.810 1.00 92.31 349 LEU A C 1
ATOM 2558 O O . LEU A 1 349 ? -0.404 1.389 -7.994 1.00 92.31 349 LEU A O 1
ATOM 2562 N N . LEU A 1 350 ? 0.949 -0.396 -8.176 1.00 93.75 350 LEU A N 1
ATOM 2563 C CA . LEU A 1 350 ? -0.008 -1.273 -8.844 1.00 93.75 350 LEU A CA 1
ATOM 2564 C C . LEU A 1 350 ? -1.265 -1.435 -7.995 1.00 93.75 350 LEU A C 1
ATOM 2566 O O . LEU A 1 350 ? -2.371 -1.221 -8.484 1.00 93.75 350 LEU A O 1
ATOM 2570 N N . LEU A 1 351 ? -1.108 -1.725 -6.702 1.00 89.44 351 LEU A N 1
ATOM 2571 C CA . LEU A 1 351 ? -2.232 -1.858 -5.775 1.00 89.44 351 LEU A CA 1
ATOM 2572 C C . LEU A 1 351 ? -3.009 -0.549 -5.582 1.00 89.44 351 LEU A C 1
ATOM 2574 O O . LEU A 1 351 ? -4.206 -0.586 -5.280 1.00 89.44 351 LEU A O 1
ATOM 2578 N N . ALA A 1 352 ? -2.351 0.602 -5.734 1.00 87.94 352 ALA A N 1
ATOM 2579 C CA . ALA A 1 352 ? -3.011 1.899 -5.677 1.00 87.94 352 ALA A CA 1
ATOM 2580 C C . ALA A 1 352 ? -3.832 2.172 -6.947 1.00 87.94 352 ALA A C 1
ATOM 2582 O O . ALA A 1 352 ? -4.996 2.563 -6.846 1.00 87.94 352 ALA A O 1
ATOM 2583 N N . LEU A 1 353 ? -3.245 1.925 -8.123 1.00 92.44 353 LEU A N 1
ATOM 2584 C CA . LEU A 1 353 ? -3.862 2.164 -9.431 1.00 92.44 353 LEU A CA 1
ATOM 2585 C C . LEU A 1 353 ? -4.915 1.114 -9.812 1.00 92.44 353 LEU A C 1
ATOM 2587 O O . LEU A 1 353 ? -5.793 1.425 -10.604 1.00 92.44 353 LEU A O 1
ATOM 2591 N N . ALA A 1 354 ? -4.892 -0.084 -9.220 1.00 90.88 354 ALA A N 1
ATOM 2592 C CA . ALA A 1 354 ? -5.907 -1.123 -9.436 1.00 90.88 354 ALA A CA 1
ATOM 2593 C C . ALA A 1 354 ? -7.241 -0.835 -8.726 1.00 90.88 354 ALA A C 1
ATOM 2595 O O . ALA A 1 354 ? -8.232 -1.528 -8.950 1.00 90.88 354 ALA A O 1
ATOM 2596 N N . ALA A 1 355 ? -7.290 0.166 -7.840 1.00 86.38 355 ALA A N 1
ATOM 2597 C CA . ALA A 1 355 ? -8.474 0.452 -7.036 1.00 86.38 355 ALA A CA 1
ATOM 2598 C C . ALA A 1 355 ? -9.734 0.819 -7.857 1.00 86.38 355 ALA A C 1
ATOM 2600 O O . ALA A 1 355 ? -10.801 0.337 -7.478 1.00 86.38 355 ALA A O 1
ATOM 2601 N N . PRO A 1 356 ? -9.664 1.620 -8.942 1.00 88.31 356 PRO A N 1
ATOM 2602 C CA . PRO A 1 356 ? -10.813 1.912 -9.802 1.00 88.31 356 PRO A CA 1
ATOM 2603 C C . PRO A 1 356 ? -11.354 0.687 -10.521 1.00 88.31 356 PRO A C 1
ATOM 2605 O O . PRO A 1 356 ? -12.507 0.333 -10.295 1.00 88.31 356 PRO A O 1
ATOM 2608 N N . ALA A 1 357 ? -10.490 -0.044 -11.229 1.00 90.19 357 ALA A N 1
ATOM 2609 C CA . ALA A 1 357 ? -10.821 -1.328 -11.846 1.00 90.19 357 ALA A CA 1
ATOM 2610 C C . ALA A 1 357 ? -11.456 -2.307 -10.841 1.00 90.19 357 ALA A C 1
ATOM 2612 O O . ALA A 1 357 ? -12.434 -2.990 -11.132 1.00 90.19 357 ALA A O 1
ATOM 2613 N N . ARG A 1 358 ? -10.958 -2.333 -9.596 1.00 87.19 358 ARG A N 1
ATOM 2614 C CA . ARG A 1 358 ? -11.537 -3.184 -8.550 1.00 87.19 358 ARG A CA 1
ATOM 2615 C C . ARG A 1 358 ? -12.943 -2.758 -8.129 1.00 87.19 358 ARG A C 1
ATOM 2617 O O . ARG A 1 358 ? -13.720 -3.616 -7.719 1.00 87.19 358 ARG A O 1
ATOM 2624 N N . GLN A 1 359 ? -13.247 -1.462 -8.148 1.00 85.62 359 GLN A N 1
ATOM 2625 C CA . GLN A 1 359 ? -14.588 -0.958 -7.842 1.00 85.62 359 GLN A CA 1
ATOM 2626 C C . GLN A 1 359 ? -15.552 -1.210 -8.999 1.00 85.62 359 GLN A C 1
ATOM 2628 O O . GLN A 1 359 ? -16.666 -1.644 -8.730 1.00 85.62 359 GLN A O 1
ATOM 2633 N N . ALA A 1 360 ? -15.094 -1.045 -10.240 1.00 87.69 360 ALA A N 1
ATOM 2634 C CA . ALA A 1 360 ? -15.849 -1.399 -11.439 1.00 87.69 360 ALA A CA 1
ATOM 2635 C C . ALA A 1 360 ? -16.270 -2.877 -11.430 1.00 87.69 360 ALA A C 1
ATOM 2637 O O . ALA A 1 360 ? -17.452 -3.174 -11.527 1.00 87.69 360 ALA A O 1
ATOM 2638 N N . TRP A 1 361 ? -15.347 -3.798 -11.125 1.00 87.44 361 TRP A N 1
ATOM 2639 C CA . TRP A 1 361 ? -15.682 -5.221 -10.962 1.00 87.44 36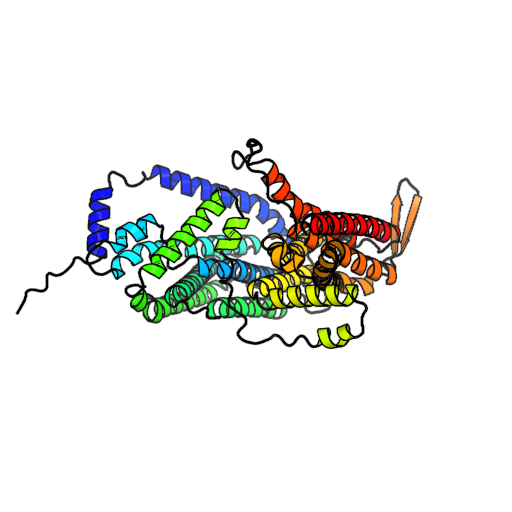1 TRP A CA 1
ATOM 2640 C C . TRP A 1 361 ? -16.794 -5.463 -9.923 1.00 87.44 361 TRP A C 1
ATOM 2642 O O . TRP A 1 361 ? -17.583 -6.393 -10.043 1.00 87.44 361 TRP A O 1
ATOM 2652 N N . PHE A 1 362 ? -16.826 -4.679 -8.838 1.00 82.81 362 PHE A N 1
ATOM 2653 C CA . PHE A 1 362 ? -17.813 -4.845 -7.762 1.00 82.81 362 PHE A CA 1
ATOM 2654 C C . PHE A 1 362 ? -19.188 -4.278 -8.096 1.00 82.81 362 PHE A C 1
ATOM 2656 O O . PHE A 1 362 ? -20.181 -4.784 -7.575 1.00 82.81 362 PHE A O 1
ATOM 2663 N N . ASP A 1 363 ? -19.224 -3.210 -8.882 1.00 85.94 363 ASP A N 1
ATOM 2664 C CA . ASP A 1 363 ? -20.443 -2.560 -9.341 1.00 85.94 363 ASP A CA 1
ATOM 2665 C C . ASP A 1 363 ? -20.395 -2.409 -10.869 1.00 85.94 363 ASP A C 1
ATOM 2667 O O . ASP A 1 363 ? -20.223 -1.300 -11.388 1.00 85.94 363 ASP A O 1
ATOM 2671 N N . PRO A 1 364 ? -20.555 -3.524 -11.607 1.00 85.50 364 PRO A N 1
ATOM 2672 C CA . PRO A 1 364 ? -20.470 -3.520 -13.067 1.00 85.50 364 PRO A CA 1
ATOM 2673 C C . PRO A 1 364 ? -21.630 -2.740 -13.705 1.00 85.50 364 PRO A C 1
ATOM 2675 O O . PRO A 1 364 ? -21.584 -2.361 -14.873 1.00 85.50 364 PRO A O 1
ATOM 2678 N N . SER A 1 365 ? -22.673 -2.414 -12.928 1.00 85.44 365 SER A N 1
ATOM 2679 C CA . SER A 1 365 ? -23.836 -1.663 -13.405 1.00 85.44 365 SER A CA 1
ATOM 2680 C C . SER A 1 365 ? -23.483 -0.265 -13.918 1.00 85.44 365 SER A C 1
ATOM 2682 O O . SER A 1 365 ? -24.189 0.265 -14.780 1.00 85.44 365 SER A O 1
ATOM 2684 N N . ALA A 1 366 ? -22.403 0.337 -13.411 1.00 84.19 366 ALA A N 1
ATOM 2685 C CA . ALA A 1 366 ? -21.894 1.608 -13.906 1.00 84.19 366 ALA A CA 1
ATOM 2686 C C . ALA A 1 366 ? -21.248 1.459 -15.293 1.00 84.19 366 ALA A C 1
ATOM 2688 O O . ALA A 1 366 ? -21.453 2.317 -16.154 1.00 84.19 366 ALA A O 1
ATOM 2689 N N . ASP A 1 367 ? -20.538 0.355 -15.523 1.00 89.06 367 ASP A N 1
ATOM 2690 C CA . ASP A 1 367 ? -19.801 0.093 -16.756 1.00 89.06 367 ASP A CA 1
ATOM 2691 C C . ASP A 1 367 ? -20.724 -0.315 -17.907 1.00 89.06 367 ASP A C 1
ATOM 2693 O O . ASP A 1 367 ? -20.579 0.181 -19.026 1.00 89.06 367 ASP A O 1
ATOM 2697 N N . HIS A 1 368 ? -21.761 -1.106 -17.622 1.00 89.25 368 HIS A N 1
ATOM 2698 C CA . HIS A 1 368 ? -22.766 -1.481 -18.621 1.00 89.25 368 HIS A CA 1
ATOM 2699 C C . HIS A 1 368 ? -23.607 -0.295 -19.132 1.00 89.25 368 HIS A C 1
ATOM 2701 O O . HIS A 1 368 ? -24.304 -0.414 -20.138 1.00 89.25 368 HIS A O 1
ATOM 2707 N N . ARG A 1 369 ? -23.575 0.865 -18.456 1.00 90.38 369 ARG A N 1
ATOM 2708 C CA . ARG A 1 369 ? -24.291 2.079 -18.899 1.00 90.38 369 ARG A CA 1
ATOM 2709 C C . ARG A 1 369 ? -23.532 2.869 -19.963 1.00 90.38 369 ARG A C 1
ATOM 2711 O O . ARG A 1 369 ? -24.106 3.796 -20.542 1.00 90.38 369 ARG A O 1
ATOM 2718 N N . TRP A 1 370 ? -22.261 2.557 -20.219 1.00 89.81 370 TRP A N 1
ATOM 2719 C CA . TRP A 1 370 ? -21.510 3.232 -21.271 1.00 89.81 370 TRP A CA 1
ATOM 2720 C C . TRP A 1 370 ? -22.013 2.813 -22.660 1.00 89.81 370 TRP A C 1
ATOM 2722 O O . TRP A 1 370 ? -22.266 1.638 -22.903 1.00 89.81 370 TRP A O 1
ATOM 2732 N N . PRO A 1 371 ? -22.113 3.744 -23.626 1.00 89.69 371 PRO A N 1
ATOM 2733 C CA . PRO A 1 371 ? -22.546 3.435 -24.987 1.00 89.69 371 PRO A CA 1
ATOM 2734 C C . PRO A 1 371 ? -21.396 2.834 -25.823 1.00 89.69 371 PRO A C 1
ATOM 2736 O O . PRO A 1 371 ? -21.049 3.368 -26.880 1.00 89.69 371 PRO A O 1
ATOM 2739 N N . ALA A 1 372 ? -20.751 1.772 -25.332 1.00 90.25 372 ALA A N 1
ATOM 2740 C CA . ALA A 1 372 ? -19.678 1.044 -26.010 1.00 90.25 372 ALA A CA 1
ATOM 2741 C C . ALA A 1 372 ? -19.625 -0.428 -25.567 1.00 90.25 372 ALA A C 1
ATOM 2743 O O . ALA A 1 372 ? -20.189 -0.789 -24.542 1.00 90.25 372 ALA A O 1
ATOM 2744 N N . GLY A 1 373 ? -18.930 -1.269 -26.339 1.00 90.56 373 GLY A N 1
ATOM 2745 C CA . GLY A 1 373 ? -18.719 -2.673 -25.976 1.00 90.56 373 GLY A CA 1
ATOM 2746 C C . GLY A 1 373 ? -17.742 -2.853 -24.802 1.00 90.56 373 GLY A C 1
ATOM 2747 O O . GLY A 1 373 ? -16.936 -1.950 -24.535 1.00 90.56 373 GLY A O 1
ATOM 2748 N N . PRO A 1 374 ? -17.740 -4.036 -24.160 1.00 90.56 374 PRO A N 1
ATOM 2749 C CA . PRO A 1 374 ? -16.977 -4.309 -22.936 1.00 90.56 374 PRO A CA 1
ATOM 2750 C C . PRO A 1 374 ? -15.472 -4.096 -23.123 1.00 90.56 374 PRO A C 1
ATOM 2752 O O . PRO A 1 374 ? -14.816 -3.474 -22.290 1.00 90.56 374 PRO A O 1
ATOM 2755 N N . PHE A 1 375 ? -14.933 -4.465 -24.289 1.00 92.81 375 PHE A N 1
ATOM 2756 C CA . PHE A 1 375 ? -13.530 -4.221 -24.629 1.00 92.81 375 PHE A CA 1
ATOM 2757 C C . PHE A 1 375 ? -13.158 -2.727 -24.633 1.00 92.81 375 PHE A C 1
ATOM 2759 O O . PHE A 1 375 ? -12.079 -2.347 -24.188 1.00 92.81 375 PHE A O 1
ATOM 2766 N N . THR A 1 376 ? -14.049 -1.844 -25.100 1.00 93.69 376 THR A N 1
ATOM 2767 C CA . THR A 1 376 ? -13.776 -0.392 -25.124 1.00 93.69 376 THR A CA 1
ATOM 2768 C C . THR A 1 376 ? -13.746 0.184 -23.709 1.00 93.69 376 THR A C 1
ATOM 2770 O O . THR A 1 376 ? -12.931 1.060 -23.418 1.00 93.69 376 THR A O 1
ATOM 2773 N N . VAL A 1 377 ? -14.606 -0.324 -22.823 1.00 93.81 377 VAL A N 1
ATOM 2774 C CA . VAL A 1 377 ? -14.627 0.055 -21.404 1.00 93.81 377 VAL A CA 1
ATOM 2775 C C . VAL A 1 377 ? -13.371 -0.461 -20.695 1.00 93.81 377 VAL A C 1
ATOM 2777 O O . VAL A 1 377 ? -12.698 0.315 -20.017 1.00 93.81 377 VAL A O 1
ATOM 2780 N N . ALA A 1 378 ? -12.966 -1.710 -20.952 1.00 92.44 378 ALA A N 1
ATOM 2781 C CA . ALA A 1 378 ? -11.720 -2.290 -20.446 1.00 92.44 378 ALA A CA 1
ATOM 2782 C C . ALA A 1 378 ? -10.479 -1.477 -20.866 1.00 92.44 378 ALA A C 1
ATOM 2784 O O . ALA A 1 378 ? -9.619 -1.169 -20.039 1.00 92.44 378 ALA A O 1
ATOM 2785 N N . VAL A 1 379 ? -10.411 -1.044 -22.132 1.00 94.50 379 VAL A N 1
ATOM 2786 C CA . VAL A 1 379 ? -9.360 -0.128 -22.614 1.00 94.50 379 VAL A CA 1
ATOM 2787 C C . VAL A 1 379 ? -9.439 1.233 -21.912 1.00 94.50 379 VAL A C 1
ATOM 2789 O O . VAL A 1 379 ? -8.405 1.822 -21.606 1.00 94.50 379 VAL A O 1
ATOM 2792 N N . GLY A 1 380 ? -10.639 1.726 -21.599 1.00 92.88 380 GLY A N 1
ATOM 2793 C CA . GLY A 1 380 ? -10.848 2.919 -20.773 1.00 92.88 380 GLY A CA 1
ATOM 2794 C C . GLY A 1 380 ? -10.167 2.828 -19.405 1.00 92.88 380 GLY A C 1
ATOM 2795 O O . GLY A 1 380 ? -9.415 3.734 -19.034 1.00 92.88 380 GLY A O 1
ATOM 2796 N N . HIS A 1 381 ? -10.357 1.705 -18.709 1.00 94.50 381 HIS A N 1
ATOM 2797 C CA . HIS A 1 381 ? -9.727 1.427 -17.414 1.00 94.50 381 HIS A CA 1
ATOM 2798 C C . HIS A 1 381 ? -8.208 1.226 -17.493 1.00 94.50 381 HIS A C 1
ATOM 2800 O O . HIS A 1 381 ? -7.519 1.347 -16.482 1.00 94.50 381 HIS A O 1
ATOM 2806 N N . LEU A 1 382 ? -7.656 0.956 -18.681 1.00 95.44 382 LEU A N 1
ATOM 2807 C CA . LEU A 1 382 ? -6.214 0.804 -18.891 1.00 95.44 382 LEU A CA 1
ATOM 2808 C C . LEU A 1 382 ? -5.465 2.147 -18.904 1.00 95.44 382 LEU A C 1
ATOM 2810 O O . LEU A 1 382 ? -4.297 2.207 -18.517 1.00 95.44 382 LEU A O 1
ATOM 2814 N N . VAL A 1 383 ? -6.112 3.232 -19.348 1.00 94.31 383 VAL A N 1
ATOM 2815 C CA . VAL A 1 383 ? -5.433 4.505 -19.656 1.00 94.31 383 VAL A CA 1
ATOM 2816 C C . VAL A 1 383 ? -4.746 5.107 -18.431 1.00 94.31 383 VAL A C 1
ATOM 2818 O O . VAL A 1 383 ? -3.567 5.456 -18.492 1.00 94.31 383 VAL A O 1
ATOM 2821 N N . VAL A 1 384 ? -5.464 5.239 -17.312 1.00 93.88 384 VAL A N 1
ATOM 2822 C CA . VAL A 1 384 ? -4.912 5.857 -16.094 1.00 93.88 384 VAL A CA 1
ATOM 2823 C C . VAL A 1 384 ? -3.771 5.020 -15.501 1.00 93.88 384 VAL A C 1
ATOM 2825 O O . VAL A 1 384 ? -2.717 5.601 -15.222 1.00 93.88 384 VAL A O 1
ATOM 2828 N N . PRO A 1 385 ? -3.907 3.684 -15.361 1.00 94.94 385 PRO A N 1
ATOM 2829 C CA . PRO A 1 385 ? -2.801 2.810 -14.997 1.00 94.94 385 PRO A CA 1
ATOM 2830 C C . PRO A 1 385 ? -1.575 2.937 -15.895 1.00 94.94 385 PRO A C 1
ATOM 2832 O O . PRO A 1 385 ? -0.479 3.109 -15.373 1.00 94.94 385 PRO A O 1
ATOM 2835 N N . VAL A 1 386 ? -1.740 2.899 -17.221 1.00 96.00 386 VAL A N 1
ATOM 2836 C CA . VAL A 1 386 ? -0.614 2.985 -18.164 1.00 96.00 386 VAL A CA 1
ATOM 2837 C C . VAL A 1 386 ? 0.105 4.319 -18.031 1.00 96.00 386 VAL A C 1
ATOM 2839 O O . VAL A 1 386 ? 1.327 4.335 -17.918 1.00 96.00 386 VAL A O 1
ATOM 2842 N N . VAL A 1 387 ? -0.621 5.438 -17.988 1.00 94.19 387 VAL A N 1
ATOM 2843 C CA . VAL A 1 387 ? -0.008 6.767 -17.827 1.00 94.19 387 VAL A CA 1
ATOM 2844 C C . VAL A 1 387 ? 0.733 6.867 -16.492 1.00 94.19 387 VAL A C 1
ATOM 2846 O O . VAL A 1 387 ? 1.886 7.298 -16.465 1.00 94.19 387 VAL A O 1
ATOM 2849 N N . GLY A 1 388 ? 0.106 6.432 -15.394 1.00 92.62 388 GLY A N 1
ATOM 2850 C CA . GLY A 1 388 ? 0.713 6.453 -14.061 1.00 92.62 388 GLY A CA 1
ATOM 2851 C C . GLY A 1 388 ? 1.961 5.576 -13.962 1.00 92.62 388 GLY A C 1
ATOM 2852 O O . GLY A 1 388 ? 2.991 6.027 -13.464 1.00 92.62 388 GLY A O 1
ATOM 2853 N N . MET A 1 389 ? 1.893 4.351 -14.485 1.00 94.62 389 MET A N 1
ATOM 2854 C CA . MET A 1 389 ? 3.004 3.401 -14.477 1.00 94.62 389 MET A CA 1
ATOM 2855 C C . MET A 1 389 ? 4.134 3.828 -15.400 1.00 94.62 389 MET A C 1
ATOM 2857 O O . MET A 1 389 ? 5.287 3.760 -15.002 1.00 94.62 389 MET A O 1
ATOM 2861 N N . THR A 1 390 ? 3.833 4.332 -16.595 1.00 93.75 390 THR A N 1
ATOM 2862 C CA . THR A 1 390 ? 4.862 4.813 -17.528 1.00 93.75 390 THR A CA 1
ATOM 2863 C C . THR A 1 390 ? 5.598 6.013 -16.945 1.00 93.75 390 THR A C 1
ATOM 2865 O O . THR A 1 390 ? 6.824 6.045 -16.976 1.00 93.75 390 THR A O 1
ATOM 2868 N N . ALA A 1 391 ? 4.874 6.971 -16.353 1.00 92.50 391 ALA A N 1
ATOM 2869 C CA . ALA A 1 391 ? 5.484 8.106 -15.666 1.00 92.50 391 ALA A CA 1
ATOM 2870 C C . ALA A 1 391 ? 6.353 7.649 -14.485 1.00 92.50 391 ALA A C 1
ATOM 2872 O O . ALA A 1 391 ? 7.472 8.128 -14.320 1.00 92.50 391 ALA A O 1
ATOM 2873 N N . TRP A 1 392 ? 5.875 6.688 -13.692 1.00 92.50 392 TRP A N 1
ATOM 2874 C CA . TRP A 1 392 ? 6.642 6.131 -12.581 1.00 92.50 392 TRP A CA 1
ATOM 2875 C C . TRP A 1 392 ? 7.902 5.398 -13.061 1.00 92.50 392 TRP A C 1
ATOM 2877 O O . TRP A 1 392 ? 8.996 5.716 -12.596 1.00 92.50 392 TRP A O 1
ATOM 2887 N N . VAL A 1 393 ? 7.795 4.502 -14.050 1.00 90.44 393 VAL A N 1
ATOM 2888 C CA . VAL A 1 393 ? 8.946 3.805 -14.644 1.00 90.44 393 VAL A CA 1
ATOM 2889 C C . VAL A 1 393 ? 9.936 4.820 -15.222 1.00 90.44 393 VAL A C 1
ATOM 2891 O O . VAL A 1 393 ? 11.131 4.711 -14.966 1.00 90.44 393 VAL A O 1
ATOM 2894 N N . ALA A 1 394 ? 9.460 5.856 -15.914 1.00 89.06 394 ALA A N 1
ATOM 2895 C CA . ALA A 1 394 ? 10.303 6.927 -16.438 1.00 89.06 394 ALA A CA 1
ATOM 2896 C C . ALA A 1 394 ? 11.053 7.683 -15.331 1.00 89.06 394 ALA A C 1
ATOM 2898 O O . ALA A 1 394 ? 12.234 7.961 -15.490 1.00 89.06 394 ALA A O 1
ATOM 2899 N N . VAL A 1 395 ? 10.424 7.968 -14.188 1.00 86.00 395 VAL A N 1
ATOM 2900 C CA . VAL A 1 395 ? 11.114 8.574 -13.034 1.00 86.00 395 VAL A CA 1
ATOM 2901 C C . VAL A 1 395 ? 12.157 7.614 -12.447 1.00 86.00 395 VAL A C 1
ATOM 2903 O O . VAL A 1 395 ? 13.258 8.031 -12.097 1.00 86.00 395 VAL A O 1
ATOM 2906 N N . THR A 1 396 ? 11.842 6.319 -12.370 1.00 83.50 396 THR A N 1
ATOM 2907 C CA . THR A 1 396 ? 12.730 5.312 -11.763 1.00 83.50 396 THR A CA 1
ATOM 2908 C C . THR A 1 396 ? 13.938 4.951 -12.633 1.00 83.50 396 THR A C 1
ATOM 2910 O O . THR A 1 396 ? 15.037 4.783 -12.112 1.00 83.50 396 THR A O 1
ATOM 2913 N N . LEU A 1 397 ? 13.761 4.839 -13.951 1.00 82.12 397 LEU A N 1
ATOM 2914 C CA . LEU A 1 397 ? 14.776 4.360 -14.897 1.00 82.12 397 LEU A CA 1
ATOM 2915 C C . LEU A 1 397 ? 15.316 5.482 -15.792 1.00 82.12 397 LEU A C 1
ATOM 2917 O O . LEU A 1 397 ? 16.381 5.326 -16.379 1.00 82.12 397 LEU A O 1
ATOM 2921 N N . GLY A 1 398 ? 14.642 6.631 -15.867 1.00 76.81 398 GLY A N 1
ATOM 2922 C CA . GLY A 1 398 ? 15.042 7.789 -16.673 1.00 76.81 398 GLY A CA 1
ATOM 2923 C C . GLY A 1 398 ? 16.455 8.300 -16.389 1.00 76.81 398 GLY A C 1
ATOM 2924 O O . GLY A 1 398 ? 17.181 8.553 -17.347 1.00 76.81 398 GLY A O 1
ATOM 2925 N N . PRO A 1 399 ? 16.933 8.360 -15.131 1.00 76.19 399 PRO A N 1
ATOM 2926 C CA . PRO A 1 399 ? 18.326 8.722 -14.851 1.00 76.19 399 PRO A CA 1
ATOM 2927 C C . PRO A 1 399 ? 19.367 7.772 -15.477 1.00 76.19 399 PRO A C 1
ATOM 2929 O O . PRO A 1 399 ? 20.528 8.143 -15.625 1.00 76.19 399 PRO A O 1
ATOM 2932 N N . ARG A 1 400 ? 18.972 6.562 -15.912 1.00 71.94 400 ARG A N 1
ATOM 2933 C CA . ARG A 1 400 ? 19.834 5.619 -16.649 1.00 71.94 400 ARG A CA 1
ATOM 2934 C C . ARG A 1 400 ? 19.915 5.909 -18.152 1.00 71.94 400 ARG A C 1
ATOM 2936 O O . ARG A 1 400 ? 20.751 5.307 -18.817 1.00 71.94 400 ARG A O 1
ATOM 2943 N N . LEU A 1 401 ? 19.134 6.859 -18.681 1.00 66.19 401 LEU A N 1
ATOM 2944 C CA . LEU A 1 401 ? 19.238 7.320 -20.074 1.00 66.19 401 LEU A CA 1
ATOM 2945 C C . LEU A 1 401 ? 20.639 7.865 -20.393 1.00 66.19 401 LEU A C 1
ATOM 2947 O O . LEU A 1 401 ? 21.155 7.613 -21.476 1.00 66.19 401 LEU A O 1
ATOM 2951 N N . GLY A 1 402 ? 21.285 8.548 -19.440 1.00 58.56 402 GLY A N 1
ATOM 2952 C CA . GLY A 1 402 ? 22.666 9.028 -19.596 1.00 58.56 402 GLY A CA 1
ATOM 2953 C C . GLY A 1 402 ? 23.715 7.908 -19.570 1.00 58.56 402 GLY A C 1
ATOM 2954 O O . GLY A 1 402 ? 24.772 8.037 -20.176 1.00 58.56 402 GLY A O 1
ATOM 2955 N N . ALA A 1 403 ? 23.401 6.774 -18.934 1.00 56.56 403 ALA A N 1
ATOM 2956 C CA . ALA A 1 403 ? 24.242 5.576 -18.908 1.00 56.56 403 ALA A CA 1
ATOM 2957 C C . ALA A 1 403 ? 23.962 4.620 -20.087 1.00 56.56 403 ALA A C 1
ATOM 2959 O O . ALA A 1 403 ? 24.547 3.538 -20.151 1.00 56.56 403 ALA A O 1
ATOM 2960 N N . ALA A 1 404 ? 23.082 5.001 -21.024 1.00 54.84 404 ALA A N 1
ATOM 2961 C CA . ALA A 1 404 ? 22.645 4.169 -22.147 1.00 54.84 404 ALA A CA 1
ATOM 2962 C C . ALA A 1 404 ? 23.761 3.828 -23.149 1.00 54.84 404 ALA A C 1
ATOM 2964 O O . ALA A 1 404 ? 23.578 2.926 -23.956 1.00 54.84 404 ALA A O 1
ATOM 2965 N N . ALA A 1 405 ? 24.916 4.497 -23.071 1.00 55.31 405 ALA A N 1
ATOM 2966 C CA . ALA A 1 405 ? 26.123 4.195 -23.842 1.00 55.31 405 ALA A CA 1
ATOM 2967 C C . ALA A 1 405 ? 27.026 3.135 -23.176 1.00 55.31 405 ALA A C 1
ATOM 2969 O O . ALA A 1 405 ? 28.211 3.032 -23.489 1.00 55.31 405 ALA A O 1
ATOM 2970 N N . THR A 1 406 ? 26.496 2.360 -22.226 1.00 62.53 406 THR A N 1
ATOM 2971 C CA . THR A 1 406 ? 27.235 1.252 -21.617 1.00 62.53 406 THR A CA 1
ATOM 2972 C C . THR A 1 406 ? 27.463 0.161 -22.658 1.00 62.53 406 THR A C 1
ATOM 2974 O O . THR A 1 406 ? 26.527 -0.422 -23.211 1.00 62.53 406 THR A O 1
ATOM 2977 N N . ARG A 1 407 ? 28.743 -0.074 -22.948 1.00 62.88 407 ARG A N 1
ATOM 2978 C CA . ARG A 1 407 ? 29.224 -1.183 -23.763 1.00 62.88 407 ARG A CA 1
ATOM 2979 C C . ARG A 1 407 ? 29.667 -2.276 -22.804 1.00 62.88 407 ARG A C 1
ATOM 2981 O O . ARG A 1 407 ? 30.525 -2.028 -21.960 1.00 62.88 407 ARG A O 1
ATOM 2988 N N . GLN A 1 408 ? 29.051 -3.444 -22.898 1.00 69.06 408 GLN A N 1
ATOM 2989 C CA . GLN A 1 408 ? 29.413 -4.591 -22.080 1.00 69.06 408 GLN A CA 1
ATOM 2990 C C . GLN A 1 408 ? 29.895 -5.713 -22.989 1.00 69.06 408 GLN A C 1
ATOM 2992 O O . GLN A 1 408 ? 29.173 -6.144 -23.886 1.00 69.06 408 GLN A O 1
ATOM 2997 N N . GLU A 1 409 ? 31.116 -6.171 -22.751 1.00 68.81 409 GLU A N 1
ATOM 2998 C CA . GLU A 1 409 ? 31.651 -7.369 -23.384 1.00 68.81 409 GLU A CA 1
ATOM 2999 C C . GLU A 1 409 ? 31.241 -8.567 -22.532 1.00 68.81 409 GLU A C 1
ATOM 3001 O O . GLU A 1 409 ? 31.491 -8.608 -21.326 1.00 68.81 409 GLU A O 1
ATOM 3006 N N . VAL A 1 410 ? 30.519 -9.500 -23.142 1.00 71.56 410 VAL A N 1
ATOM 3007 C CA . VAL A 1 410 ? 30.079 -10.734 -22.498 1.00 71.56 410 VAL A CA 1
ATOM 3008 C C . VAL A 1 410 ? 30.647 -11.887 -23.299 1.00 71.56 410 VAL A C 1
ATOM 3010 O O . VAL A 1 410 ? 30.336 -12.046 -24.477 1.00 71.56 410 VAL A O 1
ATOM 3013 N N . GLU A 1 411 ? 31.476 -12.693 -22.654 1.00 67.69 411 GLU A N 1
ATOM 3014 C CA . GLU A 1 411 ? 31.984 -13.926 -23.232 1.00 67.69 411 GLU A CA 1
ATOM 3015 C C . GLU A 1 411 ? 31.027 -15.067 -22.882 1.00 67.69 411 GLU A C 1
ATOM 3017 O O . GLU A 1 411 ? 30.799 -15.373 -21.710 1.00 67.69 411 GLU A O 1
ATOM 3022 N N . VAL A 1 412 ? 30.420 -15.676 -23.900 1.00 70.69 412 VAL A N 1
ATOM 3023 C CA . VAL A 1 412 ? 29.547 -16.846 -23.739 1.00 70.69 412 VAL A CA 1
ATOM 3024 C C . VAL A 1 412 ? 30.111 -17.959 -24.604 1.00 70.69 412 VAL A C 1
ATOM 3026 O O . VAL A 1 412 ? 30.246 -17.792 -25.814 1.00 70.69 412 VAL A O 1
ATOM 3029 N N . ALA A 1 413 ? 30.443 -19.095 -23.984 1.00 67.19 413 ALA A N 1
ATOM 3030 C CA . ALA A 1 413 ? 30.979 -20.274 -24.671 1.00 67.19 413 ALA A CA 1
ATOM 3031 C C . ALA A 1 413 ? 32.217 -19.979 -25.555 1.00 67.19 413 ALA A C 1
ATOM 3033 O O . ALA A 1 413 ? 32.323 -20.485 -26.669 1.00 67.19 413 ALA A O 1
ATOM 3034 N N . GLY A 1 414 ? 33.138 -19.134 -25.072 1.00 68.56 414 GLY A N 1
ATOM 3035 C CA . GLY A 1 414 ? 34.377 -18.774 -25.781 1.00 68.56 414 GLY A CA 1
ATOM 3036 C C . GLY A 1 414 ? 34.204 -17.781 -26.937 1.00 68.56 414 GLY A C 1
ATOM 3037 O O . GLY A 1 414 ? 35.165 -17.485 -27.640 1.00 68.56 414 GLY A O 1
ATOM 3038 N N . CYS A 1 415 ? 32.992 -17.260 -27.156 1.00 58.97 415 CYS A N 1
ATOM 3039 C CA . CYS A 1 415 ? 32.716 -16.200 -28.123 1.00 58.97 415 CYS A CA 1
ATOM 3040 C C . CYS A 1 415 ? 32.464 -14.876 -27.388 1.00 58.97 415 CYS A C 1
ATOM 3042 O O . CYS A 1 415 ? 31.594 -14.805 -26.515 1.00 58.97 415 CYS A O 1
ATOM 3044 N N . ALA A 1 416 ? 33.201 -13.823 -27.748 1.00 68.81 416 ALA A N 1
ATOM 3045 C CA . ALA A 1 416 ? 33.023 -12.486 -27.187 1.00 68.81 416 ALA A CA 1
ATOM 3046 C C . ALA A 1 416 ? 31.899 -11.730 -27.916 1.00 68.81 416 ALA A C 1
ATOM 3048 O O . ALA A 1 416 ? 31.981 -11.469 -29.117 1.00 68.81 416 ALA A O 1
ATOM 3049 N N . PHE A 1 417 ? 30.854 -11.349 -27.182 1.00 71.44 417 PHE A N 1
ATOM 3050 C CA . PHE A 1 417 ? 29.751 -10.530 -27.678 1.00 71.44 417 PHE A CA 1
ATOM 3051 C C . PHE A 1 417 ? 29.846 -9.116 -27.108 1.00 71.44 417 PHE A C 1
ATOM 3053 O O . PHE A 1 417 ? 29.936 -8.928 -25.896 1.00 71.44 417 PHE A O 1
ATOM 3060 N N . VAL A 1 418 ? 29.762 -8.108 -27.977 1.00 72.56 418 VAL A N 1
ATOM 3061 C CA . VAL A 1 418 ? 29.702 -6.700 -27.566 1.00 72.56 418 VAL A CA 1
ATOM 3062 C C . VAL A 1 418 ? 28.243 -6.259 -27.518 1.00 72.56 418 VAL A C 1
ATOM 3064 O O . VAL A 1 418 ? 27.606 -6.043 -28.548 1.00 72.56 418 VAL A O 1
ATOM 3067 N N . LEU A 1 419 ? 27.708 -6.095 -26.312 1.00 69.44 419 LEU A N 1
ATOM 3068 C CA . LEU A 1 419 ? 26.367 -5.574 -26.083 1.00 69.44 419 LEU A CA 1
ATOM 3069 C C . LEU A 1 419 ? 26.448 -4.055 -25.914 1.00 69.44 419 LEU A C 1
ATOM 3071 O O . LEU A 1 419 ? 26.969 -3.556 -24.917 1.00 69.44 419 LEU A O 1
ATOM 3075 N N . ALA A 1 420 ? 25.935 -3.310 -26.893 1.00 72.00 420 ALA A N 1
ATOM 3076 C CA . ALA A 1 420 ? 25.828 -1.857 -26.820 1.00 72.00 420 ALA A CA 1
ATOM 3077 C C . ALA A 1 420 ? 24.384 -1.452 -26.503 1.00 72.00 420 ALA A C 1
ATOM 3079 O O . ALA A 1 420 ? 23.455 -1.795 -27.238 1.00 72.00 420 ALA A O 1
ATOM 3080 N N . GLY A 1 421 ? 24.195 -0.726 -25.400 1.00 73.31 421 GLY A N 1
ATOM 3081 C CA . GLY A 1 421 ? 22.922 -0.074 -25.111 1.00 73.31 421 GLY A CA 1
ATOM 3082 C C . GLY A 1 421 ? 22.627 1.060 -26.097 1.00 73.31 421 GLY A C 1
ATOM 3083 O O . GLY A 1 421 ? 23.531 1.638 -26.701 1.00 73.31 421 GLY A O 1
ATOM 3084 N N . SER A 1 422 ? 21.346 1.396 -26.255 1.00 81.81 422 SER A N 1
ATOM 3085 C CA . SER A 1 422 ? 20.925 2.597 -26.982 1.00 81.81 422 SER A CA 1
ATOM 3086 C C . SER A 1 422 ? 19.949 3.425 -26.140 1.00 81.81 422 SER A C 1
ATOM 3088 O O . SER A 1 422 ? 19.131 2.851 -25.412 1.00 81.81 422 SER A O 1
ATOM 3090 N N . PRO A 1 423 ? 19.975 4.769 -26.236 1.00 82.12 423 PRO A N 1
ATOM 3091 C CA . PRO A 1 423 ? 19.015 5.618 -25.526 1.00 82.12 423 PRO A CA 1
ATOM 3092 C C . PRO A 1 423 ? 17.578 5.338 -25.985 1.00 82.12 423 PRO A C 1
ATOM 3094 O O . PRO A 1 423 ? 16.655 5.324 -25.174 1.00 82.12 423 PRO A O 1
ATOM 3097 N N . LEU A 1 424 ? 17.398 5.021 -27.270 1.00 85.19 424 LEU A N 1
ATOM 3098 C CA . LEU A 1 424 ? 16.111 4.626 -27.837 1.00 85.19 424 LEU A CA 1
ATOM 3099 C C . LEU A 1 424 ? 15.626 3.283 -27.264 1.00 85.19 424 LEU A C 1
ATOM 3101 O O . LEU A 1 424 ? 14.442 3.144 -26.968 1.00 85.19 424 LEU A O 1
ATOM 3105 N N . GLY A 1 425 ? 16.536 2.336 -27.010 1.00 84.88 425 GLY A N 1
ATOM 3106 C CA . GLY A 1 425 ? 16.239 1.083 -26.313 1.00 84.88 425 GLY A CA 1
ATOM 3107 C C . GLY A 1 425 ? 15.752 1.298 -24.879 1.00 84.88 425 GLY A C 1
ATOM 3108 O O . GLY A 1 425 ? 14.807 0.639 -24.453 1.00 84.88 425 GLY A O 1
ATOM 3109 N N . VAL A 1 426 ? 16.318 2.262 -24.143 1.00 85.00 426 VAL A N 1
ATOM 3110 C CA . VAL A 1 426 ? 15.832 2.620 -22.796 1.00 85.00 426 VAL A CA 1
ATOM 3111 C C . VAL A 1 426 ? 14.431 3.233 -22.863 1.00 85.00 426 VAL A C 1
ATOM 3113 O O . VAL A 1 426 ? 13.564 2.846 -22.084 1.00 85.00 426 VAL A O 1
ATOM 3116 N N . VAL A 1 427 ? 14.169 4.141 -23.809 1.00 88.75 427 VAL A N 1
ATOM 3117 C CA . VAL A 1 427 ? 12.824 4.716 -24.011 1.00 88.75 427 VAL A CA 1
ATOM 3118 C C . VAL A 1 427 ? 11.807 3.629 -24.382 1.00 88.75 427 VAL A C 1
ATOM 3120 O O . VAL A 1 427 ? 10.700 3.603 -23.837 1.00 88.75 427 VAL A O 1
ATOM 3123 N N . ALA A 1 428 ? 12.187 2.689 -25.250 1.00 90.44 428 ALA A N 1
ATOM 3124 C CA . ALA A 1 428 ? 11.362 1.535 -25.595 1.00 90.44 428 ALA A CA 1
ATOM 3125 C C . ALA A 1 428 ? 11.080 0.653 -24.366 1.00 90.44 428 ALA A C 1
ATOM 3127 O O . ALA A 1 428 ? 9.934 0.289 -24.124 1.00 90.44 428 ALA A O 1
ATOM 3128 N N . LEU A 1 429 ? 12.084 0.370 -23.530 1.00 90.06 429 LEU A N 1
ATOM 3129 C CA . LEU A 1 429 ? 11.893 -0.392 -22.291 1.00 90.06 429 LEU A CA 1
ATOM 3130 C C . LEU A 1 429 ? 10.967 0.321 -21.306 1.00 90.06 429 LEU A C 1
ATOM 3132 O O . LEU A 1 429 ? 10.079 -0.316 -20.751 1.00 90.06 429 LEU A O 1
ATOM 3136 N N . VAL A 1 430 ? 11.130 1.631 -21.109 1.00 90.94 430 VAL A N 1
ATOM 3137 C CA . VAL A 1 430 ? 10.285 2.425 -20.201 1.00 90.94 430 VAL A CA 1
ATOM 3138 C C . VAL A 1 430 ? 8.824 2.400 -20.646 1.00 90.94 430 VAL A C 1
ATOM 3140 O O . VAL A 1 430 ? 7.929 2.177 -19.829 1.00 90.94 430 VAL A O 1
ATOM 3143 N N . THR A 1 431 ? 8.577 2.604 -21.939 1.00 92.75 431 THR A N 1
ATOM 3144 C CA . THR A 1 431 ? 7.219 2.618 -22.502 1.00 92.75 431 THR A CA 1
ATOM 3145 C C . THR A 1 431 ? 6.575 1.232 -22.469 1.00 92.75 431 THR A C 1
ATOM 3147 O O . THR A 1 431 ? 5.449 1.095 -21.989 1.00 92.75 431 THR A O 1
ATOM 3150 N N . LEU A 1 432 ? 7.296 0.187 -22.887 1.00 95.44 432 LEU A N 1
ATOM 3151 C CA . LEU A 1 432 ? 6.807 -1.193 -22.848 1.00 95.44 432 LEU A CA 1
ATOM 3152 C C . LEU A 1 432 ? 6.575 -1.686 -21.416 1.00 95.44 432 LEU A C 1
ATOM 3154 O O . LEU A 1 432 ? 5.563 -2.337 -21.157 1.00 95.44 432 LEU A O 1
ATOM 3158 N N . ALA A 1 433 ? 7.458 -1.352 -20.474 1.00 93.31 433 ALA A N 1
ATOM 3159 C CA . ALA A 1 433 ? 7.273 -1.687 -19.066 1.00 93.31 433 ALA A CA 1
ATOM 3160 C C . ALA A 1 433 ? 6.077 -0.948 -18.465 1.00 93.31 433 ALA A C 1
ATOM 3162 O O . ALA A 1 433 ? 5.263 -1.570 -17.790 1.00 93.31 433 ALA A O 1
ATOM 3163 N N . GLY A 1 434 ? 5.909 0.346 -18.753 1.00 93.81 434 GLY A N 1
ATOM 3164 C CA . GLY A 1 434 ? 4.729 1.105 -18.332 1.00 93.81 434 GLY A CA 1
ATOM 3165 C C . GLY A 1 434 ? 3.416 0.479 -18.817 1.00 93.81 434 GLY A C 1
ATOM 3166 O O . GLY A 1 434 ? 2.465 0.349 -18.044 1.00 93.81 434 GLY A O 1
ATOM 3167 N N . LEU A 1 435 ? 3.393 0.004 -20.067 1.00 96.06 435 LEU A N 1
ATOM 3168 C CA . LEU A 1 435 ? 2.275 -0.755 -20.633 1.00 96.06 435 LEU A CA 1
ATOM 3169 C C . LEU A 1 435 ? 2.068 -2.111 -19.942 1.00 96.06 435 LEU A C 1
ATOM 3171 O O . LEU A 1 435 ? 0.936 -2.448 -19.596 1.00 96.06 435 LEU A O 1
ATOM 3175 N N . ALA A 1 436 ? 3.143 -2.867 -19.695 1.00 96.12 436 ALA A N 1
ATOM 3176 C CA . ALA A 1 436 ? 3.073 -4.168 -19.028 1.00 96.12 436 ALA A CA 1
ATOM 3177 C C . ALA A 1 436 ? 2.525 -4.040 -17.600 1.00 96.12 436 ALA A C 1
ATOM 3179 O O . ALA A 1 436 ? 1.624 -4.778 -17.203 1.00 96.12 436 ALA A O 1
ATOM 3180 N N . TRP A 1 437 ? 3.014 -3.051 -16.846 1.00 95.62 437 TRP A N 1
ATOM 3181 C CA . TRP A 1 437 ? 2.510 -2.730 -15.514 1.00 95.62 437 TRP A CA 1
ATOM 3182 C C . TRP A 1 437 ? 1.048 -2.276 -15.560 1.00 95.62 437 TRP A C 1
ATOM 3184 O O . TRP A 1 437 ? 0.275 -2.658 -14.687 1.00 95.62 437 TRP A O 1
ATOM 3194 N N . GLY A 1 438 ? 0.636 -1.521 -16.584 1.00 94.88 438 GLY A N 1
ATOM 3195 C CA . GLY A 1 438 ? -0.770 -1.171 -16.807 1.00 94.88 438 GLY A CA 1
ATOM 3196 C C . GLY A 1 438 ? -1.670 -2.396 -17.024 1.00 94.88 438 GLY A C 1
ATOM 3197 O O . GLY A 1 438 ? -2.734 -2.489 -16.413 1.00 94.88 438 GLY A O 1
ATOM 3198 N N . GLY A 1 439 ? -1.218 -3.373 -17.816 1.00 94.19 439 GLY A N 1
ATOM 3199 C CA . GLY A 1 439 ? -1.905 -4.660 -17.985 1.00 94.19 439 GLY A CA 1
ATOM 3200 C C . GLY A 1 439 ? -1.997 -5.455 -16.678 1.00 94.19 439 GLY A C 1
ATOM 3201 O O . GLY A 1 439 ? -3.070 -5.937 -16.313 1.00 94.19 439 GLY A O 1
ATOM 3202 N N . ALA A 1 440 ? -0.908 -5.496 -15.904 1.00 94.94 440 ALA A N 1
ATOM 3203 C CA . ALA A 1 440 ? -0.902 -6.097 -14.571 1.00 94.94 440 ALA A CA 1
ATOM 3204 C C . ALA A 1 440 ? -1.874 -5.384 -13.607 1.00 94.94 440 ALA A C 1
ATOM 3206 O O . ALA A 1 440 ? -2.551 -6.034 -12.811 1.00 94.94 440 ALA A O 1
ATOM 3207 N N . VAL A 1 441 ? -2.014 -4.057 -13.686 1.00 94.88 441 VAL A N 1
ATOM 3208 C CA . VAL A 1 441 ? -3.008 -3.302 -12.903 1.00 94.88 441 VAL A CA 1
ATOM 3209 C C . VAL A 1 441 ? -4.438 -3.720 -13.257 1.00 94.88 441 VAL A C 1
ATOM 3211 O O . VAL A 1 441 ? -5.228 -3.974 -12.347 1.00 94.88 441 VAL A O 1
ATOM 3214 N N . LEU A 1 442 ? -4.770 -3.843 -14.546 1.00 94.12 442 LEU A N 1
ATOM 3215 C CA . LEU A 1 442 ? -6.086 -4.334 -14.971 1.00 94.12 442 LEU A CA 1
ATOM 3216 C C . LEU A 1 442 ? -6.358 -5.746 -14.456 1.00 94.12 442 LEU A C 1
ATOM 3218 O O . LEU A 1 442 ? -7.370 -5.968 -13.793 1.00 94.12 442 LEU A O 1
ATOM 3222 N N . PHE A 1 443 ? -5.426 -6.672 -14.702 1.00 92.44 443 PHE A N 1
ATOM 3223 C CA . PHE A 1 443 ? -5.529 -8.053 -14.238 1.00 92.44 443 PHE A CA 1
ATOM 3224 C C . PHE A 1 443 ? -5.777 -8.104 -12.728 1.00 92.44 443 PHE A C 1
ATOM 3226 O O . PHE A 1 443 ? -6.682 -8.779 -12.245 1.00 92.44 443 PHE A O 1
ATOM 3233 N N . THR A 1 444 ? -5.011 -7.333 -11.957 1.00 90.56 444 THR A N 1
ATOM 3234 C CA . THR A 1 444 ? -5.144 -7.330 -10.500 1.00 90.56 444 THR A CA 1
ATOM 3235 C C . THR A 1 444 ? -6.420 -6.655 -10.002 1.00 90.56 444 THR A C 1
ATOM 3237 O O . THR A 1 444 ? -6.929 -7.069 -8.956 1.00 90.56 444 THR A O 1
ATOM 3240 N N . GLY A 1 445 ? -6.968 -5.677 -10.723 1.00 88.44 445 GLY A N 1
ATOM 3241 C CA . GLY A 1 445 ? -8.265 -5.064 -10.432 1.00 88.44 445 GLY A CA 1
ATOM 3242 C C . GLY A 1 445 ? -9.445 -6.002 -10.712 1.00 88.44 445 GLY A C 1
ATOM 3243 O O . GLY A 1 445 ? -10.282 -6.221 -9.830 1.00 88.44 445 GLY A O 1
ATOM 3244 N N . PHE A 1 446 ? -9.471 -6.615 -11.895 1.00 89.31 446 PHE A N 1
ATOM 3245 C CA . PHE A 1 446 ? -10.580 -7.452 -12.369 1.00 89.31 446 PHE A CA 1
ATOM 3246 C C . PHE A 1 446 ? -10.448 -8.944 -12.022 1.00 89.31 446 PHE A C 1
ATOM 3248 O O . PHE A 1 446 ? -11.334 -9.727 -12.351 1.00 89.31 446 PHE A O 1
ATOM 3255 N N . ARG A 1 447 ? -9.393 -9.358 -11.302 1.00 86.12 447 ARG A N 1
ATOM 3256 C CA . ARG A 1 447 ? -9.218 -10.765 -10.904 1.00 86.12 447 ARG A CA 1
ATOM 3257 C C . ARG A 1 447 ? -10.464 -11.345 -10.203 1.00 86.12 447 ARG A C 1
ATOM 3259 O O . ARG A 1 447 ? -11.019 -10.679 -9.310 1.00 86.12 447 ARG A O 1
ATOM 3266 N N . PRO A 1 448 ? -10.864 -12.587 -10.529 1.00 77.50 448 PRO A N 1
ATOM 3267 C CA . PRO A 1 448 ? -12.008 -13.242 -9.903 1.00 77.50 448 PRO A CA 1
ATOM 3268 C C . PRO A 1 448 ? -11.798 -13.456 -8.397 1.00 77.50 448 PRO A C 1
ATOM 3270 O O . PRO A 1 448 ? -10.681 -13.360 -7.876 1.00 77.50 448 PRO A O 1
ATOM 3273 N N . MET A 1 449 ? -12.893 -13.693 -7.666 1.00 72.62 449 MET A N 1
ATOM 3274 C CA . MET A 1 449 ? -12.793 -14.085 -6.257 1.00 72.62 449 MET A CA 1
ATOM 3275 C C . MET A 1 449 ? -12.250 -15.513 -6.142 1.00 72.62 449 MET A C 1
ATOM 3277 O O . MET A 1 449 ? -12.572 -16.341 -6.992 1.00 72.62 449 MET A O 1
ATOM 3281 N N . PRO A 1 450 ? -11.451 -15.808 -5.101 1.00 70.50 450 PRO A N 1
ATOM 3282 C CA . PRO A 1 450 ? -11.084 -17.180 -4.799 1.00 70.50 450 PRO A CA 1
ATOM 3283 C C . PRO A 1 450 ? -12.352 -17.990 -4.532 1.00 70.50 450 PRO A C 1
ATOM 3285 O O . PRO A 1 450 ? -13.227 -17.552 -3.783 1.00 70.50 450 PRO A O 1
ATOM 3288 N N . ASP A 1 451 ? -12.448 -19.157 -5.159 1.00 70.62 451 ASP A N 1
ATOM 3289 C CA . ASP A 1 451 ? -13.553 -20.069 -4.918 1.00 70.62 451 ASP A CA 1
ATOM 3290 C C . ASP A 1 451 ? -13.340 -20.775 -3.573 1.00 70.62 451 ASP A C 1
ATOM 3292 O O . ASP A 1 451 ? -12.422 -21.582 -3.408 1.00 70.62 451 ASP A O 1
ATOM 3296 N N . PHE A 1 452 ? -14.166 -20.414 -2.591 1.00 67.50 452 PHE A N 1
ATOM 3297 C CA . PHE A 1 452 ? -14.155 -21.005 -1.253 1.00 67.50 452 PHE A CA 1
ATOM 3298 C C . PHE A 1 452 ? -14.919 -22.338 -1.187 1.00 67.50 452 PHE A C 1
ATOM 3300 O O . PHE A 1 452 ? -14.911 -22.975 -0.136 1.00 67.50 452 PHE A O 1
ATOM 3307 N N . SER A 1 453 ? -15.580 -22.761 -2.274 1.00 70.06 453 SER A N 1
ATOM 3308 C CA . SER A 1 453 ? -16.284 -24.049 -2.346 1.00 70.06 453 SER A CA 1
ATOM 3309 C C . SER A 1 453 ? -15.353 -25.226 -2.660 1.00 70.06 453 SER A C 1
ATOM 3311 O O . SER A 1 453 ? -15.663 -26.371 -2.329 1.00 70.06 453 SER A O 1
ATOM 3313 N N . VAL A 1 454 ? -14.183 -24.952 -3.243 1.00 66.88 454 VAL A N 1
ATOM 3314 C CA . VAL A 1 454 ? -13.161 -25.959 -3.541 1.00 66.88 454 VAL A CA 1
ATOM 3315 C C . VAL A 1 454 ? -12.384 -26.258 -2.257 1.00 66.88 454 VAL A C 1
ATOM 3317 O O . VAL A 1 454 ? -11.839 -25.347 -1.633 1.00 66.88 454 VAL A O 1
ATOM 3320 N N . GLY A 1 455 ? -12.373 -27.532 -1.849 1.00 66.75 455 GLY A N 1
ATOM 3321 C CA . GLY A 1 455 ? -11.866 -28.005 -0.556 1.00 66.75 455 GLY A CA 1
ATOM 3322 C C . GLY A 1 455 ? -10.513 -27.420 -0.125 1.00 66.75 455 GLY A C 1
ATOM 3323 O O . GLY A 1 455 ? -9.648 -27.109 -0.943 1.00 66.75 455 GLY A O 1
ATOM 3324 N N . LEU A 1 456 ? -10.337 -27.264 1.188 1.00 74.12 456 LEU A N 1
ATOM 3325 C CA . LEU A 1 456 ? -9.185 -26.584 1.779 1.00 74.12 456 LEU A CA 1
ATOM 3326 C C . LEU A 1 456 ? -7.886 -27.386 1.583 1.00 74.12 456 LEU A C 1
ATOM 3328 O O . LEU A 1 456 ? -7.830 -28.581 1.865 1.00 74.12 456 LEU A O 1
ATOM 3332 N N . VAL A 1 457 ? -6.821 -26.704 1.168 1.00 72.88 457 VAL A N 1
ATOM 3333 C CA . VAL A 1 457 ? -5.466 -27.251 1.038 1.00 72.88 457 VAL A CA 1
ATOM 3334 C C . VAL A 1 457 ? -4.689 -26.979 2.333 1.00 72.88 457 VAL A C 1
ATOM 3336 O O . VAL A 1 457 ? -4.691 -25.845 2.818 1.00 72.88 457 VAL A O 1
ATOM 3339 N N . PRO A 1 458 ? -4.002 -27.971 2.922 1.00 67.69 458 PRO A N 1
ATOM 3340 C CA . PRO A 1 458 ? -3.168 -27.743 4.099 1.00 67.69 458 PRO A CA 1
ATOM 3341 C C . PRO A 1 458 ? -1.981 -26.824 3.764 1.00 67.69 458 PRO A C 1
ATOM 3343 O O . PRO A 1 458 ? -1.270 -27.038 2.786 1.00 67.69 458 PRO A O 1
ATOM 3346 N N . SER A 1 459 ? -1.750 -25.803 4.591 1.00 62.78 459 SER A N 1
ATOM 3347 C CA . SER A 1 459 ? -0.610 -24.884 4.492 1.00 62.78 459 SER A CA 1
ATOM 3348 C C . SER A 1 459 ? 0.047 -24.699 5.870 1.00 62.78 459 SER A C 1
ATOM 3350 O O . SER A 1 459 ? -0.603 -24.948 6.890 1.00 62.78 459 SER A O 1
ATOM 3352 N N . PRO A 1 460 ? 1.302 -24.212 5.947 1.00 51.62 460 PRO A N 1
ATOM 3353 C CA . PRO A 1 460 ? 1.956 -23.903 7.225 1.00 51.62 460 PRO A CA 1
ATOM 3354 C C . PRO A 1 460 ? 1.233 -22.817 8.041 1.00 51.62 460 PRO A C 1
ATOM 3356 O O . PRO A 1 460 ? 1.491 -22.677 9.232 1.00 51.62 460 PRO A O 1
ATOM 3359 N N . PHE A 1 461 ? 0.306 -22.074 7.425 1.00 52.44 461 PHE A N 1
ATOM 3360 C CA . PHE A 1 461 ? -0.545 -21.075 8.078 1.00 52.44 461 PHE A CA 1
ATOM 3361 C C . PHE A 1 461 ? -1.964 -21.596 8.383 1.00 52.44 461 PHE A C 1
ATOM 3363 O O . PHE A 1 461 ? -2.839 -20.811 8.740 1.00 52.44 461 PHE A O 1
ATOM 3370 N N . GLY A 1 462 ? -2.206 -22.905 8.234 1.00 64.88 462 GLY A N 1
ATOM 3371 C CA . GLY A 1 462 ? -3.518 -23.544 8.374 1.00 64.88 462 GLY A CA 1
ATOM 3372 C C . GLY A 1 462 ? -4.102 -24.008 7.037 1.00 64.88 462 GLY A C 1
ATOM 3373 O O . GLY A 1 462 ? -3.470 -23.905 5.988 1.00 64.88 462 GLY A O 1
ATOM 3374 N N . SER A 1 463 ? -5.312 -24.555 7.054 1.00 67.75 463 SER A N 1
ATOM 3375 C CA . SER A 1 463 ? -6.006 -25.009 5.846 1.00 67.75 463 SER A CA 1
ATOM 3376 C C . SER A 1 463 ? -6.525 -23.806 5.044 1.00 67.75 463 SER A C 1
ATOM 3378 O O . SER A 1 463 ? -7.403 -23.087 5.523 1.00 67.75 463 SER A O 1
ATOM 3380 N N . LEU A 1 464 ? -5.990 -23.572 3.844 1.00 66.75 464 LEU A N 1
ATOM 3381 C CA . LEU A 1 464 ? -6.340 -22.439 2.981 1.00 66.75 464 LEU A CA 1
ATOM 3382 C C . LEU A 1 464 ? -7.057 -22.920 1.711 1.00 66.75 464 LEU A C 1
ATOM 3384 O O . LEU A 1 464 ? -6.658 -23.934 1.142 1.00 66.75 464 LEU A O 1
ATOM 3388 N N . PRO A 1 465 ? -8.071 -22.198 1.206 1.00 70.19 465 PRO A N 1
ATOM 3389 C CA . PRO A 1 465 ? -8.662 -22.516 -0.089 1.00 70.19 465 PRO A CA 1
ATOM 3390 C C . PRO A 1 465 ? -7.598 -22.416 -1.194 1.00 70.19 465 PRO A C 1
ATOM 3392 O O . PRO A 1 465 ? -6.802 -21.468 -1.181 1.00 70.19 465 PRO A O 1
ATOM 3395 N N . PRO A 1 466 ? -7.596 -23.313 -2.194 1.00 70.44 466 PRO A N 1
ATOM 3396 C CA . PRO A 1 466 ? -6.620 -23.274 -3.284 1.00 70.44 466 PRO A CA 1
ATOM 3397 C 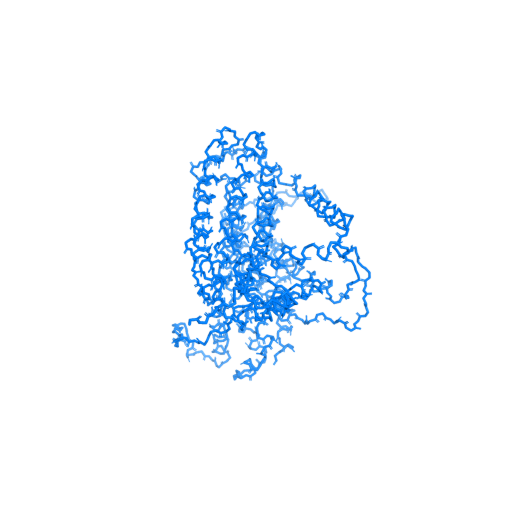C . PRO A 1 466 ? -6.684 -21.949 -4.061 1.00 70.44 466 PRO A C 1
ATOM 3399 O O . PRO A 1 466 ? -5.648 -21.389 -4.429 1.00 70.44 466 PRO A O 1
ATOM 3402 N N . GLY A 1 467 ? -7.885 -21.379 -4.217 1.00 71.25 467 GLY A N 1
ATOM 3403 C CA . GLY A 1 467 ? -8.074 -20.067 -4.838 1.00 71.25 467 GLY A CA 1
ATOM 3404 C C . GLY A 1 467 ? -7.392 -18.921 -4.080 1.00 71.25 467 GLY A C 1
ATOM 3405 O O . GLY A 1 467 ? -6.986 -17.934 -4.694 1.00 71.25 467 GLY A O 1
ATOM 3406 N N . LEU A 1 468 ? -7.212 -19.034 -2.758 1.00 72.44 468 LEU A N 1
ATOM 3407 C CA . LEU A 1 468 ? -6.566 -17.994 -1.953 1.00 72.44 468 LEU A CA 1
ATOM 3408 C C . LEU A 1 468 ? -5.064 -17.914 -2.251 1.00 72.44 468 LEU A C 1
ATOM 3410 O O . LEU A 1 468 ? -4.538 -16.817 -2.438 1.00 72.44 468 LEU A O 1
ATOM 3414 N N . ALA A 1 469 ? -4.382 -19.060 -2.341 1.00 72.25 469 ALA A N 1
ATOM 3415 C CA . ALA A 1 469 ? -2.960 -19.109 -2.682 1.00 72.25 469 ALA A CA 1
ATOM 3416 C C . ALA A 1 469 ? -2.706 -18.526 -4.081 1.00 72.25 469 ALA A C 1
ATOM 3418 O O . ALA A 1 469 ? -1.809 -17.700 -4.260 1.00 72.25 469 ALA A O 1
ATOM 3419 N N . GLN A 1 470 ? -3.558 -18.877 -5.049 1.00 75.12 470 GLN A N 1
ATOM 3420 C CA . GLN A 1 470 ? -3.518 -18.301 -6.394 1.00 75.12 470 GLN A CA 1
ATOM 3421 C C . GLN A 1 470 ? -3.745 -16.786 -6.361 1.00 75.12 470 GLN A C 1
ATOM 3423 O O . GLN A 1 470 ? -2.986 -16.046 -6.981 1.00 75.12 470 GLN A O 1
ATOM 3428 N N . MET A 1 471 ? -4.719 -16.295 -5.585 1.00 77.81 471 MET A N 1
ATOM 3429 C CA . MET A 1 471 ? -4.970 -14.856 -5.457 1.00 77.81 471 MET A CA 1
ATOM 3430 C C . MET A 1 471 ? -3.782 -14.103 -4.838 1.00 77.81 471 MET A C 1
ATOM 3432 O O . MET A 1 471 ? -3.464 -12.996 -5.281 1.00 77.81 471 MET A O 1
ATOM 3436 N N . LEU A 1 472 ? -3.142 -14.676 -3.814 1.00 75.50 472 LEU A N 1
ATOM 3437 C CA . LEU A 1 472 ? -2.001 -14.065 -3.127 1.00 75.50 472 LEU A CA 1
ATOM 3438 C C . LEU A 1 472 ? -0.763 -13.992 -4.025 1.00 75.50 472 LEU A C 1
ATOM 3440 O O . LEU A 1 472 ? -0.058 -12.986 -3.994 1.00 75.50 472 LEU A O 1
ATOM 3444 N N . LEU A 1 473 ? -0.523 -15.019 -4.845 1.00 82.25 473 LEU A N 1
ATOM 3445 C CA . LEU A 1 473 ? 0.616 -15.072 -5.765 1.00 82.25 473 LEU A CA 1
ATOM 3446 C C . LEU A 1 473 ? 0.370 -14.314 -7.075 1.00 82.25 473 LEU A C 1
ATOM 3448 O O . LEU A 1 473 ? 1.318 -13.790 -7.656 1.00 82.25 473 LEU A O 1
ATOM 3452 N N . ALA A 1 474 ? -0.883 -14.191 -7.519 1.00 84.62 474 ALA A N 1
ATOM 3453 C CA . ALA A 1 474 ? -1.238 -13.547 -8.783 1.00 84.62 474 ALA A CA 1
ATOM 3454 C C . ALA A 1 474 ? -0.718 -12.105 -8.890 1.00 84.62 474 ALA A C 1
ATOM 3456 O O . ALA A 1 474 ? -0.224 -11.702 -9.940 1.00 84.62 474 ALA A O 1
ATOM 3457 N N . VAL A 1 475 ? -0.796 -11.325 -7.805 1.00 86.12 475 VAL A N 1
ATOM 3458 C CA . VAL A 1 475 ? -0.357 -9.920 -7.805 1.00 86.12 475 VAL A CA 1
ATOM 3459 C C . VAL A 1 475 ? 1.176 -9.799 -7.897 1.00 86.12 475 VAL A C 1
ATOM 3461 O O . VAL A 1 475 ? 1.643 -9.123 -8.818 1.00 86.12 475 VAL A O 1
ATOM 3464 N N . PRO A 1 476 ? 1.979 -10.448 -7.022 1.00 86.94 476 PRO A N 1
ATOM 3465 C CA . PRO A 1 476 ? 3.434 -10.480 -7.166 1.00 86.94 476 PRO A CA 1
ATOM 3466 C C . PRO A 1 476 ? 3.897 -11.003 -8.524 1.00 86.94 476 PRO A C 1
ATOM 3468 O O . PRO A 1 476 ? 4.761 -10.387 -9.141 1.00 86.94 476 PRO A O 1
ATOM 3471 N N . LEU A 1 477 ? 3.311 -12.100 -9.014 1.00 88.06 477 LEU A N 1
ATOM 3472 C CA . LEU A 1 477 ? 3.703 -12.701 -10.290 1.00 88.06 477 LEU A CA 1
ATOM 3473 C C . LEU A 1 477 ? 3.412 -11.770 -11.470 1.00 88.06 477 LEU A C 1
ATOM 3475 O O . LEU A 1 477 ? 4.279 -11.591 -12.321 1.00 88.06 477 LEU A O 1
ATOM 3479 N N . ALA A 1 478 ? 2.248 -11.113 -11.495 1.00 89.38 478 ALA A N 1
ATOM 3480 C CA . ALA A 1 478 ? 1.931 -10.132 -12.531 1.00 89.38 478 ALA A CA 1
ATOM 3481 C C . ALA A 1 478 ? 2.912 -8.945 -12.519 1.00 89.38 478 ALA A C 1
ATOM 3483 O O . ALA A 1 478 ? 3.364 -8.508 -13.576 1.00 89.38 478 ALA A O 1
ATOM 3484 N N . GLY A 1 479 ? 3.293 -8.457 -11.332 1.00 89.88 479 GLY A N 1
ATOM 3485 C CA . GLY A 1 479 ? 4.308 -7.407 -11.201 1.00 89.88 479 GLY A CA 1
ATOM 3486 C C . GLY A 1 479 ? 5.707 -7.856 -11.636 1.00 89.88 479 GLY A C 1
ATOM 3487 O O . GLY A 1 479 ? 6.420 -7.094 -12.286 1.00 89.88 479 GLY A O 1
ATOM 3488 N N . LEU A 1 480 ? 6.092 -9.103 -11.339 1.00 90.50 480 LEU A N 1
ATOM 3489 C CA . LEU A 1 480 ? 7.364 -9.677 -11.785 1.00 90.50 480 LEU A CA 1
ATOM 3490 C C . LEU A 1 480 ? 7.421 -9.795 -13.310 1.00 90.50 480 LEU A C 1
ATOM 3492 O O . LEU A 1 480 ? 8.381 -9.324 -13.912 1.00 90.50 480 LEU A O 1
ATOM 3496 N N . VAL A 1 481 ? 6.387 -10.352 -13.944 1.00 92.00 481 VAL A N 1
ATOM 3497 C CA . VAL A 1 481 ? 6.319 -10.453 -15.413 1.00 92.00 481 VAL A CA 1
ATOM 3498 C C . VAL A 1 481 ? 6.387 -9.067 -16.058 1.00 92.00 481 VAL A C 1
ATOM 3500 O O . VAL A 1 481 ? 7.108 -8.880 -17.035 1.00 92.00 481 VAL A O 1
ATOM 3503 N N . ALA A 1 482 ? 5.691 -8.079 -15.489 1.00 91.62 482 ALA A N 1
ATOM 3504 C CA . ALA A 1 482 ? 5.648 -6.726 -16.032 1.00 91.62 482 ALA A CA 1
ATOM 3505 C C . ALA A 1 482 ? 6.964 -5.943 -15.881 1.00 91.62 482 ALA A C 1
ATOM 3507 O O . ALA A 1 482 ? 7.341 -5.203 -16.793 1.00 91.62 482 ALA A O 1
ATOM 3508 N N . GLY A 1 483 ? 7.640 -6.073 -14.735 1.00 88.00 483 GLY A N 1
ATOM 3509 C CA . GLY A 1 483 ? 8.743 -5.191 -14.348 1.00 88.00 483 GLY A CA 1
ATOM 3510 C C . GLY A 1 483 ? 10.138 -5.808 -14.333 1.00 88.00 483 GLY A C 1
ATOM 3511 O O . GLY A 1 483 ? 11.114 -5.057 -14.354 1.00 88.00 483 GLY A O 1
ATOM 3512 N N . LEU A 1 484 ? 10.273 -7.138 -14.298 1.00 89.69 484 LEU A N 1
ATOM 3513 C CA . LEU A 1 484 ? 11.579 -7.789 -14.154 1.00 89.69 484 LEU A CA 1
ATOM 3514 C C . LEU A 1 484 ? 12.541 -7.454 -15.306 1.00 89.69 484 LEU A C 1
ATOM 3516 O O . LEU A 1 484 ? 13.661 -7.042 -14.992 1.00 89.69 484 LEU 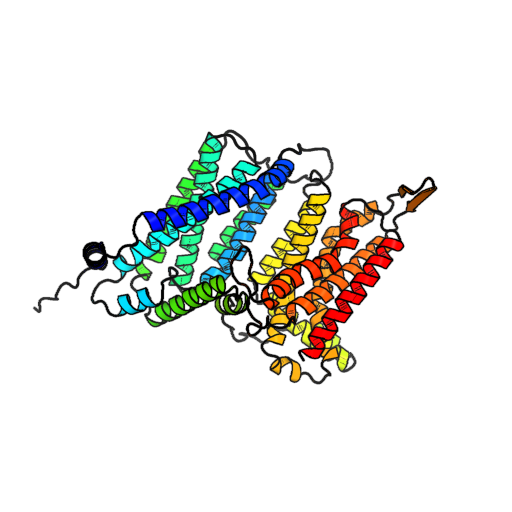A O 1
ATOM 3520 N N . PRO A 1 485 ? 12.161 -7.527 -16.599 1.00 89.56 485 PRO A N 1
ATOM 3521 C CA . PRO A 1 485 ? 13.109 -7.243 -17.676 1.00 89.56 485 PRO A CA 1
ATOM 3522 C C . PRO A 1 485 ? 13.614 -5.792 -17.631 1.00 89.56 485 PRO A C 1
ATOM 3524 O O . PRO A 1 485 ? 14.820 -5.558 -17.669 1.00 89.56 485 PRO A O 1
ATOM 3527 N N . ALA A 1 486 ? 12.727 -4.813 -17.434 1.00 86.81 486 ALA A N 1
ATOM 3528 C CA . ALA A 1 486 ? 13.124 -3.412 -17.268 1.00 86.81 486 ALA A CA 1
ATOM 3529 C C . ALA A 1 486 ? 13.986 -3.162 -16.014 1.00 86.81 486 ALA A C 1
ATOM 3531 O O . ALA A 1 486 ? 14.892 -2.327 -16.041 1.00 86.81 486 ALA A O 1
ATOM 3532 N N . SER A 1 487 ? 13.766 -3.915 -14.930 1.00 86.69 487 SER A N 1
ATOM 3533 C CA . SER A 1 487 ? 14.567 -3.803 -13.704 1.00 86.69 487 SER A CA 1
ATOM 3534 C C . SER A 1 487 ? 16.025 -4.249 -13.880 1.00 86.69 487 SER A C 1
ATOM 3536 O O . SER A 1 487 ? 16.885 -3.806 -13.119 1.00 86.69 487 SER A O 1
ATOM 3538 N N . LEU A 1 488 ? 16.351 -5.037 -14.917 1.00 85.50 488 LEU A N 1
ATOM 3539 C CA . LEU A 1 488 ? 17.735 -5.429 -15.225 1.00 85.50 488 LEU A CA 1
ATOM 3540 C C . LEU A 1 488 ? 18.628 -4.220 -15.554 1.00 85.50 488 LEU A C 1
ATOM 3542 O O . LEU A 1 488 ? 19.836 -4.271 -15.315 1.00 85.50 488 LEU A O 1
ATOM 3546 N N . LEU A 1 489 ? 18.048 -3.095 -15.989 1.00 81.38 489 LEU A N 1
ATOM 3547 C CA . LEU A 1 489 ? 18.779 -1.832 -16.146 1.00 81.38 489 LEU A CA 1
ATOM 3548 C C . LEU A 1 489 ? 19.379 -1.338 -14.816 1.00 81.38 489 LEU A C 1
ATOM 3550 O O . LEU A 1 489 ? 20.444 -0.723 -14.804 1.00 81.38 489 LEU A O 1
ATOM 3554 N N . LEU A 1 490 ? 18.742 -1.641 -13.677 1.00 79.75 490 LEU A N 1
ATOM 3555 C CA . LEU A 1 490 ? 19.266 -1.315 -12.344 1.00 79.75 490 LEU A CA 1
ATOM 3556 C C . LEU A 1 490 ? 20.439 -2.221 -11.941 1.00 79.75 490 LEU A C 1
ATOM 3558 O O . LEU A 1 490 ? 21.277 -1.812 -11.137 1.00 79.75 490 LEU A O 1
ATOM 3562 N N . LEU A 1 491 ? 20.543 -3.420 -12.529 1.00 78.44 491 LEU A N 1
ATOM 3563 C CA . LEU A 1 491 ? 21.708 -4.302 -12.384 1.00 78.44 491 LEU A CA 1
ATOM 3564 C C . LEU A 1 491 ? 22.895 -3.869 -13.258 1.00 78.44 491 LEU A C 1
ATOM 3566 O O . LEU A 1 491 ? 24.006 -4.373 -13.068 1.00 78.44 491 LEU A O 1
ATOM 3570 N N . GLY A 1 492 ? 22.684 -2.903 -14.156 1.00 75.06 492 GLY A N 1
ATOM 3571 C CA . GLY A 1 492 ? 23.675 -2.428 -15.116 1.00 75.06 492 GLY A CA 1
ATOM 3572 C C . GLY A 1 492 ? 23.651 -3.175 -16.448 1.00 75.06 492 GLY A C 1
ATOM 3573 O O . GLY A 1 492 ? 24.604 -3.040 -17.207 1.00 75.06 492 GLY A O 1
ATOM 3574 N N . ALA A 1 493 ? 22.598 -3.950 -16.736 1.00 77.56 493 ALA A N 1
ATOM 3575 C CA . ALA A 1 493 ? 22.446 -4.575 -18.044 1.00 77.56 493 ALA A CA 1
ATOM 3576 C C . ALA A 1 493 ? 22.251 -3.497 -19.131 1.00 77.56 493 ALA A C 1
ATOM 3578 O O . ALA A 1 493 ? 21.462 -2.568 -18.922 1.00 77.56 493 ALA A O 1
ATOM 3579 N N . PRO A 1 494 ? 22.925 -3.600 -20.290 1.00 78.06 494 PRO A N 1
ATOM 3580 C CA . PRO A 1 494 ? 22.721 -2.671 -21.394 1.00 78.06 494 PRO A CA 1
ATOM 3581 C C . PRO A 1 494 ? 21.314 -2.819 -21.993 1.00 78.06 494 PRO A C 1
ATOM 3583 O O . PRO A 1 494 ? 20.720 -3.898 -22.002 1.00 78.06 494 PRO A O 1
ATOM 3586 N N . ALA A 1 495 ? 20.776 -1.728 -22.543 1.00 79.75 495 ALA A N 1
ATOM 3587 C CA . ALA A 1 495 ? 19.480 -1.716 -23.228 1.00 79.75 495 ALA A CA 1
ATOM 3588 C C . ALA A 1 495 ? 19.590 -2.271 -24.663 1.00 79.75 495 ALA A C 1
ATOM 3590 O O . ALA A 1 495 ? 19.488 -1.533 -25.645 1.00 79.75 495 ALA A O 1
ATOM 3591 N N . VAL A 1 496 ? 19.852 -3.574 -24.769 1.00 84.44 496 VAL A N 1
ATOM 3592 C CA . VAL A 1 496 ? 20.046 -4.302 -26.035 1.00 84.44 496 VAL A CA 1
ATOM 3593 C C . VAL A 1 496 ? 18.689 -4.652 -26.668 1.00 84.44 496 VAL A C 1
ATOM 3595 O O . VAL A 1 496 ? 17.739 -4.918 -25.926 1.00 84.44 496 VAL A O 1
ATOM 3598 N N . PRO A 1 497 ? 18.570 -4.748 -28.010 1.00 85.31 497 PRO A N 1
ATOM 3599 C CA . PRO A 1 497 ? 17.333 -5.172 -28.675 1.00 85.31 497 PRO A CA 1
ATOM 3600 C C . PRO A 1 497 ? 16.716 -6.471 -28.141 1.00 85.31 497 PRO A C 1
ATOM 3602 O O . PRO A 1 497 ? 15.496 -6.576 -28.070 1.00 85.31 497 PRO A O 1
ATOM 3605 N N . LEU A 1 498 ? 17.534 -7.435 -27.700 1.00 87.19 498 LEU A N 1
ATOM 3606 C CA . LEU A 1 498 ? 17.046 -8.670 -27.079 1.00 87.19 498 LEU A CA 1
ATOM 3607 C C . LEU A 1 498 ? 16.224 -8.393 -25.810 1.00 87.19 498 LEU A C 1
ATOM 3609 O O . LEU A 1 498 ? 15.142 -8.949 -25.645 1.00 87.19 498 LEU A O 1
ATOM 3613 N N . LEU A 1 499 ? 16.706 -7.505 -24.934 1.00 86.50 499 LEU A N 1
ATOM 3614 C CA . LEU A 1 499 ? 16.009 -7.144 -23.698 1.00 86.50 499 LEU A CA 1
ATOM 3615 C C . LEU A 1 499 ? 14.695 -6.408 -23.995 1.00 86.50 499 LEU A C 1
ATOM 3617 O O . LEU A 1 499 ? 13.682 -6.667 -23.347 1.00 86.50 499 LEU A O 1
ATOM 3621 N N . VAL A 1 500 ? 14.698 -5.538 -25.010 1.00 89.25 500 VAL A N 1
ATOM 3622 C CA . VAL A 1 500 ? 13.485 -4.879 -25.523 1.00 89.25 500 VAL A CA 1
ATOM 3623 C C . VAL A 1 500 ? 12.491 -5.919 -26.048 1.00 89.25 500 VAL A C 1
ATOM 3625 O O . VAL A 1 500 ? 11.307 -5.834 -25.736 1.00 89.25 500 VAL A O 1
ATOM 3628 N N . GLY A 1 501 ? 12.966 -6.925 -26.790 1.00 91.62 501 GLY A N 1
ATOM 3629 C CA . GLY A 1 501 ? 12.147 -8.027 -27.299 1.00 91.62 501 GLY A CA 1
ATOM 3630 C C . GLY A 1 501 ? 11.508 -8.853 -26.182 1.00 91.62 501 GLY A C 1
ATOM 3631 O O . GLY A 1 501 ? 10.303 -9.089 -26.212 1.00 91.62 501 GLY A O 1
ATOM 3632 N N . ILE A 1 502 ? 12.281 -9.216 -25.152 1.00 92.31 502 ILE A N 1
ATOM 3633 C CA . ILE A 1 502 ? 11.764 -9.915 -23.964 1.00 92.31 502 ILE A CA 1
ATOM 3634 C C . ILE A 1 502 ? 10.691 -9.066 -23.272 1.00 92.31 502 ILE A C 1
ATOM 3636 O O . ILE A 1 502 ? 9.603 -9.563 -22.981 1.00 92.31 502 ILE A O 1
ATOM 3640 N N . GLN A 1 503 ? 10.960 -7.775 -23.050 1.00 94.75 503 GLN A N 1
ATOM 3641 C CA . GLN A 1 503 ? 9.984 -6.872 -22.443 1.00 94.75 503 GLN A CA 1
ATOM 3642 C C . GLN A 1 503 ? 8.718 -6.757 -23.301 1.00 94.75 503 GLN A C 1
ATOM 3644 O O . GLN A 1 503 ? 7.629 -6.778 -22.741 1.00 94.75 503 GLN A O 1
ATOM 3649 N N . ALA A 1 504 ? 8.829 -6.691 -24.631 1.00 95.38 504 ALA A N 1
ATOM 3650 C CA . ALA A 1 504 ? 7.679 -6.632 -25.532 1.00 95.38 504 ALA A CA 1
ATOM 3651 C C . ALA A 1 504 ? 6.784 -7.876 -25.414 1.00 95.38 504 ALA A C 1
ATOM 3653 O O . ALA A 1 504 ? 5.564 -7.740 -25.339 1.00 95.38 504 ALA A O 1
ATOM 3654 N N . VAL A 1 505 ? 7.373 -9.076 -25.324 1.00 95.94 505 VAL A N 1
ATOM 3655 C CA . VAL A 1 505 ? 6.622 -10.323 -25.089 1.00 95.94 505 VAL A CA 1
ATOM 3656 C C . VAL A 1 505 ? 5.897 -10.273 -23.742 1.00 95.94 505 VAL A C 1
ATOM 3658 O O . VAL A 1 505 ? 4.695 -10.537 -23.684 1.00 95.94 505 VAL A O 1
ATOM 3661 N N . CYS A 1 506 ? 6.581 -9.861 -22.670 1.00 94.75 506 CYS A N 1
ATOM 3662 C CA . CYS A 1 506 ? 5.953 -9.681 -21.358 1.00 94.75 506 CYS A CA 1
ATOM 3663 C C . CYS A 1 506 ? 4.814 -8.648 -21.389 1.00 94.75 506 CYS A C 1
ATOM 3665 O O . CYS A 1 506 ? 3.770 -8.863 -20.774 1.00 94.75 506 CYS A O 1
ATOM 3667 N N . THR A 1 507 ? 4.985 -7.545 -22.123 1.00 96.19 507 THR A N 1
ATOM 3668 C CA . THR A 1 507 ? 3.962 -6.508 -22.305 1.00 96.19 507 THR A CA 1
ATOM 3669 C C . THR A 1 507 ? 2.732 -7.054 -23.022 1.00 96.19 507 THR A C 1
ATOM 3671 O O . THR A 1 507 ? 1.617 -6.804 -22.568 1.00 96.19 507 THR A O 1
ATOM 3674 N N . LEU A 1 508 ? 2.914 -7.824 -24.100 1.00 95.94 508 LEU A N 1
ATOM 3675 C CA . LEU A 1 508 ? 1.811 -8.454 -24.830 1.00 95.94 508 LEU A CA 1
ATOM 3676 C C . LEU A 1 508 ? 1.040 -9.439 -23.945 1.00 95.94 508 LEU A C 1
ATOM 3678 O O . LEU A 1 508 ? -0.188 -9.393 -23.922 1.00 95.94 508 LEU A O 1
ATOM 3682 N N . LEU A 1 509 ? 1.746 -10.272 -23.175 1.00 94.38 509 LEU A N 1
ATOM 3683 C CA . LEU A 1 509 ? 1.126 -11.204 -22.229 1.00 94.38 509 LEU A CA 1
ATOM 3684 C C . LEU A 1 509 ? 0.331 -10.464 -21.145 1.00 94.38 509 LEU A C 1
ATOM 3686 O O . LEU A 1 509 ? -0.838 -10.772 -20.920 1.00 94.38 509 LEU A O 1
ATOM 3690 N N . ALA A 1 510 ? 0.932 -9.460 -20.500 1.00 94.00 510 ALA A N 1
ATOM 3691 C CA . ALA A 1 510 ? 0.285 -8.711 -19.424 1.00 94.00 510 ALA A CA 1
ATOM 3692 C C . ALA A 1 510 ? -0.936 -7.910 -19.912 1.00 94.00 510 ALA A C 1
ATOM 3694 O O . ALA A 1 510 ? -1.961 -7.881 -19.229 1.00 94.00 510 ALA A O 1
ATOM 3695 N N . LEU A 1 511 ? -0.851 -7.279 -21.089 1.00 95.06 511 LEU A N 1
ATOM 3696 C CA . LEU A 1 511 ? -1.973 -6.557 -21.695 1.00 95.06 511 LEU A CA 1
ATOM 3697 C C . LEU A 1 511 ? -3.074 -7.503 -22.167 1.00 95.06 511 LEU A C 1
ATOM 3699 O O . LEU A 1 511 ? -4.240 -7.235 -21.896 1.00 95.06 511 LEU A O 1
ATOM 3703 N N . GLY A 1 512 ? -2.718 -8.595 -22.848 1.00 94.19 512 GLY A N 1
ATOM 3704 C CA . GLY A 1 512 ? -3.676 -9.575 -23.354 1.00 94.19 512 GLY A CA 1
ATOM 3705 C C . GLY A 1 512 ? -4.495 -10.189 -22.224 1.00 94.19 512 GLY A C 1
ATOM 3706 O O . GLY A 1 512 ? -5.720 -10.109 -22.244 1.00 94.19 512 GLY A O 1
ATOM 3707 N N . VAL A 1 513 ? -3.821 -10.698 -21.187 1.00 93.25 513 VAL A N 1
ATOM 3708 C CA . VAL A 1 513 ? -4.487 -11.276 -20.009 1.00 93.25 513 VAL A CA 1
ATOM 3709 C C . VAL A 1 513 ? -5.284 -10.214 -19.247 1.00 93.25 513 VAL A C 1
ATOM 3711 O O . VAL A 1 513 ? -6.422 -10.463 -18.858 1.00 93.25 513 VAL A O 1
ATOM 3714 N N . GLY A 1 514 ? -4.727 -9.015 -19.045 1.00 91.75 514 GLY A N 1
ATOM 3715 C CA . GLY A 1 514 ? -5.414 -7.938 -18.328 1.00 91.75 514 GLY A CA 1
ATOM 3716 C C . GLY A 1 514 ? -6.687 -7.455 -19.029 1.00 91.75 514 GLY A C 1
ATOM 3717 O O . GLY A 1 514 ? -7.709 -7.267 -18.372 1.00 91.75 514 GLY A O 1
ATOM 3718 N N . LEU A 1 515 ? -6.641 -7.284 -20.353 1.00 93.69 515 LEU A N 1
ATOM 3719 C CA . LEU A 1 515 ? -7.793 -6.870 -21.158 1.00 93.69 515 LEU A CA 1
ATOM 3720 C C . LEU A 1 515 ? -8.833 -7.977 -21.286 1.00 93.69 515 LEU A C 1
ATOM 3722 O O . LEU A 1 515 ? -10.017 -7.671 -21.222 1.00 93.69 515 LEU A O 1
ATOM 3726 N N . GLN A 1 516 ? -8.410 -9.234 -21.432 1.00 93.44 516 GLN A N 1
ATOM 3727 C CA . GLN A 1 516 ? -9.325 -10.372 -21.466 1.00 93.44 516 GLN A CA 1
ATOM 3728 C C . GLN A 1 516 ? -10.102 -10.480 -20.151 1.00 93.44 516 GLN A C 1
ATOM 3730 O O . GLN A 1 516 ? -11.324 -10.450 -20.162 1.00 93.44 516 GLN A O 1
ATOM 3735 N N . VAL A 1 517 ? -9.406 -10.472 -19.008 1.00 90.88 517 VAL A N 1
ATOM 3736 C CA . VAL A 1 517 ? -10.053 -10.558 -17.686 1.00 90.88 517 VAL A CA 1
ATOM 3737 C C . VAL A 1 517 ? -10.985 -9.370 -17.420 1.00 90.88 517 VAL A C 1
ATOM 3739 O O . VAL A 1 517 ? -12.021 -9.536 -16.783 1.00 90.88 517 VAL A O 1
ATOM 3742 N N . ALA A 1 518 ? -10.642 -8.172 -17.899 1.00 88.62 518 ALA A N 1
ATOM 3743 C CA . ALA A 1 518 ? -11.508 -7.001 -17.779 1.00 88.62 518 ALA A CA 1
ATOM 3744 C C . ALA A 1 518 ? -12.723 -7.058 -18.722 1.00 88.62 518 ALA A C 1
ATOM 3746 O O . ALA A 1 518 ? -13.804 -6.619 -18.344 1.00 88.62 518 ALA A O 1
ATOM 3747 N N . ALA A 1 519 ? -12.556 -7.592 -19.934 1.00 88.31 519 ALA A N 1
ATOM 3748 C CA . ALA A 1 519 ? -13.640 -7.754 -20.896 1.00 88.31 519 ALA A CA 1
ATOM 3749 C C . ALA A 1 519 ? -14.602 -8.886 -20.512 1.00 88.31 519 ALA A C 1
ATOM 3751 O O . ALA A 1 519 ? -15.777 -8.767 -20.808 1.00 88.31 519 ALA A O 1
ATOM 3752 N N . ASP A 1 520 ? -14.128 -9.938 -19.840 1.00 87.19 520 ASP A N 1
ATOM 3753 C CA . ASP A 1 520 ? -14.973 -11.034 -19.344 1.00 87.19 520 ASP A CA 1
ATOM 3754 C C . ASP A 1 520 ? -15.785 -10.629 -18.098 1.00 87.19 520 ASP A C 1
ATOM 3756 O O . ASP A 1 520 ? -16.778 -11.269 -17.754 1.00 87.19 520 ASP A O 1
ATOM 3760 N N . ALA A 1 521 ? -15.348 -9.582 -17.390 1.00 82.31 521 ALA A N 1
ATOM 3761 C CA . ALA A 1 521 ? -16.019 -9.061 -16.200 1.00 82.31 521 ALA A CA 1
ATOM 3762 C C . ALA A 1 521 ? -17.122 -8.027 -16.508 1.00 82.31 521 ALA A C 1
ATOM 3764 O O . ALA A 1 521 ? -17.938 -7.755 -15.624 1.00 82.31 521 ALA A O 1
ATOM 3765 N N . ASN A 1 522 ? -17.124 -7.464 -17.723 1.00 69.50 522 ASN A N 1
ATOM 3766 C CA . ASN A 1 522 ? -18.000 -6.388 -18.209 1.00 69.50 522 ASN A CA 1
ATOM 3767 C C . ASN A 1 522 ? -18.869 -6.861 -19.377 1.00 69.50 522 ASN A C 1
ATOM 3769 O O . ASN A 1 522 ? -19.918 -6.217 -19.614 1.00 69.50 522 ASN A O 1
#

Secondary structure (DSSP, 8-state):
------PPBHHHHHHHHHHHHTTTSPPHHHHHHHHHHHHHHHHHHHHHHHHHHHHHHSS-----SS-PPPHHHHHHHHHHHHHHHHHHHHTTS-GGG--HHHHHHHHT--SBTHHHHHHHHHHHHHHHHHHHHHHHHHHHHHHT--HHHHHHHHHHHHHHHHHHHHHHHHHHHHT---SHHHHHHHHHHHHHHHHHHHS----SS-HHHHHHHHHHHHHHHHHHIIIIIHHHHTT--HHHHHHHHHHHHHHHHHHHTT-HHHHHHHHSPP-PPPSS----THHHHGGGS-HHHHHHHHHHHHHHHHHHH-HHHHHHHHHHHHHHHHHHH-TTS-HHHHHHHHHHHHHHHHHHHTHHHHHHHH-TTTGGGSSS-HHHHHHHHHHHHHHHHHHHHHHHHGGGGTTTT-EEEEEETTEEEEEE--HHHHHHHHHHHHHHHHHHHHHHHHPPPP-SSS-PEEETTEEE-HHHHHHHHHHHHHHHHHHHHHHGGGGT----HHHHHHHHHHHHHHHHHHHHHHHHH-

pLDDT: mean 77.89, std 11.43, range [38.56, 96.19]

InterPro domains:
  IPR046264 Protein of unknown function DUF6297 [PF19814] (72-435)

Solvent-accessible surface area (backbone atoms only — not comparable to full-atom values): 26952 Å² total; per-residue (Å²): 136,83,83,74,77,82,61,55,45,22,51,56,52,51,51,51,48,55,66,73,42,58,86,74,49,80,52,72,65,58,56,49,50,53,48,49,53,51,51,49,52,50,49,53,51,45,66,69,43,44,72,63,42,36,60,59,59,68,48,66,93,78,81,89,77,74,83,66,31,33,61,66,26,44,52,51,18,51,50,36,46,51,49,42,61,58,50,61,36,56,44,57,26,27,54,73,57,39,44,53,67,58,50,62,56,56,73,74,54,79,52,49,55,55,44,58,49,50,62,49,46,50,51,54,44,50,51,26,25,50,52,13,32,53,53,25,48,54,52,35,64,31,62,68,42,40,74,67,33,40,54,9,42,28,41,29,26,18,21,51,32,33,32,50,49,50,45,40,42,41,33,31,71,63,78,44,93,68,62,56,66,55,48,54,30,50,47,48,20,51,48,26,50,54,37,13,62,74,47,78,70,78,49,67,87,46,23,68,60,32,38,49,51,16,50,54,37,41,53,50,33,52,51,48,38,61,74,66,32,61,78,47,63,58,70,58,55,68,69,56,53,52,58,10,8,52,33,26,45,49,32,49,52,16,57,76,71,63,34,63,62,60,25,47,60,50,42,45,78,78,88,71,78,79,91,61,89,82,83,62,74,69,62,62,70,37,67,83,48,58,73,64,60,34,50,22,54,49,44,23,51,50,41,49,52,53,48,70,70,34,62,69,41,52,50,35,43,51,50,18,52,53,44,32,41,41,55,74,37,36,70,73,50,59,44,68,56,45,36,50,38,39,52,53,17,49,45,43,32,34,63,38,56,14,48,47,45,36,49,41,61,74,47,43,72,67,62,69,67,47,99,63,58,39,60,48,54,32,52,5,62,33,49,49,31,24,54,54,34,24,54,48,40,38,66,54,51,46,77,49,49,82,56,18,78,39,70,45,80,46,72,57,96,91,43,80,42,80,43,56,19,33,54,67,37,45,53,49,32,30,52,35,30,7,42,4,40,11,13,28,19,35,31,64,16,36,54,78,79,55,51,77,84,50,73,67,39,85,47,101,91,43,72,40,33,58,32,49,58,51,59,65,46,48,51,59,50,38,44,44,57,19,41,49,63,58,38,39,52,61,65,66,49,53,38,29,71,68,56,42,50,55,35,46,53,32,19,52,53,27,34,51,54,9,44,48,42,30,30,77,65,84

Radius of gyration: 26.48 Å; Cα contacts (8 Å, |Δi|>4): 678; chains: 1; bounding box: 70×48×81 Å

Organism: NCBI:txid52770

Nearest PDB structures (foldseek):
  7o0y-assembly1_E  TM=5.173E-01  e=2.743E-01  Stutzerimonas stutzeri ATCC 14405 = CCUG 16156
  3vvr-assembly1_A  TM=2.476E-01  e=1.059E-01  Pyrococcus furiosus

Sequence (522 aa):
MSAVADFPTGEQIVAWTAQHTRRHARGPWALLGDIYISVLALAILAALVLPHLGRLTSAGPAATGLAVADPGWLMVGVACLGLLAALSPARRLGPLFLRPFEVAWWLGLPGERTGLFLPATRLVVGAAASTGLATATAVSLVLGVSLPDLGGWLALGAATTVLLAGELIREQVRDRATPWPSLTLAGAASACLAASFLFPLPRSGAWPGLVGAAVVLAVISFGRWRAAVAPHLARLPDAQLLAGAARSFGAHVSLLSLDTRALGRMLAPRPQPPAAPARFRGLRAARGLPRPARVICAVAAADWLQLRRQSFRLAQVAISLLLAALPHLAPQLPRFQLVGCHLVAGLVLLLALAAPARQAWFDPSADHRWPAGPFTVAVGHLVVPVVGMTAWVAVTLGPRLGAAATRQEVEVAGCAFVLAGSPLGVVALVTLAGLAWGGAVLFTGFRPMPDFSVGLVPSPFGSLPPGLAQMLLAVPLAGLVAGLPASLLLLGAPAVPLLVGIQAVCTLLALGVGLQVAADAN

Mean predicted aligned error: 11.19 Å

Foldseek 3Di:
DDDPPAADALQVVVVVCCVVCVVVPDPVVVVVVVVVVVVVVLVVVLVVPLVQLLLLQPLDDDDDDPQFFAVLLLVVLLVLLVVLLVLLLVLLLAALLDALVLLVVLVPGPYFCLSVC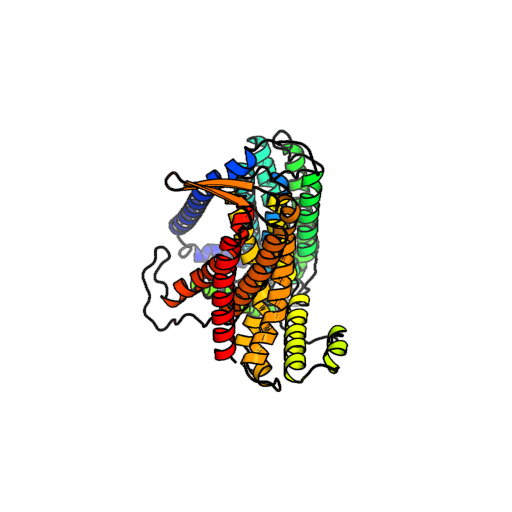VVSLVVLLVVLLVVLQSVLLSSLSSNVADPLVSVLSSLLSSLLSSLLSLVSNLCNLVVDPDCVSVCVSNVSSVVSRVCRRVDHDPRDDCSVVSNVNSVVSNVVSVVCCVPRPSVRVRVGDSVRRNSSNVLSVQLVVCVVQVVVPSNCVSSDDDDDPPPDDDDDVVLVVCPPPPQLSSLLQVLLVVLVVVLVVPVSLVSLLVSLLSLLCCCVSHVSRQLVVNLVSNLVSLLSNLVSLLVSLQVCLVCVVVVVPRPDALLSSLSSSLVNQLVSLLVSLCSNCVVCLVVLQDWDWDQDPNDTDTFGGDSVLLNLLSNLLSLLSSLLSLCLNLPDQQDPVAFFDQDPSGTHRPSSVCNVVSSSVSSCLSCVLSSVVSVVDHSGVVSSVSSNVSSCVSNVNSSVSSNVSD